Protein AF-A0A936B2B9-F1 (afdb_monomer_lite)

Radius of gyration: 26.61 Å; chains: 1; bounding box: 70×58×91 Å

Foldseek 3Di:
DDDPPPPPPDPDDPDPDDDFAQDPCLDLVNLLVCQQLVQQDQPFLNSVSSVVVLVVDDPVSVVVSVVSNVDRNVVVLVVVPQQQSVLQSLQVLCLDLNCQHDLVVVLVVQLVVVLVCLVVVVQDDGRPQGDHNVVSSSVVVSVSSNVSSCSSDPADSDDWQFWFWAAKDWPDDDPAKTKIKTKTFCPSNNDDDAQQWKKWFQFWFDLVLLVLQCVLLVHPQQQKFFADPLVQSCLSLPPPRHPDRIDRNSVCNRFWCQAQQDLQLLVLVCVVQVDPLSVVCSVVVNSRLDGNSVVSNVSVVVVDNSNVQRVDHNVDSSHVCSNTPGTDIDIFRFQAGCDPSNMTIGIAIWDWDWRDDDPSDHTDIDTDRVSVRSVCVNVDDGGRTITMDMDDDPPGADDPPLQDAAADEDEDSSCRSVNSRVVVSVVVVVPDPDPDDPPVSPPHDYDYPPD

Sequence (451 aa):
MGENGRALRLPFQPATESIPGPSGTAIPSFTSLDIFFGRQSYATTVGHETQRTRDWFPVHWRDWLTALEQISITDYVAHKGDKTLKGVYDEAREAYAGETGLLQRHRLKAYGFLDLSFKAGRAKTLGGIAGSYSERVWDKLATELDESRMERYGRTPSTPHMVPLKRVESIRDHELDFVRKVVFDIAGTGIRYVAGDRCAILPENSPELVQKTLRALGATGAERVQLNRPWRDHLHLRHGYDGQTELPLATLLQFGRLRPVERTAALALHKLTNNERLLAILDGWAEDQWEMWDLLGMLATAGYNPKRLWQATPGDYEHICRIIPPERWRLYSISSIQDEAQELHLTVGHFHYETAASELSPPAQRRGTGSSFLARLADGAPGKLVSVKVVHPPRFGLPADGKRPLVMFAGGTGIAPMRGLIAERVRAGGRGRCGSCSARASRPIFITKRS

Structure (mmCIF, N/CA/C/O backbone):
data_AF-A0A936B2B9-F1
#
_entry.id   AF-A0A936B2B9-F1
#
loop_
_atom_site.group_PDB
_atom_site.id
_atom_site.type_symbol
_atom_site.label_atom_id
_atom_site.label_alt_id
_atom_site.label_comp_id
_atom_site.label_asym_id
_atom_site.label_entity_id
_atom_site.label_seq_id
_atom_site.pdbx_PDB_ins_code
_atom_site.Cartn_x
_atom_site.Cartn_y
_atom_site.Cartn_z
_atom_site.occupancy
_atom_site.B_iso_or_equiv
_atom_site.auth_seq_id
_atom_site.auth_comp_id
_atom_site.auth_asym_id
_atom_site.auth_atom_id
_atom_site.pdbx_PDB_model_num
ATOM 1 N N . MET A 1 1 ? -14.206 12.248 -60.967 1.00 32.22 1 MET A N 1
ATOM 2 C CA . MET A 1 1 ? -12.738 12.422 -61.046 1.00 32.22 1 MET A CA 1
ATOM 3 C C . MET A 1 1 ? -12.468 13.829 -60.552 1.00 32.22 1 MET A C 1
ATOM 5 O O . MET A 1 1 ? -13.031 14.729 -61.141 1.00 32.22 1 MET A O 1
ATOM 9 N N . GLY A 1 2 ? -11.784 14.142 -59.465 1.00 39.91 2 GLY A N 1
ATOM 10 C CA . GLY A 1 2 ? -10.902 13.469 -58.516 1.00 39.91 2 GLY A CA 1
ATOM 11 C C . GLY A 1 2 ? -10.275 14.606 -57.682 1.00 39.91 2 GLY A C 1
ATOM 12 O O . GLY A 1 2 ? -10.400 15.761 -58.070 1.00 39.91 2 GLY A O 1
ATOM 13 N N . GLU A 1 3 ? -9.630 14.279 -56.564 1.00 35.69 3 GLU A N 1
ATOM 14 C CA . GLU A 1 3 ? -8.956 15.209 -55.630 1.00 35.69 3 GLU A CA 1
ATOM 15 C C . GLU A 1 3 ? -9.831 15.883 -54.555 1.00 35.69 3 GLU A C 1
ATOM 17 O O . GLU A 1 3 ? -9.993 17.098 -54.482 1.00 35.69 3 GLU A O 1
ATOM 22 N N . ASN A 1 4 ? -10.281 15.070 -53.590 1.00 36.06 4 ASN A N 1
ATOM 23 C CA . ASN A 1 4 ? -10.481 15.539 -52.215 1.00 36.06 4 ASN A CA 1
ATOM 24 C C . ASN A 1 4 ? -9.106 15.827 -51.583 1.00 36.06 4 ASN A C 1
ATOM 26 O O . ASN A 1 4 ? -8.548 14.997 -50.862 1.00 36.06 4 ASN A O 1
ATOM 30 N N . GLY A 1 5 ? -8.544 17.000 -51.876 1.00 33.84 5 GLY A N 1
ATOM 31 C CA . GLY A 1 5 ? -7.361 17.525 -51.203 1.00 33.84 5 GLY A CA 1
ATOM 32 C C . GLY A 1 5 ? -7.663 17.766 -49.725 1.00 33.84 5 GLY A C 1
ATOM 33 O O . GLY A 1 5 ? -8.251 18.778 -49.348 1.00 33.84 5 GLY A O 1
ATOM 34 N N . ARG A 1 6 ? -7.280 16.821 -48.861 1.00 39.28 6 ARG A N 1
ATOM 35 C CA . ARG A 1 6 ? -7.328 16.996 -47.407 1.00 39.28 6 ARG A CA 1
ATOM 36 C C . ARG A 1 6 ? -6.329 18.102 -47.066 1.00 39.28 6 ARG A C 1
ATOM 38 O O . ARG A 1 6 ? -5.126 17.873 -47.156 1.00 39.28 6 ARG A O 1
ATOM 45 N N . ALA A 1 7 ? -6.827 19.297 -46.743 1.00 37.88 7 ALA A N 1
ATOM 46 C CA . ALA A 1 7 ? -5.996 20.447 -46.403 1.00 37.88 7 ALA A CA 1
ATOM 47 C C . ALA A 1 7 ? -4.907 20.030 -45.403 1.00 37.88 7 ALA A C 1
ATOM 49 O O . ALA A 1 7 ? -5.214 19.558 -44.303 1.00 37.88 7 ALA A O 1
ATOM 50 N N . LEU A 1 8 ? -3.641 20.175 -45.806 1.00 36.09 8 LEU A N 1
ATOM 51 C CA . LEU A 1 8 ? -2.494 20.091 -44.911 1.00 36.09 8 LEU A CA 1
ATOM 52 C C . LEU A 1 8 ? -2.696 21.174 -43.861 1.00 36.09 8 LEU A C 1
ATOM 54 O O . LEU A 1 8 ? -2.480 22.358 -44.118 1.00 36.09 8 LEU A O 1
ATOM 58 N N . ARG A 1 9 ? -3.187 20.780 -42.687 1.00 41.47 9 ARG A N 1
ATOM 59 C CA . ARG A 1 9 ? -3.269 21.703 -41.573 1.00 41.47 9 ARG A CA 1
ATOM 60 C C . ARG A 1 9 ? -1.822 22.098 -41.240 1.00 41.47 9 ARG A C 1
ATOM 62 O O . ARG A 1 9 ? -0.986 21.241 -40.957 1.00 41.47 9 ARG A O 1
ATOM 69 N N . LEU A 1 10 ? -1.505 23.381 -41.373 1.00 41.56 10 LEU A N 1
ATOM 70 C CA . LEU A 1 10 ? -0.184 23.931 -41.073 1.00 41.56 10 LEU A CA 1
ATOM 71 C C . LEU A 1 10 ? 0.022 24.005 -39.546 1.00 41.56 10 LEU A C 1
ATOM 73 O O . LEU A 1 10 ? -0.950 24.225 -38.822 1.00 41.56 10 LEU A O 1
ATOM 77 N N . PRO A 1 11 ? 1.267 23.880 -39.044 1.00 44.12 11 PRO A N 1
ATOM 78 C CA . PRO A 1 11 ? 1.586 23.899 -37.609 1.00 44.12 11 PRO A CA 1
ATOM 79 C C . PRO A 1 11 ? 1.331 25.245 -36.904 1.00 44.12 11 PRO A C 1
ATOM 81 O O . PRO A 1 11 ? 1.494 25.337 -35.691 1.00 44.12 11 PRO A O 1
ATOM 84 N N . PHE A 1 12 ? 0.918 26.283 -37.635 1.00 44.44 12 PHE A N 1
ATOM 85 C CA . PHE A 1 12 ? 0.567 27.593 -37.096 1.00 44.44 12 PHE A CA 1
ATOM 86 C C . PHE A 1 12 ? -0.802 28.015 -37.637 1.00 44.44 12 PHE A C 1
ATOM 88 O O . PHE A 1 12 ? -0.919 28.493 -38.765 1.00 44.44 12 PHE A O 1
ATOM 95 N N . GLN A 1 13 ? -1.850 27.822 -36.834 1.00 45.56 13 GLN A N 1
ATOM 96 C CA . GLN A 1 13 ? -3.114 28.536 -37.023 1.00 45.56 13 GLN A CA 1
ATOM 97 C C . GLN A 1 13 ? -2.934 30.024 -36.662 1.00 45.56 13 GLN A C 1
ATOM 99 O O . GLN A 1 13 ? -2.068 30.352 -35.845 1.00 45.56 13 GLN A O 1
ATOM 104 N N . PRO A 1 14 ? -3.732 30.938 -37.249 1.00 36.12 14 PRO A N 1
ATOM 105 C CA . PRO A 1 14 ? -3.659 32.356 -36.926 1.00 36.12 14 PRO A CA 1
ATOM 106 C C . PRO A 1 14 ? -3.977 32.598 -35.444 1.00 36.12 14 PRO A C 1
ATOM 108 O O . PRO A 1 14 ? -4.837 31.938 -34.865 1.00 36.12 14 PRO A O 1
ATOM 111 N N . ALA A 1 15 ? -3.253 33.555 -34.860 1.00 43.38 15 ALA A N 1
ATOM 112 C CA . ALA A 1 15 ? -3.058 33.848 -33.436 1.00 43.38 15 ALA A CA 1
ATOM 113 C C . ALA A 1 15 ? -4.309 34.255 -32.619 1.00 43.38 15 ALA A C 1
ATOM 115 O O . ALA A 1 15 ? -4.270 35.239 -31.885 1.00 43.38 15 ALA A O 1
ATOM 116 N N . THR A 1 16 ? -5.417 33.524 -32.729 1.00 45.22 16 THR A N 1
ATOM 117 C CA . THR A 1 16 ? -6.674 33.836 -32.022 1.00 45.22 16 THR A CA 1
ATOM 118 C C . THR A 1 16 ? -6.980 32.878 -30.870 1.00 45.22 16 THR A C 1
ATOM 120 O O . THR A 1 16 ? -7.544 33.315 -29.875 1.00 45.22 16 THR A O 1
ATOM 123 N N . GLU A 1 17 ? -6.478 31.639 -30.901 1.00 47.97 17 GLU A N 1
ATOM 124 C CA . GLU A 1 17 ? -6.466 30.734 -29.743 1.00 47.97 17 GLU A CA 1
ATOM 125 C C . GLU A 1 17 ? -5.087 30.073 -29.632 1.00 47.97 17 GLU A C 1
ATOM 127 O O . GLU A 1 17 ? -4.630 29.387 -30.546 1.00 47.97 17 GLU A O 1
ATOM 132 N N . SER A 1 18 ? -4.369 30.308 -28.531 1.00 48.62 18 SER A N 1
ATOM 133 C CA . SER A 1 18 ? -3.049 29.708 -28.327 1.00 48.62 18 SER A CA 1
ATOM 134 C C . SER A 1 18 ? -3.194 28.202 -28.120 1.00 48.62 18 SER A C 1
ATOM 136 O O . SER A 1 18 ? -3.486 27.763 -27.007 1.00 48.62 18 SER A O 1
ATOM 138 N N . ILE A 1 19 ? -2.979 27.405 -29.171 1.00 51.25 19 ILE A N 1
ATOM 139 C CA . ILE A 1 19 ? -2.849 25.955 -29.023 1.00 51.25 19 ILE A CA 1
ATOM 140 C C . ILE A 1 19 ? -1.599 25.704 -28.174 1.00 51.25 19 ILE A C 1
ATOM 142 O O . ILE A 1 19 ? -0.504 26.122 -28.566 1.00 51.25 19 ILE A O 1
ATOM 146 N N . PRO A 1 20 ? -1.732 25.068 -27.003 1.00 54.62 20 PRO A N 1
ATOM 147 C CA . PRO A 1 20 ? -0.573 24.753 -26.194 1.00 54.62 20 PRO A CA 1
ATOM 148 C C . PRO A 1 20 ? 0.388 23.825 -26.932 1.00 54.62 20 PRO A C 1
ATOM 150 O O . PRO A 1 20 ? -0.034 22.908 -27.632 1.00 54.62 20 PRO A O 1
ATOM 153 N N . GLY A 1 21 ? 1.689 24.089 -26.794 1.00 56.38 21 GLY A N 1
ATOM 154 C CA . GLY A 1 21 ? 2.716 23.184 -27.305 1.00 56.38 21 GLY A CA 1
ATOM 155 C C . GLY A 1 21 ? 2.699 21.858 -26.537 1.00 56.38 21 GLY A C 1
ATOM 156 O O . GLY A 1 21 ? 2.419 21.901 -25.335 1.00 56.38 21 GLY A O 1
ATOM 157 N N . PRO A 1 22 ? 3.046 20.736 -27.203 1.00 60.78 22 PRO A N 1
ATOM 158 C CA . PRO A 1 22 ? 2.828 19.386 -26.698 1.00 60.78 22 PRO A CA 1
ATOM 159 C C . PRO A 1 22 ? 3.464 19.192 -25.322 1.00 60.78 22 PRO A C 1
ATOM 161 O O . PRO A 1 22 ? 4.654 19.476 -25.130 1.00 60.78 22 PRO A O 1
ATOM 164 N N . SER A 1 23 ? 2.706 18.648 -24.370 1.00 67.00 23 SER A N 1
ATOM 165 C CA . SER A 1 23 ? 3.277 18.052 -23.166 1.00 67.00 23 SER A CA 1
ATOM 166 C C . SER A 1 23 ? 4.337 17.019 -23.549 1.00 67.00 23 SER A C 1
ATOM 168 O O . SER A 1 23 ? 4.247 16.335 -24.571 1.00 67.00 23 SER A O 1
ATOM 170 N N . GLY A 1 24 ? 5.357 16.857 -22.702 1.00 71.50 24 GLY A N 1
ATOM 171 C CA . GLY A 1 24 ? 6.449 15.909 -22.956 1.00 71.50 24 GLY A CA 1
ATOM 172 C C . GLY A 1 24 ? 6.000 14.448 -23.113 1.00 71.50 24 GLY A C 1
ATOM 173 O O . GLY A 1 24 ? 6.783 13.616 -23.565 1.00 71.50 24 GLY A O 1
ATOM 174 N N . THR A 1 25 ? 4.750 14.135 -22.764 1.00 80.19 25 THR A N 1
ATOM 175 C CA . THR A 1 25 ? 4.124 12.821 -22.939 1.00 80.19 25 THR A CA 1
ATOM 176 C C . THR A 1 25 ? 3.333 12.673 -24.247 1.00 80.19 25 THR A C 1
ATOM 178 O O . THR A 1 25 ? 2.990 11.551 -24.604 1.00 80.19 25 THR A O 1
ATOM 181 N N . ALA A 1 26 ? 3.072 13.750 -24.996 1.00 83.94 26 ALA A N 1
ATOM 182 C CA . ALA A 1 26 ? 2.319 13.749 -26.257 1.00 83.94 26 ALA A CA 1
ATOM 183 C C . ALA A 1 26 ? 3.214 13.481 -27.490 1.00 83.94 26 ALA A C 1
ATOM 185 O O . ALA A 1 26 ? 3.143 14.177 -28.501 1.00 83.94 26 ALA A O 1
ATOM 186 N N . ILE A 1 27 ? 4.088 12.472 -27.406 1.00 88.50 27 ILE A N 1
ATOM 187 C CA . ILE A 1 27 ? 5.005 12.065 -28.490 1.00 88.50 27 ILE A CA 1
ATOM 188 C C . ILE A 1 27 ? 4.749 10.610 -28.927 1.00 88.50 27 ILE A C 1
ATOM 190 O O . ILE A 1 27 ? 4.157 9.834 -28.164 1.00 88.50 27 ILE A O 1
ATOM 194 N N . PRO A 1 28 ? 5.200 10.193 -30.130 1.00 90.69 28 PRO A N 1
ATOM 195 C CA . PRO A 1 28 ? 4.840 8.884 -30.683 1.00 90.69 28 PRO A CA 1
ATOM 196 C C . PRO A 1 28 ? 5.261 7.683 -29.826 1.00 90.69 28 PRO A C 1
ATOM 198 O O . PRO A 1 28 ? 4.542 6.687 -29.770 1.00 90.69 28 PRO A O 1
ATOM 201 N N . SER A 1 29 ? 6.386 7.771 -29.110 1.00 91.81 29 SER A N 1
ATOM 202 C CA . SER A 1 29 ? 6.862 6.693 -28.232 1.00 91.81 29 SER A CA 1
ATOM 203 C C . SER A 1 29 ? 5.941 6.465 -27.030 1.00 91.81 29 SER A C 1
ATOM 205 O O . SER A 1 29 ? 5.574 5.327 -26.750 1.00 91.81 29 SER A O 1
ATOM 207 N N . PHE A 1 30 ? 5.505 7.531 -26.353 1.00 92.56 30 PHE A N 1
ATOM 208 C CA . PHE A 1 30 ? 4.519 7.427 -25.274 1.00 92.56 30 PHE A CA 1
ATOM 209 C C . PHE A 1 30 ? 3.150 6.993 -25.796 1.00 92.56 30 PHE A C 1
ATOM 211 O O . PHE A 1 30 ? 2.496 6.192 -25.143 1.00 92.56 30 PHE A O 1
ATOM 218 N N . THR A 1 31 ? 2.755 7.436 -26.992 1.00 92.31 31 THR A N 1
ATOM 219 C CA . THR A 1 31 ? 1.501 6.985 -27.620 1.00 92.31 31 THR A CA 1
ATOM 220 C C . THR A 1 31 ? 1.548 5.489 -27.953 1.00 92.31 31 THR A C 1
ATOM 222 O O . THR A 1 31 ? 0.573 4.780 -27.741 1.00 92.31 31 THR A O 1
ATOM 225 N N . SER A 1 32 ? 2.701 4.980 -28.400 1.00 94.31 32 SER A N 1
ATOM 226 C CA . SER A 1 32 ? 2.902 3.542 -28.634 1.00 94.31 32 SER A CA 1
ATOM 227 C C . SER A 1 32 ? 2.757 2.737 -27.337 1.00 94.31 32 SER A C 1
ATOM 229 O O . SER A 1 32 ? 2.127 1.684 -27.335 1.00 94.31 32 SER A O 1
ATOM 231 N N . LEU A 1 33 ? 3.303 3.243 -26.224 1.00 94.31 33 LEU A N 1
ATOM 232 C CA . LEU A 1 33 ? 3.147 2.624 -24.902 1.00 94.31 33 LEU A CA 1
ATOM 233 C C . LEU A 1 33 ? 1.706 2.715 -24.386 1.00 94.31 33 LEU A C 1
ATOM 235 O O . LEU A 1 33 ? 1.221 1.756 -23.795 1.00 94.31 33 LEU A O 1
ATOM 239 N N . ASP A 1 34 ? 1.012 3.828 -24.631 1.00 92.88 34 ASP A N 1
ATOM 240 C CA . ASP A 1 34 ? -0.406 3.983 -24.298 1.00 92.88 34 ASP A CA 1
ATOM 241 C C . ASP A 1 34 ? -1.269 2.947 -25.031 1.00 92.88 34 ASP A C 1
ATOM 243 O O . ASP A 1 34 ? -2.141 2.351 -24.407 1.00 92.88 34 ASP A O 1
ATOM 247 N N . ILE A 1 35 ? -1.005 2.691 -26.318 1.00 93.12 35 ILE A N 1
ATOM 248 C CA . ILE A 1 35 ? -1.695 1.642 -27.087 1.00 93.12 35 ILE A CA 1
ATOM 249 C C . ILE A 1 35 ? -1.342 0.259 -26.528 1.00 93.12 35 ILE A C 1
ATOM 251 O O . ILE A 1 35 ? -2.234 -0.533 -26.239 1.00 93.12 35 ILE A O 1
ATOM 255 N N . PHE A 1 36 ? -0.052 -0.017 -26.307 1.00 93.56 36 PHE A N 1
ATOM 256 C CA . PHE A 1 36 ? 0.414 -1.310 -25.795 1.00 93.56 36 PHE A CA 1
ATOM 257 C C . PHE A 1 36 ? -0.198 -1.667 -24.432 1.00 93.56 36 PHE A C 1
ATOM 259 O O . PHE A 1 36 ? -0.607 -2.806 -24.217 1.00 93.56 36 PHE A O 1
ATOM 266 N N . PHE A 1 37 ? -0.262 -0.702 -23.509 1.00 91.44 37 PHE A N 1
ATOM 267 C CA . PHE A 1 37 ? -0.822 -0.906 -22.171 1.00 91.44 37 PHE A CA 1
ATOM 268 C C . PHE A 1 37 ? -2.336 -0.668 -22.083 1.00 91.44 37 PHE A C 1
ATOM 270 O O . PHE A 1 37 ? -2.908 -0.845 -21.003 1.00 91.44 37 PHE A O 1
ATOM 277 N N . GLY A 1 38 ? -2.969 -0.269 -23.189 1.00 88.75 38 GLY A N 1
ATOM 278 C CA . GLY A 1 38 ? -4.401 -0.012 -23.274 1.00 88.75 38 GLY A CA 1
ATOM 279 C C . GLY A 1 38 ? -4.844 1.158 -22.396 1.00 88.75 38 GLY A C 1
ATOM 280 O O . GLY A 1 38 ? -5.596 0.962 -21.439 1.00 88.75 38 GLY A O 1
ATOM 281 N N . ARG A 1 39 ? -4.381 2.382 -22.685 1.00 90.31 39 ARG A N 1
ATOM 282 C CA . ARG A 1 39 ? -4.860 3.598 -22.005 1.00 90.31 39 ARG A CA 1
ATOM 283 C C . ARG A 1 39 ? -6.382 3.706 -22.141 1.00 90.31 39 ARG A C 1
ATOM 285 O O . ARG A 1 39 ? -6.915 3.673 -23.243 1.00 90.31 39 ARG A O 1
ATOM 292 N N . GLN A 1 40 ? -7.070 3.831 -21.007 1.00 83.94 40 GLN A N 1
ATOM 293 C CA . GLN A 1 40 ? -8.526 3.666 -20.913 1.00 83.94 40 GLN A CA 1
ATOM 294 C C . GLN A 1 40 ? -9.291 4.971 -21.151 1.00 83.94 40 GLN A C 1
ATOM 296 O O . GLN A 1 40 ? -10.460 4.952 -21.523 1.00 83.94 40 GLN A O 1
ATOM 301 N N . SER A 1 41 ? -8.648 6.113 -20.902 1.00 88.50 41 SER A N 1
ATOM 302 C CA . SER A 1 41 ? -9.257 7.437 -21.019 1.00 88.50 41 SER A CA 1
ATOM 303 C C . SER A 1 41 ? -8.238 8.485 -21.478 1.00 88.50 4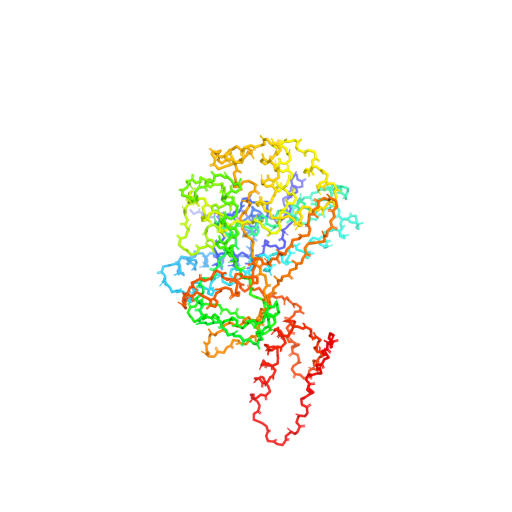1 SER A C 1
ATOM 305 O O . SER A 1 41 ? -7.026 8.310 -21.341 1.00 88.50 41 SER A O 1
ATOM 307 N N . TYR A 1 42 ? -8.749 9.580 -22.030 1.00 89.88 42 TYR A N 1
ATOM 308 C CA . TYR A 1 42 ? -7.993 10.765 -22.441 1.00 89.88 42 TYR A CA 1
ATOM 309 C C . TYR A 1 42 ? -8.699 12.056 -21.978 1.00 89.88 42 TYR A C 1
ATOM 311 O O . TYR A 1 42 ? -8.583 13.085 -22.633 1.00 89.88 42 TYR A O 1
ATOM 319 N N . ALA A 1 43 ? -9.463 11.993 -20.883 1.00 89.06 43 ALA A N 1
ATOM 320 C CA . ALA A 1 43 ? -10.332 13.070 -20.398 1.00 89.06 43 ALA A CA 1
ATOM 321 C C . ALA A 1 43 ? -9.591 14.291 -19.811 1.00 89.06 43 ALA A C 1
ATOM 323 O O . ALA A 1 43 ? -10.152 15.384 -19.744 1.00 89.06 43 ALA A O 1
ATOM 324 N N . THR A 1 44 ? -8.352 14.114 -19.363 1.00 87.12 44 THR A N 1
ATOM 325 C CA . THR A 1 44 ? -7.481 15.172 -18.833 1.00 87.12 44 THR A CA 1
ATOM 326 C C . THR A 1 44 ? -7.012 16.115 -19.933 1.00 87.12 44 THR A C 1
ATOM 328 O O . THR A 1 44 ? -7.040 15.789 -21.124 1.00 87.12 44 THR A O 1
ATOM 331 N N . THR A 1 45 ? -6.491 17.280 -19.545 1.00 83.38 45 THR A N 1
ATOM 332 C CA . THR A 1 45 ? -5.944 18.252 -20.505 1.00 83.38 45 THR A CA 1
ATOM 333 C C . THR A 1 45 ? -4.812 17.631 -21.331 1.00 83.38 45 THR A C 1
ATOM 335 O O . THR A 1 45 ? -4.795 17.717 -22.560 1.00 83.38 45 THR A O 1
ATOM 338 N N . VAL A 1 46 ? -3.907 16.916 -20.654 1.00 83.44 46 VAL A N 1
ATOM 339 C CA . VAL A 1 46 ? -2.797 16.172 -21.274 1.00 83.44 46 VAL A CA 1
ATOM 340 C C . VAL A 1 46 ? -3.312 15.025 -22.156 1.00 83.44 46 VAL A C 1
ATOM 342 O O . VAL A 1 46 ? -2.704 14.698 -23.180 1.00 83.44 46 VAL A O 1
ATOM 345 N N . GLY A 1 47 ? -4.429 14.393 -21.787 1.00 87.50 47 GLY A N 1
ATOM 346 C CA . GLY A 1 47 ? -5.096 13.374 -22.595 1.00 87.50 47 GLY A CA 1
ATOM 347 C C . GLY A 1 47 ? -5.607 13.907 -23.926 1.00 87.50 47 GLY A C 1
ATOM 348 O O . GLY A 1 47 ? -5.179 13.418 -24.976 1.00 87.50 47 GLY A O 1
ATOM 349 N N . HIS A 1 48 ? -6.426 14.954 -23.899 1.00 86.31 48 HIS A N 1
ATOM 350 C CA . HIS A 1 48 ? -6.931 15.594 -25.114 1.00 86.31 48 HIS A CA 1
ATOM 351 C C . HIS A 1 48 ? -5.800 16.107 -26.013 1.00 86.31 48 HIS A C 1
ATOM 353 O O . HIS A 1 48 ? -5.852 15.968 -27.236 1.00 86.31 48 HIS A O 1
ATOM 359 N N . GLU A 1 49 ? -4.745 16.663 -25.420 1.00 82.38 49 GLU A N 1
ATOM 360 C CA . GLU A 1 49 ? -3.558 17.103 -26.150 1.00 82.38 49 GLU A CA 1
ATOM 361 C C . GLU A 1 49 ? -2.828 15.940 -26.836 1.00 82.38 49 GLU A C 1
ATOM 363 O O . GLU A 1 49 ? -2.415 16.072 -27.990 1.00 82.38 49 GLU A O 1
ATOM 368 N N . THR A 1 50 ? -2.704 14.788 -26.168 1.00 86.25 50 THR A N 1
ATOM 369 C CA . THR A 1 50 ? -2.099 13.580 -26.753 1.00 86.25 50 THR A CA 1
ATOM 370 C C . THR A 1 50 ? -2.861 13.154 -28.010 1.00 86.25 50 THR A C 1
ATOM 372 O O . THR A 1 50 ? -2.249 12.921 -29.053 1.00 86.25 50 THR A O 1
ATOM 375 N N . GLN A 1 51 ? -4.197 13.108 -27.940 1.00 86.19 51 GLN A N 1
ATOM 376 C CA . GLN A 1 51 ? -5.043 12.760 -29.086 1.00 86.19 51 GLN A CA 1
ATOM 377 C C . GLN A 1 51 ? -4.919 13.786 -30.208 1.00 86.19 51 GLN A C 1
ATOM 379 O O . GLN A 1 51 ? -4.686 13.420 -31.356 1.00 86.19 51 GLN A O 1
ATOM 384 N N . ARG A 1 52 ? -5.000 15.077 -29.867 1.00 84.19 52 ARG A N 1
ATOM 385 C CA . ARG A 1 52 ? -4.878 16.155 -30.846 1.00 84.19 52 ARG A CA 1
ATOM 386 C C . ARG A 1 52 ? -3.540 16.091 -31.562 1.00 84.19 52 ARG A C 1
ATOM 388 O O . ARG A 1 52 ? -3.536 16.174 -32.777 1.00 84.19 52 ARG A O 1
ATOM 395 N N . THR A 1 53 ? -2.428 15.941 -30.839 1.00 84.12 53 THR A N 1
ATOM 396 C CA . THR A 1 53 ? -1.065 15.948 -31.405 1.00 84.12 53 THR A CA 1
ATOM 397 C C . THR A 1 53 ? -0.835 14.761 -32.340 1.00 84.12 53 THR A C 1
ATOM 399 O O . THR A 1 53 ? -0.159 14.900 -33.360 1.00 84.12 53 THR A O 1
ATOM 402 N N . ARG A 1 54 ? -1.453 13.612 -32.045 1.00 87.00 54 ARG A N 1
ATOM 403 C CA . ARG A 1 54 ? -1.350 12.398 -32.859 1.00 87.00 54 ARG A CA 1
ATOM 404 C C . ARG A 1 54 ? -1.801 12.598 -34.307 1.00 87.00 54 ARG A C 1
ATOM 406 O O . ARG A 1 54 ? -1.165 12.052 -35.210 1.00 87.00 54 ARG A O 1
ATOM 413 N N . ASP A 1 55 ? -2.829 13.413 -34.543 1.00 85.44 55 ASP A N 1
ATOM 414 C CA . ASP A 1 55 ? -3.323 13.726 -35.894 1.00 85.44 55 ASP A CA 1
ATOM 415 C C . ASP A 1 55 ? -2.266 14.409 -36.776 1.00 85.44 55 ASP A C 1
ATOM 417 O O . ASP A 1 55 ? -2.343 14.356 -38.006 1.00 85.44 55 ASP A O 1
ATOM 421 N N . TRP A 1 56 ? -1.259 15.018 -36.148 1.00 84.38 56 TRP A N 1
ATOM 422 C CA . TRP A 1 56 ? -0.204 15.794 -36.798 1.00 84.38 56 TRP A CA 1
ATOM 423 C C . TRP A 1 56 ? 1.124 15.058 -36.876 1.00 84.38 56 TRP A C 1
ATOM 425 O O . TRP A 1 56 ? 2.089 15.600 -37.416 1.00 84.38 56 TRP A O 1
ATOM 435 N N . PHE A 1 57 ? 1.211 13.836 -36.347 1.00 89.25 57 PHE A N 1
ATOM 436 C CA . PHE A 1 57 ? 2.429 13.059 -36.498 1.00 89.25 57 PHE A CA 1
ATOM 437 C C . PHE A 1 57 ? 2.730 12.801 -37.987 1.00 89.25 57 PHE A C 1
ATOM 439 O O . PHE A 1 57 ? 1.807 12.670 -38.806 1.00 89.25 57 PHE A O 1
ATOM 446 N N . PRO A 1 58 ? 4.020 12.694 -38.365 1.00 93.12 58 PRO A N 1
ATOM 447 C CA . PRO A 1 58 ? 4.410 12.251 -39.699 1.00 93.12 58 PRO A CA 1
ATOM 448 C C . PRO A 1 58 ? 3.672 10.971 -40.101 1.00 93.12 58 PRO A C 1
ATOM 450 O O . PRO A 1 58 ? 3.363 10.141 -39.245 1.00 93.12 58 PRO A O 1
ATOM 453 N N . VAL A 1 59 ? 3.398 10.801 -41.398 1.00 93.56 59 VAL A N 1
ATOM 454 C CA . VAL A 1 59 ? 2.566 9.691 -41.903 1.00 93.56 59 VAL A CA 1
ATOM 455 C C . VAL A 1 59 ? 3.035 8.326 -41.391 1.00 93.56 59 VAL A C 1
ATOM 457 O O . VAL A 1 59 ? 2.231 7.594 -40.836 1.00 93.56 59 VAL A O 1
ATOM 460 N N . HIS A 1 60 ? 4.344 8.061 -41.389 1.00 95.56 60 HIS A N 1
ATOM 461 C CA . HIS A 1 60 ? 4.905 6.801 -40.890 1.00 95.56 60 HIS A CA 1
ATOM 462 C C . HIS A 1 60 ? 4.630 6.542 -39.404 1.00 95.56 60 HIS A C 1
ATOM 464 O O . HIS A 1 60 ? 4.430 5.401 -39.003 1.00 95.56 60 HIS A O 1
ATOM 470 N N . TRP A 1 61 ? 4.597 7.592 -38.576 1.00 95.00 61 TRP A N 1
ATOM 471 C CA . TRP A 1 61 ? 4.225 7.452 -37.169 1.00 95.00 61 TRP A CA 1
ATOM 472 C C . TRP A 1 61 ? 2.735 7.171 -37.011 1.00 95.00 61 TRP A C 1
ATOM 474 O O . TRP A 1 61 ? 2.361 6.378 -36.156 1.00 95.00 61 TRP A O 1
ATOM 484 N N . ARG A 1 62 ? 1.881 7.791 -37.830 1.00 94.44 62 ARG A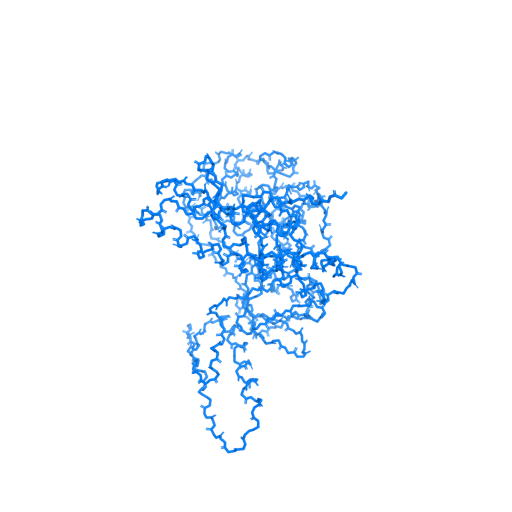 N 1
ATOM 485 C CA . ARG A 1 62 ? 0.443 7.501 -37.816 1.00 94.44 62 ARG A CA 1
ATOM 486 C C . ARG A 1 62 ? 0.170 6.070 -38.273 1.00 94.44 62 ARG A C 1
ATOM 488 O O . ARG A 1 62 ? -0.521 5.359 -37.554 1.00 94.44 62 ARG A O 1
ATOM 495 N N . ASP A 1 63 ? 0.791 5.635 -39.368 1.00 95.88 63 ASP A N 1
ATOM 496 C CA . ASP A 1 63 ? 0.683 4.267 -39.885 1.00 95.88 63 ASP A CA 1
ATOM 497 C C . ASP A 1 63 ? 1.161 3.239 -38.848 1.00 95.88 63 ASP A C 1
ATOM 499 O O . ASP A 1 63 ? 0.480 2.247 -38.598 1.00 95.88 63 ASP A O 1
ATOM 503 N N . TRP A 1 64 ? 2.288 3.510 -38.176 1.00 95.62 64 TRP A N 1
ATOM 504 C CA . TRP A 1 64 ? 2.798 2.687 -37.075 1.00 95.62 64 TRP A CA 1
ATOM 505 C C . TRP A 1 64 ? 1.798 2.562 -35.919 1.00 95.62 64 TRP A C 1
ATOM 507 O O . TRP A 1 64 ? 1.515 1.457 -35.462 1.00 95.62 64 TRP A O 1
ATOM 517 N N . LEU A 1 65 ? 1.244 3.682 -35.444 1.00 94.44 65 LEU A N 1
ATOM 518 C CA . LEU A 1 65 ? 0.284 3.669 -34.338 1.00 94.44 65 LEU A CA 1
ATOM 519 C C . LEU A 1 65 ? -1.014 2.956 -34.735 1.00 94.44 65 LEU A C 1
ATOM 521 O O . LEU A 1 65 ? -1.535 2.175 -33.947 1.00 94.44 65 LEU A O 1
ATOM 525 N N . THR A 1 66 ? -1.504 3.168 -35.960 1.00 94.88 66 THR A N 1
ATOM 526 C CA . THR A 1 66 ? -2.664 2.441 -36.492 1.00 94.88 66 THR A CA 1
ATOM 527 C C . THR A 1 66 ? -2.396 0.942 -36.577 1.00 94.88 66 THR A C 1
ATOM 529 O O . THR A 1 66 ? -3.280 0.162 -36.246 1.00 94.88 66 THR A O 1
ATOM 532 N N . ALA A 1 67 ? -1.188 0.518 -36.962 1.00 95.38 67 ALA A N 1
ATOM 533 C CA . ALA A 1 67 ? -0.814 -0.894 -36.954 1.00 95.38 67 ALA A CA 1
ATOM 534 C C . ALA A 1 67 ? -0.789 -1.479 -35.529 1.00 95.38 67 ALA A C 1
ATOM 536 O O . ALA A 1 67 ? -1.291 -2.581 -35.321 1.00 95.38 67 ALA A O 1
ATOM 537 N N . LEU A 1 68 ? -0.271 -0.741 -34.538 1.00 94.62 68 LEU A N 1
ATOM 538 C CA . LEU A 1 68 ? -0.294 -1.175 -33.134 1.00 94.62 68 LEU A CA 1
ATOM 539 C C . LEU A 1 68 ? -1.720 -1.341 -32.585 1.00 94.62 68 LEU A C 1
ATOM 541 O O . LEU A 1 68 ? -1.958 -2.234 -31.781 1.00 94.62 68 LEU A O 1
ATOM 545 N N . GLU A 1 69 ? -2.670 -0.512 -33.019 1.00 93.62 69 GLU A N 1
ATOM 546 C CA . GLU A 1 69 ? -4.071 -0.583 -32.575 1.00 93.62 69 GLU A CA 1
ATOM 547 C C . GLU A 1 69 ? -4.851 -1.768 -33.140 1.00 93.62 69 GLU A C 1
ATOM 549 O O . GLU A 1 69 ? -5.902 -2.111 -32.603 1.00 93.62 69 GLU A O 1
ATOM 554 N N . GLN A 1 70 ? -4.354 -2.416 -34.197 1.00 95.00 70 GLN A N 1
ATOM 555 C CA . GLN A 1 70 ? -5.025 -3.581 -34.778 1.00 95.00 70 GLN A CA 1
ATOM 556 C C . GLN A 1 70 ? -5.080 -4.766 -33.806 1.00 95.00 70 GLN A C 1
ATOM 558 O O . GLN A 1 70 ? -5.934 -5.638 -33.961 1.00 95.00 70 GLN A O 1
ATOM 563 N N . ILE A 1 71 ? -4.175 -4.816 -32.821 1.00 92.12 71 ILE A N 1
ATOM 564 C CA . ILE A 1 71 ? -4.084 -5.907 -31.850 1.00 92.12 71 ILE A CA 1
ATOM 565 C C . ILE A 1 71 ? -3.990 -5.330 -30.438 1.00 92.12 71 ILE A C 1
ATOM 567 O O . ILE A 1 71 ? -2.974 -4.767 -30.035 1.00 92.12 71 ILE A O 1
ATOM 571 N N . SER A 1 72 ? -5.034 -5.555 -29.644 1.00 92.81 72 SER A N 1
ATOM 572 C CA . SER A 1 72 ? -5.025 -5.230 -28.219 1.00 92.81 72 SER A CA 1
ATOM 573 C C . SER A 1 72 ? -4.186 -6.250 -27.446 1.00 92.81 72 SER A C 1
ATOM 575 O O . SER A 1 72 ? -4.597 -7.393 -27.228 1.00 92.81 72 SER A O 1
ATOM 577 N N . ILE A 1 73 ? -2.994 -5.836 -27.007 1.00 93.19 73 ILE A N 1
ATOM 578 C CA . ILE A 1 73 ? -2.134 -6.663 -26.146 1.00 93.19 73 ILE A CA 1
ATOM 579 C C . ILE A 1 73 ? -2.806 -6.908 -24.794 1.00 93.19 73 ILE A C 1
ATOM 581 O O . ILE A 1 73 ? -2.712 -8.011 -24.258 1.00 93.19 73 ILE A O 1
ATOM 585 N N . THR A 1 74 ? -3.524 -5.917 -24.261 1.00 89.94 74 THR A N 1
ATOM 586 C CA . THR A 1 74 ? -4.292 -6.061 -23.020 1.00 89.94 74 THR A CA 1
ATOM 587 C C . THR A 1 74 ? -5.310 -7.193 -23.130 1.00 89.94 74 THR A C 1
ATOM 589 O O . THR A 1 74 ? -5.345 -8.071 -22.264 1.00 89.94 74 THR A O 1
ATOM 592 N N . ASP A 1 75 ? -6.083 -7.220 -24.219 1.00 91.25 75 ASP A N 1
ATOM 593 C CA . ASP A 1 75 ? -7.066 -8.276 -24.446 1.00 91.25 75 ASP A CA 1
ATOM 594 C C . ASP A 1 75 ? -6.371 -9.607 -24.697 1.00 91.25 75 ASP A C 1
ATOM 596 O O . ASP A 1 75 ? -6.765 -10.608 -24.107 1.00 91.25 75 ASP A O 1
ATOM 600 N N . TYR A 1 76 ? -5.301 -9.645 -25.492 1.00 93.69 76 TYR A N 1
ATOM 601 C CA . TYR A 1 76 ? -4.534 -10.871 -25.712 1.00 93.69 76 TYR A CA 1
ATOM 602 C C . TYR A 1 76 ? -4.055 -11.499 -24.391 1.00 93.69 76 TYR A C 1
ATOM 604 O O . TYR A 1 76 ? -4.248 -12.694 -24.162 1.00 93.69 76 TYR A O 1
ATOM 612 N N . VAL A 1 77 ? -3.481 -10.695 -23.490 1.00 92.25 77 VAL A N 1
ATOM 613 C CA . VAL A 1 77 ? -3.024 -11.149 -22.167 1.00 92.25 77 VAL A CA 1
ATOM 614 C C . VAL A 1 77 ? -4.193 -11.674 -21.329 1.00 92.25 77 VAL A C 1
ATOM 616 O O . VAL A 1 77 ? -4.062 -12.728 -20.702 1.00 92.25 77 VAL A O 1
ATOM 619 N N . ALA A 1 78 ? -5.336 -10.980 -21.340 1.00 88.25 78 ALA A N 1
ATOM 620 C CA . ALA A 1 78 ? -6.536 -11.406 -20.624 1.00 88.25 78 ALA A CA 1
ATOM 621 C C . ALA A 1 78 ? -7.100 -12.734 -21.166 1.00 88.25 78 ALA A C 1
ATOM 623 O O . ALA A 1 78 ? -7.373 -13.644 -20.383 1.00 88.25 78 ALA A O 1
ATOM 624 N N . HIS A 1 79 ? -7.208 -12.880 -22.491 1.00 93.69 79 HIS A N 1
ATOM 625 C CA . HIS A 1 79 ? -7.751 -14.072 -23.153 1.00 93.69 79 HIS A CA 1
ATOM 626 C C . HIS A 1 79 ? -6.844 -15.297 -23.011 1.00 93.69 79 HIS A C 1
ATOM 628 O O . HIS A 1 79 ? -7.340 -16.415 -22.889 1.00 93.69 79 HIS A O 1
ATOM 634 N N . LYS A 1 80 ? -5.515 -15.116 -23.002 1.00 94.44 80 LYS A N 1
ATOM 635 C CA . LYS A 1 80 ? -4.571 -16.239 -22.887 1.00 94.44 80 LYS A CA 1
ATOM 636 C C . LYS A 1 80 ? -4.681 -16.943 -21.526 1.00 94.44 80 LYS A C 1
ATOM 638 O O . LYS A 1 80 ? -4.377 -18.130 -21.432 1.00 94.44 80 LYS A O 1
ATOM 643 N N . GLY A 1 81 ? -5.096 -16.233 -20.471 1.00 87.12 81 GLY A N 1
ATOM 644 C CA . GLY A 1 81 ? -5.305 -16.808 -19.133 1.00 87.12 81 GLY A CA 1
ATOM 645 C C . GLY A 1 81 ? -4.024 -17.285 -18.431 1.00 87.12 81 GLY A C 1
ATOM 646 O O . GLY A 1 81 ? -4.084 -18.028 -17.452 1.00 87.12 81 GLY A O 1
ATOM 647 N N . ASP A 1 82 ? -2.848 -16.878 -18.914 1.00 91.88 82 ASP A N 1
ATOM 648 C CA . ASP A 1 82 ? -1.556 -17.256 -18.338 1.00 91.88 82 ASP A CA 1
ATOM 649 C C . ASP A 1 82 ? -1.147 -16.293 -17.231 1.00 91.88 82 ASP A C 1
ATOM 651 O O . ASP A 1 82 ? -0.927 -15.103 -17.460 1.00 91.88 82 ASP A O 1
ATOM 655 N N . LYS A 1 83 ? -1.020 -16.840 -16.021 1.00 86.12 83 LYS A N 1
ATOM 656 C CA . LYS A 1 83 ? -0.672 -16.083 -14.816 1.00 86.12 83 LYS A CA 1
ATOM 657 C C . LYS A 1 83 ? 0.697 -15.414 -14.915 1.00 86.12 83 LYS A C 1
ATOM 659 O O . LYS A 1 83 ? 0.846 -14.289 -14.447 1.00 86.12 83 LYS A O 1
ATOM 664 N N . THR A 1 84 ? 1.666 -16.067 -15.554 1.00 89.94 84 THR A N 1
ATOM 665 C CA . THR A 1 84 ? 3.016 -15.522 -15.725 1.00 89.94 84 THR A CA 1
ATOM 666 C C . THR A 1 84 ? 2.982 -14.356 -16.696 1.00 89.94 84 THR A C 1
ATOM 668 O O . THR A 1 84 ? 3.505 -13.288 -16.387 1.00 89.94 84 THR A O 1
ATOM 671 N N . LEU A 1 85 ? 2.330 -14.539 -17.849 1.00 91.94 85 LEU A N 1
ATOM 672 C CA . LEU A 1 85 ? 2.194 -13.488 -18.858 1.00 91.94 85 LEU A CA 1
ATOM 673 C C . LEU A 1 85 ? 1.454 -12.273 -18.291 1.00 91.94 85 LEU A C 1
ATOM 675 O O . LEU A 1 85 ? 1.921 -11.146 -18.445 1.00 91.94 85 LEU A O 1
ATOM 679 N N . LYS A 1 86 ? 0.340 -12.507 -17.588 1.00 89.50 86 LYS A N 1
ATOM 680 C CA . LYS A 1 86 ? -0.414 -11.453 -16.907 1.00 89.50 86 LYS A CA 1
ATOM 681 C C . LYS A 1 86 ? 0.449 -10.722 -15.882 1.00 89.50 86 LYS A C 1
ATOM 683 O O . LYS A 1 86 ? 0.460 -9.497 -15.870 1.00 89.50 86 LYS A O 1
ATOM 688 N N . GLY A 1 87 ? 1.195 -11.458 -15.059 1.00 87.81 87 GLY A N 1
ATOM 689 C CA . GLY A 1 87 ? 2.078 -10.873 -14.056 1.00 87.81 87 GLY A CA 1
ATOM 690 C C . GLY A 1 87 ? 3.165 -9.984 -14.658 1.00 87.81 87 GLY A C 1
ATOM 691 O O . GLY A 1 87 ? 3.348 -8.862 -14.202 1.00 87.81 87 GLY A O 1
ATOM 692 N N . VAL A 1 88 ? 3.834 -10.443 -15.721 1.00 90.19 88 VAL A N 1
ATOM 693 C CA . VAL A 1 88 ? 4.859 -9.650 -16.425 1.00 90.19 88 VAL A CA 1
ATOM 694 C C . VAL A 1 88 ? 4.249 -8.409 -17.079 1.00 90.19 88 VAL A C 1
ATOM 696 O O . VAL A 1 88 ? 4.837 -7.331 -17.027 1.00 90.19 88 VAL A O 1
ATOM 699 N N . TYR A 1 89 ? 3.068 -8.543 -17.687 1.00 90.94 89 TYR A N 1
ATOM 700 C CA . TYR A 1 89 ? 2.347 -7.417 -18.278 1.00 90.94 89 TYR A CA 1
ATOM 701 C C . TYR A 1 89 ? 1.974 -6.363 -17.224 1.00 90.94 89 TYR A C 1
ATOM 703 O O . TYR A 1 89 ? 2.215 -5.171 -17.429 1.00 90.94 89 TYR A O 1
ATOM 711 N N . ASP A 1 90 ? 1.441 -6.800 -16.080 1.00 86.69 90 ASP A N 1
ATOM 712 C CA . ASP A 1 90 ? 1.093 -5.921 -14.965 1.00 86.69 90 ASP A CA 1
ATOM 713 C C . ASP A 1 90 ? 2.340 -5.218 -14.406 1.00 86.69 90 ASP A C 1
ATOM 715 O O . ASP A 1 90 ? 2.318 -4.003 -14.212 1.00 86.69 90 ASP A O 1
ATOM 719 N N . GLU A 1 91 ? 3.453 -5.934 -14.228 1.00 86.44 91 GLU A N 1
ATOM 720 C CA . GLU A 1 91 ? 4.719 -5.358 -13.761 1.00 86.44 91 GLU A CA 1
ATOM 721 C C . GLU A 1 91 ? 5.284 -4.322 -14.748 1.00 86.44 91 GLU A C 1
ATOM 723 O O . GLU A 1 91 ? 5.713 -3.237 -14.347 1.00 86.44 91 GLU A O 1
ATOM 728 N N . ALA A 1 92 ? 5.223 -4.599 -16.053 1.00 89.94 92 ALA A N 1
ATOM 729 C CA . ALA A 1 92 ? 5.633 -3.652 -17.086 1.00 89.94 92 ALA A CA 1
ATOM 730 C C . ALA A 1 92 ? 4.754 -2.387 -17.082 1.00 89.94 92 ALA A C 1
ATOM 732 O O . ALA A 1 92 ? 5.268 -1.269 -17.201 1.00 89.94 92 ALA A O 1
ATOM 733 N N . ARG A 1 93 ? 3.440 -2.541 -16.874 1.00 89.19 93 ARG A N 1
ATOM 734 C CA . ARG A 1 93 ? 2.512 -1.412 -16.738 1.00 89.19 93 ARG A CA 1
ATOM 735 C C . ARG A 1 93 ? 2.807 -0.592 -15.482 1.00 89.19 93 ARG A C 1
ATOM 737 O O . ARG A 1 93 ? 2.815 0.635 -15.552 1.00 89.19 93 ARG A O 1
ATOM 744 N N . GLU A 1 94 ? 3.113 -1.235 -14.357 1.00 86.12 94 GLU A N 1
ATOM 745 C CA . GLU A 1 94 ? 3.530 -0.563 -13.117 1.00 86.12 94 GLU A CA 1
ATOM 746 C C . GLU A 1 94 ? 4.861 0.187 -13.289 1.00 86.12 94 GLU A C 1
ATOM 748 O O . GLU A 1 94 ? 5.015 1.316 -12.814 1.00 86.12 94 GLU A O 1
ATOM 753 N N . ALA A 1 95 ? 5.820 -0.383 -14.022 1.00 87.56 95 ALA A N 1
ATOM 754 C CA . ALA A 1 95 ? 7.067 0.295 -14.363 1.00 87.56 95 ALA A CA 1
ATOM 755 C C . ALA A 1 95 ? 6.835 1.523 -15.261 1.00 87.56 95 ALA A C 1
ATOM 757 O O . ALA A 1 95 ? 7.573 2.508 -15.168 1.00 87.56 95 ALA A O 1
ATOM 758 N N . TYR A 1 96 ? 5.797 1.502 -16.098 1.00 91.12 96 TYR A N 1
ATOM 759 C CA . TYR A 1 96 ? 5.418 2.620 -16.955 1.00 91.12 96 TYR A CA 1
ATOM 760 C C . TYR A 1 96 ? 4.626 3.706 -16.204 1.00 91.12 96 TYR A C 1
ATOM 762 O O . TYR A 1 96 ? 5.076 4.851 -16.107 1.00 91.12 96 TYR A O 1
ATOM 770 N N . ALA A 1 97 ? 3.472 3.352 -15.639 1.00 89.44 97 ALA A N 1
ATOM 771 C CA . ALA A 1 97 ? 2.481 4.283 -15.104 1.00 89.44 97 ALA A CA 1
ATOM 772 C C . ALA A 1 97 ? 2.296 4.192 -13.580 1.00 89.44 97 ALA A C 1
ATOM 774 O O . ALA A 1 97 ? 1.467 4.911 -13.029 1.00 89.44 97 ALA A O 1
ATOM 775 N N . GLY A 1 98 ? 2.993 3.305 -12.869 1.00 85.25 98 GLY A N 1
ATOM 776 C CA . GLY A 1 98 ? 2.843 3.136 -11.418 1.00 85.25 98 GLY A CA 1
ATOM 777 C C . GLY A 1 98 ? 3.409 4.306 -10.606 1.00 85.25 98 GLY A C 1
ATOM 778 O O . GLY A 1 98 ? 4.107 5.179 -11.126 1.00 85.25 98 GLY A O 1
ATOM 779 N N . GLU A 1 99 ? 3.163 4.299 -9.294 1.00 81.19 99 GLU A N 1
ATOM 780 C CA . GLU A 1 99 ? 3.623 5.334 -8.339 1.00 81.19 99 GLU A CA 1
ATOM 781 C C . GLU A 1 99 ? 5.151 5.494 -8.249 1.00 81.19 99 GLU A C 1
ATOM 783 O O . GLU A 1 99 ? 5.664 6.470 -7.706 1.00 81.19 99 GLU A O 1
ATOM 788 N N . THR A 1 100 ? 5.914 4.535 -8.764 1.00 79.81 100 THR A N 1
ATOM 789 C CA . THR A 1 100 ? 7.378 4.633 -8.875 1.00 79.81 100 THR A CA 1
ATOM 790 C C . THR A 1 100 ? 7.866 4.507 -10.315 1.00 79.81 100 THR A C 1
ATOM 792 O O . THR A 1 100 ? 9.081 4.440 -10.544 1.00 79.81 100 THR A O 1
ATOM 795 N N . GLY A 1 101 ? 6.929 4.467 -11.265 1.00 86.12 101 GLY A N 1
ATOM 796 C CA . GLY A 1 101 ? 7.155 4.229 -12.682 1.00 86.12 101 GLY A CA 1
ATOM 797 C C . GLY A 1 101 ? 7.633 5.459 -13.452 1.00 86.12 101 GLY A C 1
ATOM 798 O O . GLY A 1 101 ? 7.863 6.539 -12.896 1.00 86.12 101 GLY A O 1
ATOM 799 N N . LEU A 1 102 ? 7.803 5.283 -14.759 1.00 90.38 102 LEU A N 1
ATOM 800 C CA . LEU A 1 102 ? 8.338 6.279 -15.682 1.00 90.38 102 LEU A CA 1
ATOM 801 C C . LEU A 1 102 ? 7.541 7.590 -15.660 1.00 90.38 102 LEU A C 1
ATOM 803 O O . LEU A 1 102 ? 8.144 8.650 -15.494 1.00 90.38 102 LEU A O 1
ATOM 807 N N . LEU A 1 103 ? 6.213 7.528 -15.786 1.00 90.62 103 LEU A N 1
ATOM 808 C CA . LEU A 1 103 ? 5.356 8.720 -15.841 1.00 90.62 103 LEU A CA 1
ATOM 809 C C . LEU A 1 103 ? 5.383 9.514 -14.531 1.00 90.62 103 LEU A C 1
ATOM 811 O O . LEU A 1 103 ? 5.449 10.741 -14.546 1.00 90.62 103 LEU A O 1
ATOM 815 N N . GLN A 1 104 ? 5.438 8.830 -13.389 1.00 88.94 104 GLN A N 1
ATOM 816 C CA . GLN A 1 104 ? 5.544 9.494 -12.093 1.00 88.94 104 GLN A CA 1
ATOM 817 C C . GLN A 1 104 ? 6.918 10.151 -11.890 1.00 88.94 104 GLN A C 1
ATOM 819 O O . GLN A 1 104 ? 7.023 11.266 -11.377 1.00 88.94 104 GLN A O 1
ATOM 824 N N . ARG A 1 105 ? 7.999 9.506 -12.342 1.00 88.31 105 ARG A N 1
ATOM 825 C CA . ARG A 1 105 ? 9.338 10.123 -12.352 1.00 88.31 105 ARG A CA 1
ATOM 826 C C . ARG A 1 105 ? 9.397 11.315 -13.304 1.00 88.31 105 ARG A C 1
ATOM 828 O O . ARG A 1 105 ? 10.051 12.307 -12.984 1.00 88.31 105 ARG A O 1
ATOM 835 N N . HIS A 1 106 ? 8.726 11.223 -14.450 1.00 88.75 106 HIS A N 1
ATOM 836 C CA . HIS A 1 106 ? 8.578 12.333 -15.384 1.00 88.75 106 HIS A CA 1
ATOM 837 C C . HIS A 1 106 ? 7.864 13.510 -14.712 1.00 88.75 106 HIS A C 1
ATOM 839 O O . HIS A 1 106 ? 8.424 14.601 -14.707 1.00 88.75 106 HIS A O 1
ATOM 845 N N . ARG A 1 107 ? 6.730 13.276 -14.035 1.00 89.38 107 ARG A N 1
ATOM 846 C CA . ARG A 1 107 ? 6.007 14.284 -13.240 1.00 89.38 107 ARG A CA 1
ATOM 847 C C . ARG A 1 107 ? 6.909 14.986 -12.225 1.00 89.38 107 ARG A C 1
ATOM 849 O O . ARG A 1 107 ? 6.936 16.210 -12.181 1.00 89.38 107 ARG A O 1
ATOM 856 N N . LEU A 1 108 ? 7.682 14.232 -11.437 1.00 88.00 108 LEU A N 1
ATOM 857 C CA . LEU A 1 108 ? 8.591 14.801 -10.429 1.00 88.00 108 LEU A CA 1
ATOM 858 C C . LEU A 1 108 ? 9.710 15.652 -11.049 1.00 88.00 108 LEU A C 1
ATOM 860 O O . LEU A 1 108 ? 10.047 16.710 -10.521 1.00 88.00 108 LEU A O 1
ATOM 864 N N . LYS A 1 109 ? 10.284 15.210 -12.175 1.00 87.06 109 LYS A N 1
ATOM 865 C CA . LYS A 1 109 ? 11.294 15.991 -12.906 1.00 87.06 109 LYS A CA 1
ATOM 866 C C . LYS A 1 109 ? 10.694 17.248 -13.531 1.00 87.06 109 LYS A C 1
ATOM 868 O O . LYS A 1 109 ? 11.290 18.316 -13.422 1.00 87.06 109 LYS A O 1
ATOM 873 N N . ALA A 1 110 ? 9.526 17.115 -14.158 1.00 84.25 110 ALA A N 1
ATOM 874 C CA . ALA A 1 110 ? 8.792 18.222 -14.750 1.00 84.25 110 ALA A CA 1
ATOM 875 C C . ALA A 1 110 ? 8.460 19.270 -13.684 1.00 84.25 110 ALA A C 1
ATOM 877 O O . ALA A 1 110 ? 8.757 20.437 -13.893 1.00 84.25 110 ALA A O 1
ATOM 878 N N . TYR A 1 111 ? 7.965 18.856 -12.514 1.00 86.06 111 TYR A N 1
ATOM 879 C CA . TYR A 1 111 ? 7.673 19.750 -11.391 1.00 86.06 111 TYR A CA 1
ATOM 880 C C . TYR A 1 111 ? 8.869 20.642 -11.026 1.00 86.06 111 TYR A C 1
ATOM 882 O O . TYR A 1 111 ? 8.742 21.863 -11.001 1.00 86.06 111 TYR A O 1
ATOM 890 N N . GLY A 1 112 ? 10.050 20.050 -10.798 1.00 84.31 112 GLY A N 1
ATOM 891 C CA . GLY A 1 112 ? 11.248 20.818 -10.438 1.00 84.31 112 GLY A CA 1
ATOM 892 C C . GLY A 1 112 ? 11.718 21.762 -11.551 1.00 84.31 112 GLY A C 1
ATOM 893 O O . GLY A 1 112 ? 12.143 22.882 -11.280 1.00 84.31 112 GLY A O 1
ATOM 894 N N . PHE A 1 113 ? 11.607 21.333 -12.810 1.00 83.38 113 PHE A N 1
ATOM 895 C CA . PHE A 1 113 ? 11.926 22.173 -13.965 1.00 83.38 113 PHE A CA 1
ATOM 896 C C . PHE A 1 113 ? 10.946 23.347 -14.130 1.00 83.38 113 PHE A C 1
ATOM 898 O O . PHE A 1 113 ? 11.361 24.460 -14.458 1.00 83.38 113 PHE A O 1
ATOM 905 N N . LEU A 1 114 ? 9.653 23.107 -13.905 1.00 78.81 114 LEU A N 1
ATOM 906 C CA . LEU A 1 114 ? 8.600 24.111 -14.022 1.00 78.81 114 LEU A CA 1
ATOM 907 C C . LEU A 1 114 ? 8.743 25.178 -12.939 1.00 78.81 114 LEU A C 1
ATOM 909 O O . LEU A 1 114 ? 8.767 26.355 -13.279 1.00 78.81 114 LEU A O 1
ATOM 913 N N . ASP A 1 115 ? 8.936 24.788 -11.676 1.00 81.62 115 ASP A N 1
ATOM 914 C CA . ASP A 1 115 ? 9.187 25.732 -10.575 1.00 81.62 115 ASP A CA 1
ATOM 915 C C . ASP A 1 115 ? 10.350 26.690 -10.908 1.00 81.62 115 ASP A C 1
ATOM 917 O O . ASP A 1 115 ? 10.209 27.912 -10.832 1.00 81.62 115 ASP A O 1
ATOM 921 N N . LEU A 1 116 ? 11.476 26.153 -11.393 1.00 82.44 116 LEU A N 1
ATOM 922 C CA . LEU A 1 116 ? 12.617 26.962 -11.838 1.00 82.44 116 LEU A CA 1
ATOM 923 C C . LEU A 1 116 ? 12.286 27.859 -13.040 1.00 82.44 116 LEU A C 1
ATOM 925 O O . LEU A 1 116 ? 12.702 29.016 -13.073 1.00 82.44 116 LEU A O 1
ATOM 929 N N . SER A 1 117 ? 11.536 27.352 -14.019 1.00 77.31 117 SER A N 1
ATOM 930 C CA . SER A 1 117 ? 11.151 28.118 -15.212 1.00 77.31 117 SER A CA 1
ATOM 931 C C . SER A 1 117 ? 10.264 29.316 -14.859 1.00 77.31 117 SER A C 1
ATOM 933 O O . SER A 1 117 ? 10.509 30.420 -15.349 1.00 77.31 117 SER A O 1
ATOM 935 N N . PHE A 1 118 ? 9.286 29.130 -13.966 1.00 74.31 118 PHE A N 1
ATOM 936 C CA . PHE A 1 118 ? 8.423 30.209 -13.482 1.00 74.31 118 PHE A CA 1
ATOM 937 C C . PHE A 1 118 ? 9.207 31.238 -12.655 1.00 74.31 118 PHE A C 1
ATOM 939 O O . PHE A 1 118 ? 9.028 32.437 -12.864 1.00 74.31 118 PHE A O 1
ATOM 946 N N . LYS A 1 119 ? 10.136 30.798 -11.791 1.00 77.25 119 LYS A N 1
ATOM 947 C CA . LYS A 1 119 ? 11.054 31.698 -11.058 1.00 77.25 119 LYS A CA 1
ATOM 948 C C . LYS A 1 119 ? 11.941 32.525 -11.989 1.00 77.25 119 LYS A C 1
ATOM 950 O O . LYS A 1 119 ? 12.226 33.679 -11.694 1.00 77.25 119 LYS A O 1
ATOM 955 N N . ALA A 1 120 ? 12.341 31.961 -13.126 1.00 80.50 120 ALA A N 1
ATOM 956 C CA . ALA A 1 120 ? 13.123 32.644 -14.155 1.00 80.50 120 ALA A CA 1
ATOM 957 C C . ALA A 1 120 ? 12.276 33.523 -15.104 1.00 80.50 120 ALA A C 1
ATOM 959 O O . ALA A 1 120 ? 12.767 33.943 -16.151 1.00 80.50 120 ALA A O 1
ATOM 960 N N . GLY A 1 121 ? 11.001 33.779 -14.786 1.00 67.75 121 GLY A N 1
ATOM 961 C CA . GLY A 1 121 ? 10.123 34.653 -15.571 1.00 67.75 121 GLY A CA 1
ATOM 962 C C . GLY A 1 121 ? 9.514 34.007 -16.820 1.00 67.75 121 GLY A C 1
ATOM 963 O O . GLY A 1 121 ? 8.847 34.686 -17.600 1.00 67.75 121 GLY A O 1
ATOM 964 N N . ARG A 1 122 ? 9.679 32.693 -17.025 1.00 68.19 122 ARG A N 1
ATOM 965 C CA . ARG A 1 122 ? 9.007 31.954 -18.108 1.00 68.19 122 ARG A CA 1
ATOM 966 C C . ARG A 1 122 ? 7.631 31.475 -17.645 1.00 68.19 122 ARG A C 1
ATOM 968 O O . ARG A 1 122 ? 7.420 30.290 -17.414 1.00 68.19 122 ARG A O 1
ATOM 975 N N . ALA A 1 123 ? 6.695 32.416 -17.518 1.00 58.41 123 ALA A N 1
ATOM 976 C CA . ALA A 1 123 ? 5.332 32.159 -17.032 1.00 58.41 123 ALA A CA 1
ATOM 977 C C . ALA A 1 123 ? 4.414 31.429 -18.038 1.00 58.41 123 ALA A C 1
ATOM 979 O O . ALA A 1 123 ? 3.330 30.974 -17.678 1.00 58.41 123 ALA A O 1
ATOM 980 N N . LYS A 1 124 ? 4.839 31.307 -19.304 1.00 57.94 124 LYS A N 1
ATOM 981 C CA . LYS A 1 124 ? 4.214 30.436 -20.307 1.00 57.94 124 LYS A CA 1
ATOM 982 C C . LYS A 1 124 ? 5.111 29.224 -20.524 1.00 57.94 124 LYS A C 1
ATOM 984 O O . LYS A 1 124 ? 6.221 29.354 -21.037 1.00 57.94 124 LYS A O 1
ATOM 989 N N . THR A 1 125 ? 4.622 28.056 -20.132 1.00 55.72 125 THR A N 1
ATOM 990 C CA . THR A 1 125 ? 5.274 26.767 -20.381 1.00 55.72 125 THR A CA 1
ATOM 991 C C . THR A 1 125 ? 4.345 25.855 -21.190 1.00 55.72 125 THR A C 1
ATOM 993 O O . THR A 1 125 ? 3.173 26.172 -21.403 1.00 55.72 125 THR A O 1
ATOM 996 N N . LEU A 1 126 ? 4.907 24.773 -21.733 1.00 53.81 126 LEU A N 1
ATOM 997 C CA . LEU A 1 126 ? 4.207 23.771 -22.549 1.00 53.81 126 LEU A CA 1
ATOM 998 C C . LEU A 1 126 ? 2.945 23.256 -21.822 1.00 53.81 126 LEU A C 1
ATOM 1000 O O . LEU A 1 126 ? 2.978 23.084 -20.605 1.00 53.81 126 LEU A O 1
ATOM 1004 N N . GLY A 1 127 ? 1.848 23.024 -22.552 1.00 55.34 127 GLY A N 1
ATOM 1005 C CA . GLY A 1 127 ? 0.570 22.556 -21.989 1.00 55.34 127 GLY A CA 1
ATOM 1006 C C . GLY A 1 127 ? -0.494 23.626 -21.683 1.00 55.34 127 GLY A C 1
ATOM 1007 O O . GLY A 1 127 ? -1.575 23.283 -21.221 1.00 55.34 127 GLY A O 1
ATOM 1008 N N . GLY A 1 128 ? -0.246 24.917 -21.950 1.00 57.09 128 GLY A N 1
ATOM 1009 C CA . GLY A 1 128 ? -1.319 25.937 -22.008 1.00 57.09 128 GLY A CA 1
ATOM 1010 C C . GLY A 1 128 ? -1.793 26.494 -20.678 1.00 57.09 128 GLY A C 1
ATOM 1011 O O . GLY A 1 128 ? -2.710 27.310 -20.645 1.00 57.09 128 GLY A O 1
ATOM 1012 N N . ILE A 1 129 ? -1.147 26.093 -19.588 1.00 58.22 129 ILE A N 1
ATOM 1013 C CA . ILE A 1 129 ? -1.446 26.596 -18.256 1.00 58.22 129 ILE A CA 1
ATOM 1014 C C . ILE A 1 129 ? -0.590 27.846 -18.016 1.00 58.22 129 ILE A C 1
ATOM 1016 O O . ILE A 1 129 ? 0.633 27.766 -17.886 1.00 58.22 129 ILE A O 1
ATOM 1020 N N . ALA A 1 130 ? -1.235 29.013 -18.002 1.00 59.62 130 ALA A N 1
ATOM 1021 C CA . ALA A 1 130 ? -0.611 30.305 -17.732 1.00 59.62 130 ALA A CA 1
ATOM 1022 C C . ALA A 1 130 ? -1.020 30.820 -16.346 1.00 59.62 130 ALA A C 1
ATOM 1024 O O . ALA A 1 130 ? -2.165 30.652 -15.930 1.00 59.62 130 ALA A O 1
ATOM 1025 N N . GLY A 1 131 ? -0.095 31.475 -15.649 1.00 62.56 131 GLY A N 1
ATOM 1026 C CA . GLY A 1 131 ? -0.393 32.213 -14.424 1.00 62.56 131 GLY A CA 1
ATOM 1027 C C . GLY A 1 131 ? 0.868 32.670 -13.699 1.00 62.56 131 GLY A C 1
ATOM 1028 O O . GLY A 1 131 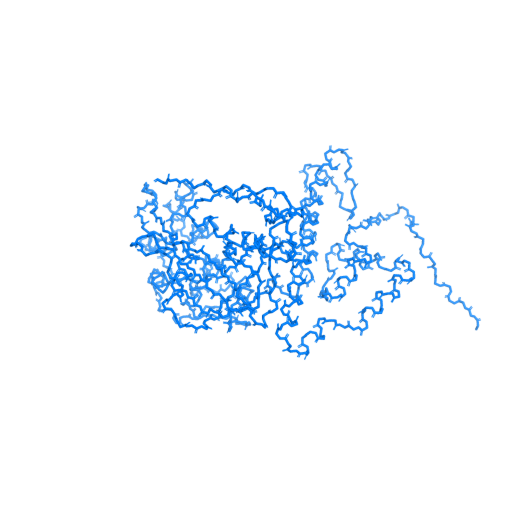? 1.984 32.549 -14.208 1.00 62.56 131 GLY A O 1
ATOM 1029 N N . SER A 1 132 ? 0.675 33.252 -12.525 1.00 63.53 132 SER A N 1
ATOM 1030 C CA . SER A 1 132 ? 1.729 33.864 -11.720 1.00 63.53 132 SER A CA 1
ATOM 1031 C C . SER A 1 132 ? 2.454 32.853 -10.829 1.00 63.53 132 SER A C 1
ATOM 1033 O O . SER A 1 132 ? 1.941 31.783 -10.495 1.00 63.53 132 SER A O 1
ATOM 1035 N N . TYR A 1 133 ? 3.655 33.221 -10.377 1.00 63.94 133 TYR A N 1
ATOM 1036 C CA . TYR A 1 133 ? 4.407 32.426 -9.404 1.00 63.94 133 TYR A CA 1
ATOM 1037 C C . TYR A 1 133 ? 3.636 32.227 -8.085 1.00 63.94 133 TYR A C 1
ATOM 1039 O O . TYR A 1 133 ? 3.629 31.133 -7.525 1.00 63.94 133 TYR A O 1
ATOM 1047 N N . SER A 1 134 ? 2.927 33.259 -7.616 1.00 66.75 134 SER A N 1
ATOM 1048 C CA . SER A 1 134 ? 2.117 33.221 -6.389 1.00 66.75 134 SER A CA 1
ATOM 1049 C C . SER A 1 134 ? 0.969 32.213 -6.437 1.00 66.75 134 SER A C 1
ATOM 1051 O O . SER A 1 134 ? 0.577 31.687 -5.401 1.00 66.75 134 SER A O 1
ATOM 1053 N N . GLU A 1 135 ? 0.453 31.905 -7.627 1.00 73.81 135 GLU A N 1
ATOM 1054 C CA . GLU A 1 135 ? -0.641 30.945 -7.818 1.00 73.81 135 GLU A CA 1
ATOM 1055 C C . GLU A 1 135 ? -0.158 29.493 -7.890 1.00 73.81 135 GLU A C 1
ATOM 1057 O O . GLU A 1 135 ? -0.980 28.584 -8.015 1.00 73.81 135 GLU A O 1
ATOM 1062 N N . ARG A 1 136 ? 1.165 29.272 -7.835 1.00 76.62 136 ARG A N 1
ATOM 1063 C CA . ARG A 1 136 ? 1.805 27.950 -7.881 1.00 76.62 136 ARG A CA 1
ATOM 1064 C C . ARG A 1 136 ? 1.253 27.061 -8.996 1.00 76.62 136 ARG A C 1
ATOM 1066 O O . ARG A 1 136 ? 0.938 25.890 -8.804 1.00 76.62 136 ARG A O 1
ATOM 1073 N N . VAL A 1 137 ? 1.139 27.627 -10.193 1.00 74.62 137 VAL A N 1
ATOM 1074 C CA . VAL A 1 137 ? 0.503 27.000 -11.365 1.00 74.62 137 VAL A CA 1
ATOM 1075 C C . VAL A 1 137 ? 1.098 25.627 -11.716 1.00 74.62 137 VAL A C 1
ATOM 1077 O O . VAL A 1 137 ? 0.393 24.744 -12.206 1.00 74.62 137 VAL A O 1
ATOM 1080 N N . TRP A 1 138 ? 2.375 25.402 -11.407 1.00 77.25 138 TRP A N 1
ATOM 1081 C CA . TRP A 1 138 ? 3.038 24.109 -11.588 1.00 77.25 138 TRP A CA 1
ATOM 1082 C C . TRP A 1 138 ? 2.470 22.985 -10.696 1.00 77.25 138 TRP A C 1
ATOM 1084 O O . TRP A 1 138 ? 2.578 21.822 -11.079 1.00 77.25 138 TRP A O 1
ATOM 1094 N N . ASP A 1 139 ? 1.829 23.289 -9.559 1.00 83.25 139 ASP A N 1
ATOM 1095 C CA . ASP A 1 139 ? 1.131 22.290 -8.733 1.00 83.25 139 ASP A CA 1
ATOM 1096 C C . ASP A 1 139 ? -0.086 21.722 -9.482 1.00 83.25 139 ASP A C 1
ATOM 1098 O O . ASP A 1 139 ? -0.333 20.513 -9.461 1.00 83.25 139 ASP A O 1
ATOM 1102 N N . LYS A 1 140 ? -0.817 22.584 -10.205 1.00 80.62 140 LYS A N 1
ATOM 1103 C CA . LYS A 1 140 ? -1.948 22.176 -11.054 1.00 80.62 140 LYS A CA 1
ATOM 1104 C C . LYS A 1 140 ? -1.467 21.293 -12.201 1.00 80.62 140 LYS A C 1
ATOM 1106 O O . LYS A 1 140 ? -2.013 20.218 -12.406 1.00 80.62 140 LYS A O 1
ATOM 1111 N N . LEU A 1 141 ? -0.388 21.686 -12.883 1.00 79.38 141 LEU A N 1
ATOM 1112 C CA . LEU A 1 141 ? 0.199 20.879 -13.958 1.00 79.38 141 LEU A CA 1
ATOM 1113 C C . LEU A 1 141 ? 0.709 19.521 -13.454 1.00 79.38 141 LEU A C 1
ATOM 1115 O O . LEU A 1 141 ? 0.538 18.501 -14.115 1.00 79.38 141 LEU A O 1
ATOM 1119 N N . ALA A 1 142 ? 1.326 19.476 -12.274 1.00 84.69 142 ALA A N 1
ATOM 1120 C CA . ALA A 1 142 ? 1.736 18.209 -11.684 1.00 84.69 142 ALA A CA 1
ATOM 1121 C C . ALA A 1 142 ? 0.540 17.324 -11.319 1.00 84.69 142 ALA A C 1
ATOM 1123 O O . ALA A 1 142 ? 0.632 16.111 -11.486 1.00 84.69 142 ALA A O 1
ATOM 1124 N N . THR A 1 143 ? -0.569 17.915 -10.875 1.00 87.19 143 THR A N 1
ATOM 1125 C CA . THR A 1 143 ? -1.829 17.195 -10.642 1.00 87.19 143 THR A CA 1
ATOM 1126 C C . THR A 1 143 ? -2.376 16.627 -11.952 1.00 87.19 143 THR A C 1
ATOM 1128 O O . THR A 1 143 ? -2.589 15.425 -12.034 1.00 87.19 143 THR A O 1
ATOM 1131 N N . GLU A 1 144 ? -2.459 17.431 -13.014 1.00 85.62 144 GLU A N 1
ATOM 1132 C CA . GLU A 1 144 ? -2.884 16.991 -14.356 1.00 85.62 144 GLU A CA 1
ATOM 1133 C C . GLU A 1 144 ? -2.009 15.860 -14.918 1.00 85.62 144 GLU A C 1
ATOM 1135 O O . GLU A 1 144 ? -2.509 14.894 -15.492 1.00 85.62 144 GLU A O 1
ATOM 1140 N N . LEU A 1 145 ? -0.686 15.933 -14.739 1.00 88.69 145 LEU A N 1
ATOM 1141 C CA . LEU A 1 145 ? 0.226 14.858 -15.142 1.00 88.69 145 LEU A CA 1
ATOM 1142 C C . LEU A 1 145 ? -0.018 13.568 -14.346 1.00 88.69 145 LEU A C 1
ATOM 1144 O O . LEU A 1 145 ? 0.162 12.474 -14.886 1.00 88.69 145 LEU A O 1
ATOM 1148 N N . ASP A 1 146 ? -0.410 13.678 -13.075 1.00 89.00 146 ASP A N 1
ATOM 1149 C CA . ASP A 1 146 ? -0.781 12.517 -12.270 1.00 89.00 146 ASP A CA 1
ATOM 1150 C C . ASP A 1 146 ? -2.120 11.927 -12.696 1.00 89.00 146 ASP A C 1
ATOM 1152 O O . ASP A 1 146 ? -2.225 10.721 -12.880 1.00 89.00 146 ASP A O 1
ATOM 1156 N N . GLU A 1 147 ? -3.130 12.765 -12.903 1.00 88.94 147 GLU A N 1
ATOM 1157 C CA . GLU A 1 147 ? -4.444 12.340 -13.378 1.00 88.94 147 GLU A CA 1
ATOM 1158 C C . GLU A 1 147 ? -4.333 11.680 -14.754 1.00 88.94 147 GLU A C 1
ATOM 1160 O O . GLU A 1 147 ? -4.839 10.578 -14.949 1.00 88.94 147 GLU A O 1
ATOM 1165 N N . SER A 1 148 ? -3.556 12.265 -15.670 1.00 89.31 148 SER A N 1
ATOM 1166 C CA . SER A 1 148 ? -3.252 11.672 -16.975 1.00 89.31 148 SER A CA 1
ATOM 1167 C C . SER A 1 148 ? -2.582 10.309 -16.809 1.00 89.31 148 SER A C 1
ATOM 1169 O O . SER A 1 148 ? -2.990 9.326 -17.431 1.00 89.31 148 SER A O 1
ATOM 1171 N N . ARG A 1 149 ? -1.586 10.183 -15.919 1.00 90.31 149 ARG A N 1
ATOM 1172 C CA . ARG A 1 149 ? -0.979 8.882 -15.585 1.00 90.31 149 ARG A CA 1
ATOM 1173 C C . ARG A 1 149 ? -2.037 7.876 -15.113 1.00 90.31 149 ARG A C 1
ATOM 1175 O O . ARG A 1 149 ? -1.966 6.710 -15.500 1.00 90.31 149 ARG A O 1
ATOM 1182 N N . MET A 1 150 ? -3.010 8.313 -14.317 1.00 87.38 150 MET A N 1
ATOM 1183 C CA . MET A 1 150 ? -4.087 7.466 -13.800 1.00 87.38 150 MET A CA 1
ATOM 1184 C C . MET A 1 150 ? -5.060 6.980 -14.877 1.00 87.38 150 MET A C 1
ATOM 1186 O O . MET A 1 150 ? -5.595 5.887 -14.733 1.00 87.38 150 MET A O 1
ATOM 1190 N N . GLU A 1 151 ? -5.218 7.690 -15.994 1.00 88.75 151 GLU A N 1
ATOM 1191 C CA . GLU A 1 151 ? -6.057 7.246 -17.120 1.00 88.75 151 GLU A CA 1
ATOM 1192 C C . GLU A 1 151 ? -5.568 5.959 -17.808 1.00 88.75 151 GLU A C 1
ATOM 1194 O O . GLU A 1 151 ? -6.306 5.343 -18.579 1.00 88.75 151 GLU A O 1
ATOM 1199 N N . ARG A 1 152 ? -4.324 5.527 -17.547 1.00 87.44 152 ARG A N 1
ATOM 1200 C CA . ARG A 1 152 ? -3.821 4.213 -17.992 1.00 87.44 152 ARG A CA 1
ATOM 1201 C C . ARG A 1 152 ? -4.416 3.050 -17.200 1.00 87.44 152 ARG A C 1
ATOM 1203 O O . ARG A 1 152 ? -4.217 1.895 -17.567 1.00 87.44 152 ARG A O 1
ATOM 1210 N N . TYR A 1 153 ? -5.134 3.336 -16.120 1.00 78.38 153 TYR A N 1
ATOM 1211 C CA . TYR A 1 153 ? -5.772 2.331 -15.295 1.00 78.38 153 TYR A CA 1
ATOM 1212 C C . TYR A 1 153 ? -7.294 2.472 -15.357 1.00 78.38 153 TYR A C 1
ATOM 1214 O O . TYR A 1 153 ? -7.836 3.564 -15.231 1.00 78.38 153 TYR A O 1
ATOM 1222 N N . GLY A 1 154 ? -7.999 1.347 -15.506 1.00 65.25 154 GLY A N 1
ATOM 1223 C CA . GLY A 1 154 ? -9.466 1.317 -15.406 1.00 65.25 154 GLY A CA 1
ATOM 1224 C C . GLY A 1 154 ? -9.981 1.378 -13.959 1.00 65.25 154 GLY A C 1
ATOM 1225 O O . GLY A 1 154 ? -11.150 1.671 -13.726 1.00 65.25 154 GLY A O 1
ATOM 1226 N N . ARG A 1 155 ? -9.110 1.091 -12.979 1.00 61.94 155 ARG A N 1
ATOM 1227 C CA . ARG A 1 155 ? -9.343 1.135 -11.522 1.00 61.94 155 ARG A CA 1
ATOM 1228 C C . ARG A 1 155 ? -8.055 1.564 -10.808 1.00 61.94 155 ARG A C 1
ATOM 1230 O O . ARG A 1 155 ? -7.061 1.851 -11.461 1.00 61.94 155 ARG A O 1
ATOM 1237 N N . THR A 1 156 ? -8.056 1.618 -9.479 1.00 57.00 156 THR A N 1
ATOM 1238 C CA . THR A 1 156 ? -6.894 1.971 -8.643 1.00 57.00 156 THR A CA 1
ATOM 1239 C C . THR A 1 156 ? -5.603 1.282 -9.118 1.00 57.00 156 THR A C 1
ATOM 1241 O O . THR A 1 156 ? -5.620 0.085 -9.408 1.00 57.00 156 THR A O 1
ATOM 1244 N N . PRO A 1 157 ? -4.477 2.012 -9.203 1.00 56.56 157 PRO A N 1
ATOM 1245 C CA . PRO A 1 157 ? -3.349 1.713 -10.084 1.00 56.56 157 PRO A CA 1
ATOM 1246 C C . PRO A 1 157 ? -2.382 0.691 -9.484 1.00 56.56 157 PRO A C 1
ATOM 1248 O O . PRO A 1 157 ? -1.179 0.816 -9.652 1.00 56.56 157 PRO A O 1
ATOM 1251 N N . SER A 1 158 ? -2.880 -0.247 -8.682 1.00 62.00 158 SER A N 1
ATOM 1252 C CA . SER A 1 158 ? -2.051 -1.235 -8.007 1.00 62.00 158 SER A CA 1
ATOM 1253 C C . SER A 1 158 ? -2.594 -2.606 -8.340 1.00 62.00 158 SER A C 1
ATOM 1255 O O . SER A 1 158 ? -3.544 -3.063 -7.715 1.00 62.00 158 SER A O 1
ATOM 1257 N N . THR A 1 159 ? -1.980 -3.273 -9.310 1.00 70.38 159 THR A N 1
ATOM 1258 C CA . THR A 1 159 ? -2.209 -4.704 -9.540 1.00 70.38 159 THR A CA 1
ATOM 1259 C C . THR A 1 159 ? -1.309 -5.486 -8.580 1.00 70.38 159 THR A C 1
ATOM 1261 O O . THR A 1 159 ? -0.101 -5.540 -8.807 1.00 70.38 159 THR A O 1
ATOM 1264 N N . PRO A 1 160 ? -1.824 -6.028 -7.457 1.00 84.31 160 PRO A N 1
ATOM 1265 C CA . PRO A 1 160 ? -0.999 -6.834 -6.569 1.00 84.31 160 PRO A CA 1
ATOM 1266 C C . PRO A 1 160 ? -0.696 -8.183 -7.224 1.00 84.31 160 PRO A C 1
ATOM 1268 O O . PRO A 1 160 ? -1.508 -8.724 -7.979 1.00 84.31 160 PRO A O 1
ATOM 1271 N N . HIS A 1 161 ? 0.416 -8.791 -6.837 1.00 89.06 161 HIS A N 1
ATOM 1272 C CA . HIS A 1 161 ? 0.606 -10.219 -7.032 1.00 89.06 161 HIS A CA 1
ATOM 1273 C C . HIS A 1 161 ? 0.130 -10.948 -5.779 1.00 89.06 161 HIS A C 1
ATOM 1275 O O . HIS A 1 161 ? 0.517 -10.602 -4.662 1.00 89.06 161 HIS A O 1
ATOM 1281 N N . MET A 1 162 ? -0.710 -11.963 -5.961 1.00 90.75 162 MET A N 1
ATOM 1282 C CA . MET A 1 162 ? -1.099 -12.866 -4.881 1.00 90.75 162 MET A CA 1
ATOM 1283 C C . MET A 1 162 ? -0.068 -13.980 -4.812 1.00 90.75 162 MET A C 1
ATOM 1285 O O . MET A 1 162 ? 0.007 -14.805 -5.722 1.00 90.75 162 MET A O 1
ATOM 1289 N N . VAL A 1 163 ? 0.744 -13.976 -3.760 1.00 92.88 163 VAL A N 1
ATOM 1290 C CA . VAL A 1 163 ? 1.918 -14.843 -3.674 1.00 92.88 163 VAL A CA 1
ATOM 1291 C C . VAL A 1 163 ? 1.795 -15.771 -2.472 1.00 92.88 163 VAL A C 1
ATOM 1293 O O . VAL A 1 163 ? 1.567 -15.288 -1.358 1.00 92.88 163 VAL A O 1
ATOM 1296 N N . PRO A 1 164 ? 1.913 -17.094 -2.663 1.00 93.75 164 PRO A N 1
ATOM 1297 C CA . PRO A 1 164 ? 1.833 -18.039 -1.564 1.00 93.75 164 PRO A CA 1
ATOM 1298 C C . PRO A 1 164 ? 3.042 -17.911 -0.638 1.00 93.75 164 PRO A C 1
ATOM 1300 O O . PRO A 1 164 ? 4.204 -17.866 -1.057 1.00 93.75 164 PRO A O 1
ATOM 1303 N N . LEU A 1 165 ? 2.756 -17.888 0.661 1.00 94.12 165 LEU A N 1
ATOM 1304 C CA . LEU A 1 165 ? 3.761 -18.074 1.692 1.00 94.12 165 LEU A CA 1
ATOM 1305 C C . LEU A 1 165 ? 4.316 -19.498 1.605 1.00 94.12 165 LEU A C 1
ATOM 1307 O O . LEU A 1 165 ? 3.577 -20.465 1.790 1.00 94.12 165 LEU A O 1
ATOM 1311 N N . LYS A 1 166 ? 5.625 -19.625 1.382 1.00 93.06 166 LYS A N 1
ATOM 1312 C CA . LYS A 1 166 ? 6.299 -20.924 1.328 1.00 93.06 166 LYS A CA 1
ATOM 1313 C C . LYS A 1 166 ? 6.700 -21.403 2.717 1.00 93.06 166 LYS A C 1
ATOM 1315 O O . LYS A 1 166 ? 6.423 -22.542 3.071 1.00 93.06 166 LYS A O 1
ATOM 1320 N N . ARG A 1 167 ? 7.368 -20.544 3.495 1.00 92.56 167 ARG A N 1
ATOM 1321 C CA . ARG A 1 167 ? 7.793 -20.834 4.876 1.00 92.56 167 ARG A CA 1
ATOM 1322 C C . ARG A 1 167 ? 8.214 -19.573 5.624 1.00 92.56 167 ARG A C 1
ATOM 1324 O O . ARG A 1 167 ? 8.591 -18.573 5.009 1.00 92.56 167 ARG A O 1
ATOM 1331 N N . VAL A 1 168 ? 8.211 -19.657 6.952 1.00 91.38 168 VAL A N 1
ATOM 1332 C CA . VAL A 1 168 ? 8.811 -18.662 7.845 1.00 91.38 168 VAL A CA 1
ATOM 1333 C C . VAL A 1 168 ? 9.814 -19.370 8.747 1.00 91.38 168 VAL A C 1
ATOM 1335 O O . VAL A 1 168 ? 9.469 -20.314 9.446 1.00 91.38 168 VAL A O 1
ATOM 1338 N N . GLU A 1 169 ? 11.063 -18.925 8.710 1.00 90.06 169 GLU A N 1
ATOM 1339 C CA . GLU A 1 169 ? 12.161 -19.474 9.506 1.00 90.06 169 GLU A CA 1
ATOM 1340 C C . GLU A 1 169 ? 12.541 -18.482 10.609 1.00 90.06 169 GLU A C 1
ATOM 1342 O O . GLU A 1 169 ? 12.549 -17.263 10.396 1.00 90.06 169 GLU A O 1
ATOM 1347 N N . SER A 1 170 ? 12.907 -18.992 11.781 1.00 87.25 170 SER A N 1
ATOM 1348 C CA . SER A 1 170 ? 13.517 -18.169 12.819 1.00 87.25 170 SER A CA 1
ATOM 1349 C C . SER A 1 170 ? 15.006 -17.963 12.566 1.00 87.25 170 SER A C 1
ATOM 1351 O O . SER A 1 170 ? 15.729 -18.926 12.328 1.00 87.25 170 SER A O 1
ATOM 1353 N N . ILE A 1 171 ? 15.476 -16.715 12.628 1.00 83.56 171 ILE A N 1
ATOM 1354 C CA . ILE A 1 171 ? 16.912 -16.388 12.628 1.00 83.56 171 ILE A CA 1
ATOM 1355 C C . ILE A 1 171 ? 17.400 -16.134 14.060 1.00 83.56 171 ILE A C 1
ATOM 1357 O O . ILE A 1 171 ? 18.521 -16.495 14.410 1.00 83.56 171 ILE A O 1
ATOM 1361 N N . ARG A 1 172 ? 16.571 -15.479 14.875 1.00 76.44 172 ARG A N 1
ATOM 1362 C CA . ARG A 1 172 ? 16.827 -15.189 16.286 1.00 76.44 172 ARG A CA 1
ATOM 1363 C C . ARG A 1 172 ? 15.503 -15.306 17.021 1.00 76.44 172 ARG A C 1
ATOM 1365 O O . ARG A 1 172 ? 14.561 -14.631 16.618 1.00 76.44 172 ARG A O 1
ATOM 1372 N N . ASP A 1 173 ? 15.475 -16.091 18.090 1.00 66.25 173 ASP A N 1
ATOM 1373 C CA . ASP A 1 173 ? 14.361 -16.163 19.034 1.00 66.25 173 ASP A CA 1
ATOM 1374 C C . ASP A 1 173 ? 14.825 -15.602 20.379 1.00 66.25 173 ASP A C 1
ATOM 1376 O O . ASP A 1 173 ? 15.520 -16.267 21.140 1.00 66.25 173 ASP A O 1
ATOM 1380 N N . HIS A 1 174 ? 14.478 -14.346 20.644 1.00 63.53 174 HIS A N 1
ATOM 1381 C CA . HIS A 1 174 ? 14.559 -13.731 21.967 1.00 63.53 174 HIS A CA 1
ATOM 1382 C C . HIS A 1 174 ? 13.175 -13.158 22.283 1.00 63.53 174 HIS A C 1
ATOM 1384 O O . HIS A 1 174 ? 12.515 -12.671 21.365 1.00 63.53 174 HIS A O 1
ATOM 1390 N N . GLU A 1 175 ? 12.739 -13.198 23.548 1.00 57.47 175 GLU A N 1
ATOM 1391 C CA . GLU A 1 175 ? 11.339 -12.952 23.962 1.00 57.47 175 GLU A CA 1
ATOM 1392 C C . GLU A 1 175 ? 10.689 -11.700 23.346 1.00 57.47 175 GLU A C 1
ATOM 1394 O O . GLU A 1 175 ? 9.504 -11.718 23.017 1.00 57.47 175 GLU A O 1
ATOM 1399 N N . LEU A 1 176 ? 11.464 -10.630 23.142 1.00 56.34 176 LEU A N 1
ATOM 1400 C CA . LEU A 1 176 ? 10.995 -9.369 22.561 1.00 56.34 176 LEU A CA 1
ATOM 1401 C C . LEU A 1 176 ? 11.680 -9.004 21.226 1.00 56.34 176 LEU A C 1
ATOM 1403 O O . LEU A 1 176 ? 11.097 -8.278 20.427 1.00 56.34 176 LEU A O 1
ATOM 1407 N N . ASP A 1 177 ? 12.868 -9.540 20.923 1.00 64.31 177 ASP A N 1
ATOM 1408 C CA . ASP A 1 177 ? 13.648 -9.223 19.710 1.00 64.31 177 ASP A CA 1
ATOM 1409 C C . ASP A 1 177 ? 13.885 -10.474 18.856 1.00 64.31 177 ASP A C 1
ATOM 1411 O O . ASP A 1 177 ? 14.990 -11.023 18.791 1.00 64.31 177 ASP A O 1
ATOM 1415 N N . PHE A 1 178 ? 12.824 -10.952 18.205 1.00 78.19 178 PHE A N 1
ATOM 1416 C CA . PHE A 1 178 ? 12.935 -12.054 17.258 1.00 78.19 178 PHE A CA 1
ATOM 1417 C C . PHE A 1 178 ? 12.964 -11.563 15.806 1.00 78.19 178 PHE A C 1
ATOM 1419 O O . PHE A 1 178 ? 12.242 -10.648 15.389 1.00 78.19 178 PHE A O 1
ATOM 1426 N N . VAL A 1 179 ? 13.827 -12.199 15.014 1.00 87.12 179 VAL A N 1
ATOM 1427 C CA . VAL A 1 179 ? 14.022 -11.917 13.589 1.00 87.12 179 VAL A CA 1
ATOM 1428 C C . VAL A 1 179 ? 13.594 -13.142 12.801 1.00 87.12 179 VAL A C 1
ATOM 1430 O O . VAL A 1 179 ? 14.106 -14.241 13.016 1.00 87.12 179 VAL A O 1
ATOM 1433 N N . ARG A 1 180 ? 12.675 -12.947 11.857 1.00 90.31 180 ARG A N 1
ATOM 1434 C CA . ARG A 1 180 ? 12.165 -13.995 10.974 1.00 90.31 180 ARG A CA 1
ATOM 1435 C C . ARG A 1 180 ? 12.696 -13.815 9.558 1.00 90.31 180 ARG A C 1
ATOM 1437 O O . ARG A 1 180 ? 12.817 -12.695 9.054 1.00 90.31 180 ARG A O 1
ATOM 1444 N N . LYS A 1 181 ? 12.962 -14.931 8.890 1.00 92.94 181 LYS A N 1
ATOM 1445 C CA . LYS A 1 181 ? 13.108 -14.996 7.439 1.00 92.94 181 LYS A CA 1
ATOM 1446 C C . LYS A 1 181 ? 11.792 -15.479 6.850 1.00 92.94 181 LYS A C 1
ATOM 1448 O O . LYS A 1 181 ? 11.389 -16.611 7.086 1.00 92.94 181 LYS A O 1
ATOM 1453 N N . VAL A 1 182 ? 11.134 -14.618 6.088 1.00 94.19 182 VAL A N 1
ATOM 1454 C CA . VAL A 1 182 ? 9.877 -14.937 5.402 1.00 94.19 182 VAL A CA 1
ATOM 1455 C C . VAL A 1 182 ? 10.200 -15.263 3.955 1.00 94.19 182 VAL A C 1
ATOM 1457 O O . VAL A 1 182 ? 10.884 -14.483 3.294 1.00 94.19 182 VAL A O 1
ATOM 1460 N N . VAL A 1 183 ? 9.731 -16.410 3.473 1.00 95.00 183 VAL A N 1
ATOM 1461 C CA . VAL A 1 183 ? 9.980 -16.880 2.110 1.00 95.00 183 VAL A CA 1
ATOM 1462 C C . VAL A 1 183 ? 8.661 -17.018 1.369 1.00 95.00 183 VAL A C 1
ATOM 1464 O O . VAL A 1 183 ? 7.776 -17.769 1.784 1.00 95.00 183 VAL A O 1
ATOM 1467 N N . PHE A 1 184 ? 8.561 -16.314 0.251 1.00 95.44 184 PHE A N 1
ATOM 1468 C CA . PHE A 1 184 ? 7.454 -16.397 -0.688 1.00 95.44 184 PHE A CA 1
ATOM 1469 C C . PHE A 1 184 ? 7.861 -17.189 -1.929 1.00 95.44 184 PHE A C 1
ATOM 1471 O O . PHE A 1 184 ? 9.001 -17.074 -2.383 1.00 95.44 184 PHE A O 1
ATOM 1478 N N . ASP A 1 185 ? 6.930 -17.969 -2.472 1.00 94.50 185 ASP A N 1
ATOM 1479 C CA . ASP A 1 185 ? 7.100 -18.653 -3.755 1.00 94.50 185 ASP A CA 1
ATOM 1480 C C . ASP A 1 185 ? 6.522 -17.791 -4.879 1.00 94.50 185 ASP A C 1
ATOM 1482 O O . ASP A 1 185 ? 5.313 -17.582 -4.945 1.00 94.50 185 ASP A O 1
ATOM 1486 N N . ILE A 1 186 ? 7.394 -17.267 -5.741 1.00 93.94 186 ILE A N 1
ATOM 1487 C CA . ILE A 1 186 ? 7.017 -16.389 -6.852 1.00 93.94 186 ILE A CA 1
ATOM 1488 C C . ILE A 1 186 ? 6.939 -17.136 -8.193 1.00 93.94 186 ILE A C 1
ATOM 1490 O O . ILE A 1 186 ? 6.747 -16.499 -9.234 1.00 93.94 186 ILE A O 1
ATOM 1494 N N . ALA A 1 187 ? 7.050 -18.467 -8.207 1.00 91.88 187 ALA A N 1
ATOM 1495 C CA . ALA A 1 187 ? 6.948 -19.253 -9.431 1.00 91.88 187 ALA A CA 1
ATOM 1496 C C . ALA A 1 187 ? 5.595 -19.031 -10.131 1.00 91.88 187 ALA A C 1
ATOM 1498 O O . ALA A 1 187 ? 4.529 -19.055 -9.518 1.00 91.88 187 ALA A O 1
ATOM 1499 N N . GLY A 1 188 ? 5.632 -18.772 -11.442 1.00 88.00 188 GLY A N 1
ATOM 1500 C CA . GLY A 1 188 ? 4.429 -18.549 -12.252 1.00 88.00 188 GLY A CA 1
ATOM 1501 C C . GLY A 1 188 ? 3.665 -17.246 -11.962 1.00 88.00 188 GLY A C 1
ATOM 1502 O O . GLY A 1 188 ? 2.599 -17.026 -12.534 1.00 88.00 188 GLY A O 1
ATOM 1503 N N . THR A 1 189 ? 4.185 -16.372 -11.091 1.00 88.75 189 THR A N 1
ATOM 1504 C CA . THR A 1 189 ? 3.540 -15.089 -10.739 1.00 88.75 189 THR A CA 1
ATOM 1505 C C . THR A 1 189 ? 3.909 -13.941 -11.677 1.00 88.75 189 THR A C 1
ATOM 1507 O O . THR A 1 189 ? 3.286 -12.883 -11.614 1.00 88.75 189 THR A O 1
ATOM 1510 N N . GLY A 1 190 ? 4.938 -14.131 -12.509 1.00 88.00 190 GLY A N 1
ATOM 1511 C CA . GLY A 1 190 ? 5.495 -13.110 -13.399 1.00 88.00 190 GLY A CA 1
ATOM 1512 C C . GLY A 1 190 ? 6.435 -12.102 -12.730 1.00 88.00 190 GLY A C 1
ATOM 1513 O O . GLY A 1 190 ? 7.095 -11.370 -13.454 1.00 88.00 190 GLY A O 1
ATOM 1514 N N . ILE A 1 191 ? 6.552 -12.112 -11.395 1.00 90.50 191 ILE A N 1
ATOM 1515 C CA . ILE A 1 191 ? 7.363 -11.150 -10.635 1.00 90.50 191 ILE A CA 1
ATOM 1516 C C . ILE A 1 191 ? 8.842 -11.208 -11.039 1.00 90.50 191 ILE A C 1
ATOM 1518 O O . ILE A 1 191 ? 9.489 -12.265 -10.984 1.00 90.50 191 ILE A O 1
ATOM 1522 N N . ARG A 1 192 ? 9.413 -10.042 -11.338 1.00 89.38 192 ARG A N 1
ATOM 1523 C CA . ARG A 1 192 ? 10.852 -9.822 -11.457 1.00 89.38 192 ARG A CA 1
ATOM 1524 C C . ARG A 1 192 ? 11.363 -8.907 -10.349 1.00 89.38 192 ARG A C 1
ATOM 1526 O O . ARG A 1 192 ? 10.697 -7.989 -9.887 1.00 89.38 192 ARG A O 1
ATOM 1533 N N . TYR A 1 193 ? 12.572 -9.190 -9.877 1.00 92.25 193 TYR A N 1
ATOM 1534 C CA . TYR A 1 193 ? 13.275 -8.305 -8.957 1.00 92.25 193 TYR A CA 1
ATOM 1535 C C . TYR A 1 193 ? 14.788 -8.479 -9.071 1.00 92.25 193 TYR A C 1
ATOM 1537 O O . TYR A 1 193 ? 15.302 -9.523 -9.481 1.00 92.25 193 TYR A O 1
ATOM 1545 N N . VAL A 1 194 ? 15.515 -7.447 -8.663 1.00 91.62 194 VAL A N 1
ATOM 1546 C CA . VAL A 1 194 ? 16.970 -7.439 -8.544 1.00 91.62 194 VAL A CA 1
ATOM 1547 C C . VAL A 1 194 ? 17.395 -7.171 -7.103 1.00 91.62 194 VAL A C 1
ATOM 1549 O O . VAL A 1 194 ? 16.637 -6.661 -6.276 1.00 91.62 194 VAL A O 1
ATOM 1552 N N . ALA A 1 195 ? 18.639 -7.520 -6.779 1.00 91.56 195 ALA A N 1
ATOM 1553 C CA . ALA A 1 195 ? 19.206 -7.221 -5.471 1.00 91.56 195 ALA A CA 1
ATOM 1554 C C . ALA A 1 195 ? 19.169 -5.709 -5.184 1.00 91.56 195 ALA A C 1
ATOM 1556 O O . ALA A 1 195 ? 19.715 -4.909 -5.944 1.00 91.56 195 ALA A O 1
ATOM 1557 N N . GLY A 1 196 ? 18.563 -5.336 -4.054 1.00 91.00 196 GLY A N 1
ATOM 1558 C CA . GLY A 1 196 ? 18.330 -3.942 -3.663 1.00 91.00 196 GLY A CA 1
ATOM 1559 C C . GLY A 1 196 ? 16.870 -3.496 -3.778 1.00 91.00 196 GLY A C 1
ATOM 1560 O O . GLY A 1 196 ? 16.483 -2.499 -3.161 1.00 91.00 196 GLY A O 1
ATOM 1561 N N . ASP A 1 197 ? 16.040 -4.269 -4.477 1.00 93.88 197 ASP A N 1
ATOM 1562 C CA . ASP A 1 197 ? 14.608 -4.010 -4.552 1.00 93.88 197 ASP A CA 1
ATOM 1563 C C . ASP A 1 197 ? 13.897 -4.202 -3.208 1.00 93.88 197 ASP A C 1
ATOM 1565 O O . ASP A 1 197 ? 14.404 -4.795 -2.245 1.00 93.88 197 ASP A O 1
ATOM 1569 N N . ARG A 1 198 ? 12.681 -3.661 -3.138 1.00 94.25 198 ARG A N 1
ATOM 1570 C CA . ARG A 1 198 ? 11.798 -3.758 -1.977 1.00 94.25 198 ARG A CA 1
ATOM 1571 C C . ARG A 1 198 ? 10.532 -4.512 -2.354 1.00 94.25 198 ARG A C 1
ATOM 1573 O O . ARG A 1 198 ? 10.027 -4.381 -3.459 1.00 94.25 198 ARG A O 1
ATOM 1580 N N . CYS A 1 199 ? 9.989 -5.247 -1.400 1.00 94.81 199 CYS A N 1
ATOM 1581 C CA . CYS A 1 199 ? 8.687 -5.878 -1.473 1.00 94.81 199 CYS A CA 1
ATOM 1582 C C . CYS A 1 199 ? 7.711 -5.098 -0.587 1.00 94.81 199 CYS A C 1
ATOM 158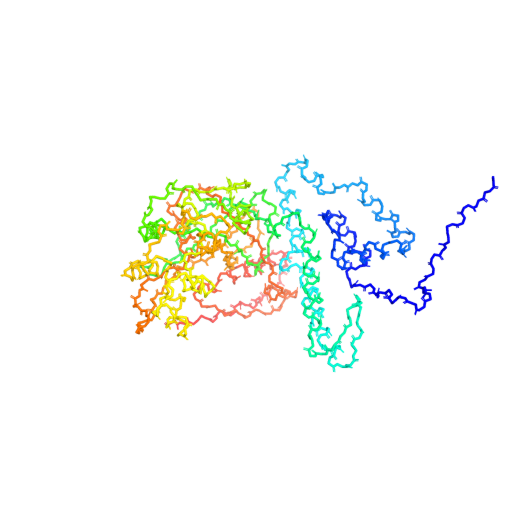4 O O . CYS A 1 199 ? 7.898 -4.981 0.626 1.00 94.81 199 CYS A O 1
ATOM 1586 N N . ALA A 1 200 ? 6.687 -4.528 -1.204 1.00 94.38 200 ALA A N 1
ATOM 1587 C CA . ALA A 1 200 ? 5.527 -3.979 -0.534 1.00 94.38 200 ALA A CA 1
ATOM 1588 C C . ALA A 1 200 ? 4.584 -5.127 -0.159 1.00 94.38 200 ALA A C 1
ATOM 1590 O O . ALA A 1 200 ? 4.126 -5.855 -1.032 1.00 94.38 200 ALA A O 1
ATOM 1591 N N . ILE A 1 201 ? 4.273 -5.266 1.126 1.00 95.00 201 ILE A N 1
ATOM 1592 C CA . ILE A 1 201 ? 3.311 -6.233 1.659 1.00 95.00 201 ILE A CA 1
ATOM 1593 C C . ILE A 1 201 ? 2.085 -5.480 2.146 1.00 95.00 201 ILE A C 1
ATOM 1595 O O . ILE A 1 201 ? 2.221 -4.456 2.822 1.00 95.00 201 ILE A O 1
ATOM 1599 N N . LEU A 1 202 ? 0.895 -5.994 1.851 1.00 94.69 202 LEU A N 1
ATOM 1600 C CA . LEU A 1 202 ? -0.337 -5.459 2.409 1.00 94.69 202 LEU A CA 1
ATOM 1601 C C . LEU A 1 202 ? -0.742 -6.248 3.670 1.00 94.69 202 LEU A C 1
ATOM 1603 O O . LEU A 1 202 ? -1.174 -7.395 3.553 1.00 94.69 202 LEU A O 1
ATOM 1607 N N . PRO A 1 203 ? -0.579 -5.688 4.885 1.00 95.44 203 PRO A N 1
ATOM 1608 C CA . PRO A 1 203 ? -0.718 -6.465 6.110 1.00 95.44 203 PRO A CA 1
ATOM 1609 C C . PRO A 1 203 ? -2.172 -6.597 6.575 1.00 95.44 203 PRO A C 1
ATOM 1611 O O . PRO A 1 203 ? -3.077 -5.925 6.073 1.00 95.44 203 PRO A O 1
ATOM 1614 N N . GLU A 1 204 ? -2.378 -7.463 7.563 1.00 95.38 204 GLU A N 1
ATOM 1615 C CA . GLU A 1 204 ? -3.649 -7.665 8.264 1.00 95.38 204 GLU A CA 1
ATOM 1616 C C . GLU A 1 204 ? -3.451 -7.467 9.773 1.00 95.38 204 GLU A C 1
ATOM 1618 O O . GLU A 1 204 ? -2.433 -7.885 10.347 1.00 95.38 204 GLU A O 1
ATOM 1623 N N . ASN A 1 205 ? -4.434 -6.852 10.432 1.00 96.12 205 ASN A N 1
ATOM 1624 C CA . ASN A 1 205 ? -4.421 -6.707 11.884 1.00 96.12 205 ASN A CA 1
ATOM 1625 C C . ASN A 1 205 ? -4.504 -8.062 12.587 1.00 96.12 205 ASN A C 1
ATOM 1627 O O . ASN A 1 205 ? -4.918 -9.073 12.020 1.00 96.12 205 ASN A O 1
ATOM 1631 N N . SER A 1 206 ? -4.049 -8.086 13.837 1.00 94.06 206 SER A N 1
ATOM 1632 C CA . SER A 1 206 ? -4.110 -9.294 14.652 1.00 94.06 206 SER A CA 1
ATOM 1633 C C . SER A 1 206 ? -5.544 -9.574 15.103 1.00 94.06 206 SER A C 1
ATOM 1635 O O . SER A 1 206 ? -6.288 -8.612 15.329 1.00 94.06 206 SER A O 1
ATOM 1637 N N . PRO A 1 207 ? -5.934 -10.850 15.278 1.00 94.62 207 PRO A N 1
ATOM 1638 C CA . PRO A 1 207 ? -7.234 -11.188 15.852 1.00 94.62 207 PRO A CA 1
ATOM 1639 C C . PRO A 1 207 ? -7.479 -10.484 17.193 1.00 94.62 207 PRO A C 1
ATOM 1641 O O . PRO A 1 207 ? -8.579 -10.009 17.450 1.00 94.62 207 PRO A O 1
ATOM 1644 N N . GLU A 1 208 ? -6.439 -10.321 18.016 1.00 94.75 208 GLU A N 1
ATOM 1645 C CA . GLU A 1 208 ? -6.534 -9.644 19.312 1.00 94.75 208 GLU A CA 1
ATOM 1646 C C . GLU A 1 208 ? -6.844 -8.148 19.162 1.00 94.75 208 GLU A C 1
ATOM 1648 O O . GLU A 1 208 ? -7.700 -7.625 19.875 1.00 94.75 208 GLU A O 1
ATOM 1653 N N . LEU A 1 209 ? -6.181 -7.449 18.232 1.00 95.38 209 LEU A N 1
ATOM 1654 C CA . LEU A 1 209 ? -6.433 -6.028 17.975 1.00 95.38 209 LEU A CA 1
ATOM 1655 C C . LEU A 1 209 ? -7.827 -5.809 17.372 1.00 95.38 209 LEU A C 1
ATOM 1657 O O . LEU A 1 209 ? -8.532 -4.873 17.761 1.00 95.38 209 LEU A O 1
ATOM 1661 N N . VAL A 1 210 ? -8.248 -6.694 16.462 1.00 97.75 210 VAL A N 1
ATOM 1662 C CA . VAL A 1 210 ? -9.609 -6.693 15.908 1.00 97.75 210 VAL A CA 1
ATOM 1663 C C . VAL A 1 210 ? -10.626 -6.884 17.030 1.00 97.75 210 VAL A C 1
ATOM 1665 O O . VAL A 1 210 ? -11.546 -6.080 17.154 1.00 97.75 210 VAL A O 1
ATOM 1668 N N . GLN A 1 211 ? -10.422 -7.864 17.912 1.00 97.94 211 GLN A N 1
ATOM 1669 C CA . GLN A 1 211 ? -11.335 -8.142 19.017 1.00 97.94 211 GLN A CA 1
ATOM 1670 C C . GLN A 1 211 ? -11.425 -6.986 20.021 1.00 97.94 211 GLN A C 1
ATOM 1672 O O . GLN A 1 211 ? -12.524 -6.653 20.468 1.00 97.94 211 GLN A O 1
ATOM 1677 N N . LYS A 1 212 ? -10.298 -6.352 20.374 1.00 97.19 212 LYS A N 1
ATOM 1678 C CA . LYS A 1 212 ? -10.294 -5.145 21.220 1.00 97.19 212 LYS A CA 1
ATOM 1679 C C . LYS A 1 212 ? -11.118 -4.024 20.590 1.00 97.19 212 LYS A C 1
ATOM 1681 O O . LYS A 1 212 ? -11.930 -3.401 21.268 1.00 97.19 212 LYS A O 1
ATOM 1686 N N . THR A 1 213 ? -10.958 -3.819 19.285 1.00 98.00 213 THR A N 1
ATOM 1687 C CA . THR A 1 213 ? -11.687 -2.781 18.545 1.00 98.00 213 THR A CA 1
ATOM 1688 C C . THR A 1 213 ? -13.177 -3.097 18.424 1.00 98.00 213 THR A C 1
ATOM 1690 O O . THR A 1 213 ? -13.995 -2.209 18.637 1.00 98.00 213 THR A O 1
ATOM 1693 N N . LEU A 1 214 ? -13.555 -4.358 18.184 1.00 98.44 214 LEU A N 1
ATOM 1694 C CA . LEU A 1 214 ? -14.957 -4.798 18.198 1.00 98.44 214 LEU A CA 1
ATOM 1695 C C . LEU A 1 214 ? -15.626 -4.542 19.551 1.00 98.44 214 LEU A C 1
ATOM 1697 O O . LEU A 1 214 ? -16.738 -4.018 19.598 1.00 98.44 214 LEU A O 1
ATOM 1701 N N . ARG A 1 215 ? -14.927 -4.839 20.656 1.00 97.94 215 ARG A N 1
ATOM 1702 C CA . ARG A 1 215 ? -15.420 -4.546 22.010 1.00 97.94 215 ARG A CA 1
ATOM 1703 C C . ARG A 1 215 ? -15.628 -3.047 22.221 1.00 97.94 215 ARG A C 1
ATOM 1705 O O . ARG A 1 215 ? -16.685 -2.663 22.709 1.00 97.94 215 ARG A O 1
ATOM 1712 N N . ALA A 1 216 ? -14.674 -2.212 21.805 1.00 97.44 216 ALA A N 1
ATOM 1713 C CA . ALA A 1 216 ? -14.807 -0.755 21.887 1.00 97.44 216 ALA A CA 1
ATOM 1714 C C . ALA A 1 216 ? -15.963 -0.213 21.021 1.00 97.44 216 ALA A C 1
ATOM 1716 O O . ALA A 1 216 ? -16.613 0.757 21.396 1.00 97.44 216 ALA A O 1
ATOM 1717 N N . LEU A 1 217 ? -16.264 -0.866 19.894 1.00 97.62 217 LEU A N 1
ATOM 1718 C CA . LEU A 1 217 ? -17.407 -0.550 19.028 1.00 97.62 217 LEU A CA 1
ATOM 1719 C C . LEU A 1 217 ? -18.748 -1.105 19.538 1.00 97.62 217 LEU A C 1
ATOM 1721 O O . LEU A 1 217 ? -19.791 -0.812 18.950 1.00 97.62 217 LEU A O 1
ATOM 1725 N N . GLY A 1 218 ? -18.737 -1.925 20.594 1.00 97.06 218 GLY A N 1
ATOM 1726 C CA . GLY A 1 218 ? -19.917 -2.634 21.085 1.00 97.06 218 GLY A CA 1
ATOM 1727 C C . GLY A 1 218 ? -20.518 -3.600 20.057 1.00 97.06 218 GLY A C 1
ATOM 1728 O O . GLY A 1 218 ? -21.741 -3.731 20.008 1.00 97.06 218 GLY A O 1
ATOM 1729 N N . ALA A 1 219 ? -19.679 -4.222 19.223 1.00 97.25 219 ALA A N 1
ATOM 1730 C CA . ALA A 1 219 ? -20.081 -5.052 18.090 1.00 97.25 219 ALA A CA 1
ATOM 1731 C C . ALA A 1 219 ? -19.612 -6.510 18.226 1.00 97.25 219 ALA A C 1
ATOM 1733 O O . ALA A 1 219 ? -18.640 -6.812 18.923 1.00 97.25 219 ALA A O 1
ATOM 1734 N N . THR A 1 220 ? -20.296 -7.414 17.527 1.00 96.81 220 THR A N 1
ATOM 1735 C CA . THR A 1 220 ? -19.984 -8.851 17.468 1.00 96.81 220 THR A CA 1
ATOM 1736 C C . THR A 1 220 ? -18.955 -9.184 16.387 1.00 96.81 220 THR A C 1
ATOM 1738 O O . THR A 1 220 ? -18.207 -10.148 16.524 1.00 96.81 220 THR A O 1
ATOM 1741 N N . GLY A 1 221 ? -18.892 -8.377 15.325 1.00 96.56 221 GLY A N 1
ATOM 1742 C CA . GLY A 1 221 ? -18.058 -8.576 14.143 1.00 96.56 221 GLY A CA 1
ATOM 1743 C C . GLY A 1 221 ? -18.806 -9.146 12.935 1.00 96.56 221 GLY A C 1
ATOM 1744 O O . GLY A 1 221 ? -18.271 -9.086 11.826 1.00 96.56 221 GLY A O 1
ATOM 1745 N N . ALA A 1 222 ? -20.023 -9.666 13.127 1.00 97.50 222 ALA A N 1
ATOM 1746 C CA . ALA A 1 222 ? -20.867 -10.215 12.063 1.00 97.50 222 ALA A CA 1
ATOM 1747 C C . ALA A 1 222 ? -21.702 -9.147 11.333 1.00 97.50 222 ALA A C 1
ATOM 1749 O O . ALA A 1 222 ? -22.298 -9.434 10.293 1.00 97.50 222 ALA A O 1
ATOM 1750 N N . GLU A 1 223 ? -21.749 -7.924 11.866 1.00 97.69 223 GLU A N 1
ATOM 1751 C CA . GLU A 1 223 ? -22.503 -6.809 11.302 1.00 97.69 223 GLU A CA 1
ATOM 1752 C C . GLU A 1 223 ? -22.005 -6.487 9.890 1.00 97.69 223 GLU A C 1
ATOM 1754 O O . GLU A 1 223 ? -20.799 -6.416 9.643 1.00 97.69 223 GLU A O 1
ATOM 1759 N N . ARG A 1 224 ? -22.938 -6.294 8.954 1.00 97.25 224 ARG A N 1
ATOM 1760 C CA . ARG A 1 224 ? -22.624 -5.981 7.559 1.00 97.25 224 ARG A CA 1
ATOM 1761 C C . ARG A 1 224 ? -22.463 -4.480 7.390 1.00 97.25 224 ARG A C 1
ATOM 1763 O O . ARG A 1 224 ? -23.396 -3.723 7.635 1.00 97.25 224 ARG A O 1
ATOM 1770 N N . VAL A 1 225 ? -21.278 -4.066 6.955 1.00 97.38 225 VAL A N 1
ATOM 1771 C CA . VAL A 1 225 ? -20.942 -2.668 6.685 1.00 97.38 225 VAL A CA 1
ATOM 1772 C C . VAL A 1 225 ? -20.879 -2.457 5.180 1.00 97.38 225 VAL A C 1
ATOM 1774 O O . VAL A 1 225 ? -20.078 -3.098 4.495 1.00 97.38 225 VAL A O 1
ATOM 1777 N N . GLN A 1 226 ? -21.693 -1.535 4.666 1.00 97.19 226 GLN A N 1
ATOM 1778 C CA . GLN A 1 226 ? -21.609 -1.105 3.272 1.00 97.19 226 GLN A CA 1
ATOM 1779 C C . GLN A 1 226 ? -20.348 -0.270 3.047 1.00 97.19 226 GLN A C 1
ATOM 1781 O O . GLN A 1 226 ? -20.006 0.606 3.835 1.00 97.19 226 GLN A O 1
ATOM 1786 N N . LEU A 1 227 ? -19.639 -0.513 1.952 1.00 96.06 227 LEU A N 1
ATOM 1787 C CA . LEU A 1 227 ? -18.334 0.096 1.722 1.00 96.06 227 LEU A CA 1
ATOM 1788 C C . LEU A 1 227 ? -18.443 1.405 0.944 1.00 96.06 227 LEU A C 1
ATOM 1790 O O . LEU A 1 227 ? -19.173 1.509 -0.044 1.00 96.06 227 LEU A O 1
ATOM 1794 N N . ASN A 1 228 ? -17.627 2.390 1.325 1.00 93.94 228 ASN A N 1
ATOM 1795 C CA . ASN A 1 228 ? -17.394 3.571 0.495 1.00 93.94 228 ASN A CA 1
ATOM 1796 C C . ASN A 1 228 ? -16.437 3.251 -0.674 1.00 93.94 228 ASN A C 1
ATOM 1798 O O . ASN A 1 228 ? -15.856 2.168 -0.753 1.00 93.94 228 ASN A O 1
ATOM 1802 N N . ARG A 1 229 ? -16.267 4.200 -1.602 1.00 90.50 229 ARG A N 1
ATOM 1803 C CA . ARG A 1 229 ? -15.409 4.015 -2.786 1.00 90.50 229 ARG A CA 1
ATOM 1804 C C . ARG A 1 229 ? -13.956 3.626 -2.435 1.00 90.50 229 ARG A C 1
ATOM 1806 O O . ARG A 1 229 ? -13.528 2.599 -2.950 1.00 90.50 229 ARG A O 1
ATOM 1813 N N . PRO A 1 230 ? -13.238 4.332 -1.531 1.00 90.94 230 PRO A N 1
ATOM 1814 C CA . PRO A 1 230 ? -11.881 3.939 -1.132 1.00 90.94 230 PRO A CA 1
ATOM 1815 C C . PRO A 1 230 ? -11.759 2.495 -0.635 1.00 90.94 230 PRO A C 1
ATOM 1817 O O . PRO A 1 230 ? -10.771 1.824 -0.923 1.00 90.94 230 PRO A O 1
ATOM 1820 N N . TRP A 1 231 ? -12.758 2.006 0.101 1.00 94.25 231 TRP A N 1
ATOM 1821 C CA . TRP A 1 231 ? -12.777 0.625 0.569 1.00 94.25 231 TRP A CA 1
ATOM 1822 C C . TRP A 1 231 ? -13.001 -0.377 -0.560 1.00 94.25 231 TRP A C 1
ATOM 1824 O O . TRP A 1 231 ? -12.251 -1.345 -0.644 1.00 94.25 231 TRP A O 1
ATOM 1834 N N . ARG A 1 232 ? -13.962 -0.138 -1.460 1.00 92.25 232 ARG A N 1
ATOM 1835 C CA . ARG A 1 232 ? -14.185 -1.018 -2.624 1.00 92.25 232 ARG A CA 1
ATOM 1836 C C . ARG A 1 232 ? -12.934 -1.124 -3.495 1.00 92.25 232 ARG A C 1
ATOM 1838 O O . ARG A 1 232 ? -12.511 -2.223 -3.838 1.00 92.25 232 ARG A O 1
ATOM 1845 N N . ASP A 1 233 ? -12.297 0.015 -3.745 1.00 87.75 233 ASP A N 1
ATOM 1846 C CA . ASP A 1 233 ? -11.039 0.106 -4.481 1.00 87.75 233 ASP A CA 1
ATOM 1847 C C . ASP A 1 233 ? -9.914 -0.696 -3.801 1.00 87.75 233 ASP A C 1
ATOM 1849 O O . ASP A 1 233 ? -9.100 -1.334 -4.470 1.00 87.75 233 ASP A O 1
ATOM 1853 N N . HIS A 1 234 ? -9.878 -0.697 -2.465 1.00 90.94 234 HIS A N 1
ATOM 1854 C CA . HIS A 1 234 ? -8.905 -1.452 -1.682 1.00 90.94 234 HIS A CA 1
ATOM 1855 C C . HIS A 1 234 ? -9.128 -2.968 -1.727 1.00 90.94 234 HIS A C 1
ATOM 1857 O O . HIS A 1 234 ? -8.159 -3.724 -1.668 1.00 90.94 234 HIS A O 1
ATOM 1863 N N . LEU A 1 235 ? -10.372 -3.444 -1.829 1.00 91.81 235 LEU A N 1
ATOM 1864 C CA . LEU A 1 235 ? -10.650 -4.883 -1.806 1.00 91.81 235 LEU A CA 1
ATOM 1865 C C . LEU A 1 235 ? -10.147 -5.620 -3.045 1.00 91.81 235 LEU A C 1
ATOM 1867 O O . LEU A 1 235 ? -9.781 -6.788 -2.937 1.00 91.81 235 LEU A O 1
ATOM 1871 N N . HIS A 1 236 ? -9.988 -4.925 -4.173 1.00 86.69 236 HIS A N 1
ATOM 1872 C CA . HIS A 1 236 ? -9.270 -5.446 -5.342 1.00 86.69 236 HIS A CA 1
ATOM 1873 C C . HIS A 1 236 ? -7.823 -5.850 -5.021 1.00 86.69 236 HIS A C 1
ATOM 1875 O O . HIS A 1 236 ? -7.226 -6.668 -5.720 1.00 86.69 236 HIS A O 1
ATOM 1881 N N . LEU A 1 237 ? -7.251 -5.297 -3.945 1.00 90.00 237 LEU A N 1
ATOM 1882 C CA . LEU A 1 237 ? -5.904 -5.618 -3.490 1.00 90.00 237 LEU A CA 1
ATOM 1883 C C . LEU A 1 237 ? -5.843 -6.868 -2.611 1.00 90.00 237 LEU A C 1
ATOM 1885 O O . LEU A 1 237 ? -4.750 -7.268 -2.216 1.00 90.00 237 LEU A O 1
ATOM 1889 N N . ARG A 1 238 ? -6.982 -7.473 -2.260 1.00 91.62 238 ARG A N 1
ATOM 1890 C CA . ARG A 1 238 ? -7.087 -8.592 -1.318 1.00 91.62 238 ARG A CA 1
ATOM 1891 C C . ARG A 1 238 ? -7.626 -9.837 -2.023 1.00 91.62 238 ARG A C 1
ATOM 1893 O O . ARG A 1 238 ? -8.639 -9.791 -2.717 1.00 91.62 238 ARG A O 1
ATOM 1900 N N . HIS A 1 239 ? -6.967 -10.976 -1.820 1.00 89.94 239 HIS A N 1
ATOM 1901 C CA . HIS A 1 239 ? -7.390 -12.240 -2.424 1.00 89.94 239 HIS A CA 1
ATOM 1902 C C . HIS A 1 239 ? -8.809 -12.638 -1.979 1.00 89.94 239 HIS A C 1
ATOM 1904 O O . HIS A 1 239 ? -9.057 -12.782 -0.785 1.00 89.94 239 HIS A O 1
ATOM 1910 N N . GLY A 1 240 ? -9.716 -12.852 -2.938 1.00 90.69 240 GLY A N 1
ATOM 1911 C CA . GLY A 1 240 ? -11.089 -13.311 -2.686 1.00 90.69 240 GLY A CA 1
ATOM 1912 C C . GLY A 1 240 ? -12.104 -12.221 -2.321 1.00 90.69 240 GLY A C 1
ATOM 1913 O O . GLY A 1 240 ? -13.255 -12.552 -2.057 1.00 90.69 240 GLY A O 1
ATOM 1914 N N . TYR A 1 241 ? -11.712 -10.941 -2.325 1.00 92.62 241 TYR A N 1
ATOM 1915 C CA . TYR A 1 241 ? -12.596 -9.822 -1.957 1.00 92.62 241 TYR A CA 1
ATOM 1916 C C . TYR A 1 241 ? -12.891 -8.852 -3.113 1.00 92.62 241 TYR A C 1
ATOM 1918 O O . TYR A 1 241 ? -13.575 -7.848 -2.919 1.00 92.62 241 TYR A O 1
ATOM 1926 N N . ASP A 1 242 ? -12.403 -9.147 -4.320 1.00 88.88 242 ASP A N 1
ATOM 1927 C CA . ASP A 1 242 ? -12.665 -8.344 -5.515 1.00 88.88 242 ASP A CA 1
ATOM 1928 C C . ASP A 1 242 ? -14.181 -8.201 -5.766 1.00 88.88 242 ASP A C 1
ATOM 1930 O O . ASP A 1 242 ? -14.925 -9.179 -5.738 1.00 88.88 242 ASP A O 1
ATOM 1934 N N . GLY A 1 243 ? -14.637 -6.964 -5.979 1.00 88.31 243 GLY A N 1
ATOM 1935 C CA . GLY A 1 243 ? -16.021 -6.648 -6.337 1.00 88.31 243 GLY A CA 1
ATOM 1936 C C . GLY A 1 243 ? -17.009 -6.602 -5.170 1.00 88.31 243 GLY A C 1
ATOM 1937 O O . GLY A 1 243 ? -18.170 -6.260 -5.385 1.00 88.31 243 GLY A O 1
ATOM 1938 N N . GLN A 1 244 ? -16.574 -6.890 -3.942 1.00 93.50 244 GLN A N 1
ATOM 1939 C CA . GLN A 1 244 ? -17.442 -6.831 -2.766 1.00 93.50 244 GLN A CA 1
ATOM 1940 C C . GLN A 1 244 ? -17.879 -5.388 -2.466 1.00 93.50 244 GLN A C 1
ATOM 1942 O O . GLN A 1 244 ? -17.074 -4.453 -2.465 1.00 93.50 244 GLN A O 1
ATOM 1947 N N . THR A 1 245 ? -19.169 -5.207 -2.182 1.00 94.75 245 THR A N 1
ATOM 1948 C CA . THR A 1 245 ? -19.768 -3.907 -1.825 1.00 94.75 245 THR A CA 1
ATOM 1949 C C . THR A 1 245 ? -20.034 -3.760 -0.331 1.00 94.75 245 THR A C 1
ATOM 1951 O O . THR A 1 245 ? -20.292 -2.651 0.136 1.00 94.75 245 THR A O 1
ATOM 1954 N N . GLU A 1 246 ? -19.944 -4.856 0.417 1.00 96.56 246 GLU A N 1
ATOM 1955 C CA . GLU A 1 246 ? -20.121 -4.921 1.864 1.00 96.56 246 GLU A CA 1
ATOM 1956 C C . GLU A 1 246 ? -19.140 -5.920 2.485 1.00 96.56 246 GLU A C 1
ATOM 1958 O O . GLU A 1 246 ? -18.677 -6.847 1.821 1.00 96.56 246 GLU A O 1
ATOM 1963 N N . LEU A 1 247 ? -18.826 -5.742 3.768 1.00 97.44 247 LEU A N 1
ATOM 1964 C CA . LEU A 1 247 ? -18.022 -6.688 4.541 1.00 97.44 247 LEU A CA 1
ATOM 1965 C C . LEU A 1 247 ? -18.602 -6.903 5.939 1.00 97.44 247 LEU A C 1
ATOM 1967 O O . LEU A 1 247 ? -19.183 -5.973 6.502 1.00 97.44 247 LEU A O 1
ATOM 1971 N N . PRO A 1 248 ? -18.384 -8.084 6.546 1.00 98.06 248 PRO A N 1
ATOM 1972 C CA . PRO A 1 248 ? -18.472 -8.220 7.992 1.00 98.06 248 PRO A CA 1
ATOM 1973 C C . PRO A 1 248 ? -17.522 -7.229 8.672 1.00 98.06 248 PRO A C 1
ATOM 1975 O O . PRO A 1 248 ? -16.373 -7.059 8.243 1.00 98.06 248 PRO A O 1
ATOM 1978 N N . LEU A 1 249 ? -17.970 -6.607 9.759 1.00 98.19 249 LEU A N 1
ATOM 1979 C CA . LEU A 1 249 ? -17.186 -5.626 10.502 1.00 98.19 249 LEU A CA 1
ATOM 1980 C C . LEU A 1 249 ? -15.833 -6.191 10.962 1.00 98.19 249 LEU A C 1
ATOM 1982 O O . LEU A 1 249 ? -14.823 -5.494 10.885 1.00 98.19 249 LEU A O 1
ATOM 1986 N N . ALA A 1 250 ? -15.768 -7.462 11.367 1.00 98.31 250 ALA A N 1
ATOM 1987 C CA . ALA A 1 250 ? -14.503 -8.107 11.729 1.00 98.31 250 ALA A CA 1
ATOM 1988 C C . ALA A 1 250 ? -13.481 -8.090 10.574 1.00 98.31 250 ALA A C 1
ATOM 1990 O O . ALA A 1 250 ? -12.310 -7.775 10.787 1.00 98.31 250 ALA A O 1
ATOM 1991 N N . THR A 1 251 ? -13.927 -8.364 9.345 1.00 97.94 251 THR A N 1
ATOM 1992 C CA . THR A 1 251 ? -13.083 -8.346 8.142 1.00 97.94 251 THR A CA 1
ATOM 1993 C C . THR A 1 251 ? -12.661 -6.925 7.772 1.00 97.94 251 THR A C 1
ATOM 1995 O O . THR A 1 251 ? -11.502 -6.692 7.427 1.00 97.94 251 THR A O 1
ATOM 1998 N N . LEU A 1 252 ? -13.565 -5.948 7.906 1.00 98.12 252 LEU A N 1
ATOM 1999 C CA . LEU A 1 252 ? -13.227 -4.535 7.728 1.00 98.12 252 LEU A CA 1
ATOM 2000 C C . LEU A 1 252 ? -12.127 -4.117 8.710 1.00 98.12 252 LEU A C 1
ATOM 2002 O O . LEU A 1 252 ? -11.125 -3.536 8.308 1.00 98.12 252 LEU A O 1
ATOM 2006 N N . LEU A 1 253 ? -12.248 -4.469 9.990 1.00 98.19 253 LEU A N 1
ATOM 2007 C CA . LEU A 1 253 ? -11.230 -4.158 10.996 1.00 98.19 253 LEU A CA 1
ATOM 2008 C C . LEU A 1 253 ? -9.918 -4.920 10.759 1.00 98.19 253 LEU A C 1
ATOM 2010 O O . LEU A 1 253 ? -8.844 -4.372 11.003 1.00 98.19 253 LEU A O 1
ATOM 2014 N N . GLN A 1 254 ? -9.968 -6.146 10.236 1.00 97.44 254 GLN A N 1
ATOM 2015 C CA . GLN A 1 254 ? -8.774 -6.903 9.846 1.00 97.44 254 GLN A CA 1
ATOM 2016 C C . GLN A 1 254 ? -7.968 -6.180 8.755 1.00 97.44 254 GLN A C 1
ATOM 2018 O O . GLN A 1 254 ? -6.736 -6.175 8.809 1.00 97.44 254 GLN A O 1
ATOM 2023 N N . PHE A 1 255 ? -8.645 -5.554 7.790 1.00 97.38 255 PHE A N 1
ATOM 2024 C CA . PHE A 1 255 ? -8.017 -4.848 6.666 1.00 97.38 255 PHE A CA 1
ATOM 2025 C C . PHE A 1 255 ? -7.881 -3.339 6.874 1.00 97.38 255 PHE A C 1
ATOM 2027 O O . PHE A 1 255 ? -7.300 -2.667 6.023 1.00 97.38 255 PHE A O 1
ATOM 2034 N N . GLY A 1 256 ? -8.431 -2.801 7.960 1.00 97.06 256 GLY A N 1
ATOM 2035 C CA . GLY A 1 256 ? -8.480 -1.373 8.244 1.00 97.06 256 GLY A CA 1
ATOM 2036 C C . GLY A 1 256 ? -7.228 -0.877 8.947 1.00 97.06 256 GLY A C 1
ATOM 2037 O O . GLY A 1 256 ? -6.486 -1.631 9.572 1.00 97.06 256 GLY A O 1
ATOM 2038 N N . ARG A 1 257 ? -6.981 0.424 8.892 1.00 96.12 257 ARG A N 1
ATOM 2039 C CA . ARG A 1 257 ? -5.890 1.033 9.641 1.00 96.12 257 ARG A CA 1
ATOM 2040 C C . ARG A 1 257 ? -6.341 1.349 11.064 1.00 96.12 257 ARG A C 1
ATOM 2042 O O . ARG A 1 257 ? -6.924 2.395 11.327 1.00 96.12 257 ARG A O 1
ATOM 2049 N N . LEU A 1 258 ? -6.035 0.441 11.987 1.00 96.00 258 LEU A N 1
ATOM 2050 C CA . LEU A 1 258 ? -6.360 0.592 13.413 1.00 96.00 258 LEU A CA 1
ATOM 2051 C C . LEU A 1 258 ? -5.237 1.247 14.223 1.00 96.00 258 LEU A C 1
ATOM 2053 O O . LEU A 1 258 ? -5.460 1.661 15.360 1.00 96.00 258 LEU A O 1
ATOM 2057 N N . ARG A 1 259 ? -4.028 1.302 13.651 1.00 91.19 259 ARG A N 1
ATOM 2058 C CA . ARG A 1 259 ? -2.823 1.820 14.300 1.00 91.19 259 ARG A CA 1
ATOM 2059 C C . ARG A 1 259 ? -1.740 2.234 13.286 1.00 91.19 259 ARG A C 1
ATOM 2061 O O . ARG A 1 259 ? -1.546 1.538 12.284 1.00 91.19 259 ARG A O 1
ATOM 2068 N N . PRO A 1 260 ? -0.975 3.302 13.560 1.00 91.50 260 PRO A N 1
ATOM 2069 C CA . PRO A 1 260 ? -1.354 4.383 14.474 1.00 91.50 260 PRO A CA 1
ATOM 2070 C C . PRO A 1 260 ? -2.627 5.081 13.968 1.00 91.50 260 PRO A C 1
ATOM 2072 O O . PRO A 1 260 ? -2.902 5.038 12.757 1.00 91.50 260 PRO A O 1
ATOM 2075 N N . VAL A 1 261 ? -3.399 5.694 14.870 1.00 93.62 261 VAL A N 1
ATOM 2076 C CA . VAL A 1 261 ? -4.545 6.525 14.470 1.00 93.62 261 VAL A CA 1
ATOM 2077 C C . VAL A 1 261 ? -4.026 7.711 13.653 1.00 93.62 261 VAL A C 1
ATOM 2079 O O . VAL A 1 261 ? -3.076 8.386 14.038 1.00 93.62 261 VAL A O 1
ATOM 2082 N N . GLU A 1 262 ? -4.608 7.940 12.474 1.00 93.31 262 GLU A N 1
ATOM 2083 C CA . GLU A 1 262 ? -4.252 9.108 11.667 1.00 93.31 262 GLU A CA 1
ATOM 2084 C C . GLU A 1 262 ? -4.931 10.364 12.197 1.00 93.31 262 GLU A C 1
ATOM 2086 O O . GLU A 1 262 ? -6.098 10.330 12.590 1.00 93.31 262 GLU A O 1
ATOM 2091 N N . ARG A 1 263 ? -4.247 11.503 12.066 1.00 94.50 263 ARG A N 1
ATOM 2092 C CA . ARG A 1 263 ? -4.808 12.823 12.366 1.00 94.50 263 ARG A CA 1
ATOM 2093 C C . ARG A 1 263 ? -6.167 13.057 11.712 1.00 94.50 263 ARG A C 1
ATOM 2095 O O . ARG A 1 263 ? -7.065 13.606 12.332 1.00 94.50 263 ARG A O 1
ATOM 2102 N N . THR A 1 264 ? -6.345 12.614 10.468 1.00 94.19 264 THR A N 1
ATOM 2103 C CA . THR A 1 264 ? -7.616 12.728 9.734 1.00 94.19 264 THR A CA 1
ATOM 2104 C C . THR A 1 264 ? -8.752 11.953 10.404 1.00 94.19 264 THR A C 1
ATOM 2106 O O . THR A 1 264 ? -9.863 12.471 10.493 1.00 94.19 264 THR A O 1
ATOM 2109 N N . ALA A 1 265 ? -8.475 10.750 10.911 1.00 94.81 265 ALA A N 1
ATOM 2110 C CA . ALA A 1 265 ? -9.435 9.937 11.650 1.00 94.81 265 ALA A CA 1
ATOM 2111 C C . ALA A 1 265 ? -9.753 10.552 13.022 1.00 94.81 265 ALA A C 1
ATOM 2113 O O . ALA A 1 265 ? -10.922 10.681 13.381 1.00 94.81 265 ALA A O 1
ATOM 2114 N N . ALA A 1 266 ? -8.729 11.001 13.752 1.00 95.88 266 ALA A N 1
ATOM 2115 C CA . ALA A 1 266 ? -8.894 11.680 15.036 1.00 95.88 266 ALA A CA 1
ATOM 2116 C C . ALA A 1 266 ? -9.690 12.993 14.896 1.00 95.88 266 ALA A C 1
ATOM 2118 O O . ALA A 1 266 ? -10.618 13.231 15.665 1.00 95.88 266 ALA A O 1
ATOM 2119 N N . LEU A 1 267 ? -9.421 13.801 13.864 1.00 96.00 267 LEU A N 1
ATOM 2120 C CA . LEU A 1 267 ? -10.197 15.006 13.544 1.00 96.00 267 LEU A CA 1
ATOM 2121 C C . LEU A 1 267 ? -11.654 14.683 13.209 1.00 96.00 267 LEU A C 1
ATOM 2123 O O . LEU A 1 267 ? -12.552 15.418 13.617 1.00 96.00 267 LEU A O 1
ATOM 2127 N N . ALA A 1 268 ? -11.906 13.608 12.459 1.00 94.81 268 ALA A N 1
ATOM 2128 C CA . ALA A 1 268 ? -13.267 13.182 12.153 1.00 94.81 268 ALA A CA 1
ATOM 2129 C C . ALA A 1 268 ? -14.021 12.783 13.431 1.00 94.81 268 ALA A C 1
ATOM 2131 O O . ALA A 1 268 ? -15.144 13.231 13.636 1.00 94.81 268 ALA A O 1
ATOM 2132 N N . LEU A 1 269 ? -13.383 12.029 14.329 1.00 95.94 269 LEU A N 1
ATOM 2133 C CA . LEU A 1 269 ? -13.956 11.669 15.628 1.00 95.94 269 LEU A CA 1
ATOM 2134 C C . LEU A 1 269 ? -14.175 12.887 16.533 1.00 95.94 269 LEU A C 1
ATOM 2136 O O . LEU A 1 269 ? -15.218 12.983 17.176 1.00 95.94 269 LEU A O 1
ATOM 2140 N N . HIS A 1 270 ? -13.252 13.849 16.549 1.00 96.44 270 HIS A N 1
ATOM 2141 C CA . HIS A 1 270 ? -13.430 15.090 17.301 1.00 96.44 270 HIS A CA 1
ATOM 2142 C C . HIS A 1 270 ? -14.634 15.882 16.783 1.00 96.44 270 HIS A C 1
ATOM 2144 O O . HIS A 1 270 ? -15.482 16.269 17.575 1.00 96.44 270 HIS A O 1
ATOM 2150 N N . LYS A 1 271 ? -14.790 16.028 15.462 1.00 95.38 271 LYS A N 1
ATOM 2151 C CA . LYS A 1 271 ? -15.960 16.706 14.872 1.00 95.38 271 LYS A CA 1
ATOM 2152 C C . LYS A 1 271 ? -17.291 16.045 15.233 1.00 95.38 271 LYS A C 1
ATOM 2154 O O . LYS A 1 271 ? -18.297 16.736 15.326 1.00 95.38 271 LYS A O 1
ATOM 2159 N N . LEU A 1 272 ? -17.304 14.726 15.415 1.00 94.25 272 LEU A N 1
ATOM 2160 C CA . LEU A 1 272 ? -18.509 13.977 15.782 1.00 94.25 272 LEU A CA 1
ATOM 2161 C C . LEU A 1 272 ? -18.838 14.054 17.273 1.00 94.25 272 LEU A C 1
ATOM 2163 O O . LEU A 1 272 ? -20.003 13.963 17.646 1.00 94.25 272 LEU A O 1
ATOM 2167 N N . THR A 1 273 ? -17.819 14.167 18.123 1.00 95.06 273 THR A N 1
ATOM 2168 C CA . THR A 1 273 ? -17.966 14.029 19.581 1.00 95.06 273 THR A CA 1
ATOM 2169 C C . THR A 1 273 ? -17.801 15.333 20.346 1.00 95.06 273 THR A C 1
ATOM 2171 O O . THR A 1 273 ? -18.198 15.399 21.504 1.00 95.06 273 THR A O 1
ATOM 2174 N N . ASN A 1 274 ? -17.192 16.346 19.726 1.00 94.31 274 ASN A N 1
ATOM 2175 C CA . ASN A 1 274 ? -16.738 17.585 20.353 1.00 94.31 274 ASN A CA 1
ATOM 2176 C C . ASN A 1 274 ? -15.956 17.349 21.662 1.00 94.31 274 ASN A C 1
ATOM 2178 O O . ASN A 1 274 ? -16.063 18.109 22.619 1.00 94.31 274 ASN A O 1
ATOM 2182 N N . ASN A 1 275 ? -15.203 16.246 21.734 1.00 96.12 275 ASN A N 1
ATOM 2183 C CA . ASN A 1 275 ? -14.518 15.844 22.955 1.00 96.12 275 ASN A CA 1
ATOM 2184 C C . ASN A 1 275 ? -13.248 16.685 23.181 1.00 96.12 275 ASN A C 1
ATOM 2186 O O . ASN A 1 275 ? -12.346 16.677 22.338 1.00 96.12 275 ASN A O 1
ATOM 2190 N N . GLU A 1 276 ? -13.168 17.362 24.330 1.00 94.75 276 GLU A N 1
ATOM 2191 C CA . GLU A 1 276 ? -12.052 18.250 24.699 1.00 94.75 276 GLU A CA 1
ATOM 2192 C C . GLU A 1 276 ? -10.725 17.503 24.863 1.00 94.75 276 GLU A C 1
ATOM 2194 O O . GLU A 1 276 ? -9.677 17.979 24.432 1.00 94.75 276 GLU A O 1
ATOM 2199 N N . ARG A 1 277 ? -10.750 16.288 25.423 1.00 94.06 277 ARG A N 1
ATOM 2200 C CA . ARG A 1 277 ? -9.534 15.480 25.582 1.00 94.06 277 ARG A CA 1
ATOM 2201 C C . ARG A 1 277 ? -8.962 15.053 24.232 1.00 94.06 277 ARG A C 1
ATOM 2203 O O . ARG A 1 277 ? -7.749 15.074 24.045 1.00 94.06 277 ARG A O 1
ATOM 2210 N N . LEU A 1 278 ? -9.821 14.690 23.281 1.00 95.50 278 LEU A N 1
ATOM 2211 C CA . LEU A 1 278 ? -9.398 14.383 21.916 1.00 95.50 278 LEU A CA 1
ATOM 2212 C C . LEU A 1 278 ? -8.842 15.621 21.197 1.00 95.50 278 LEU A C 1
ATOM 2214 O O . LEU A 1 278 ? -7.890 15.490 20.431 1.00 95.50 278 LEU A O 1
ATOM 2218 N N . LEU A 1 279 ? -9.391 16.810 21.466 1.00 96.25 279 LEU A N 1
ATOM 2219 C CA . LEU A 1 279 ? -8.825 18.065 20.972 1.00 96.25 279 LEU A CA 1
ATOM 2220 C C . LEU A 1 279 ? -7.415 18.296 21.534 1.00 96.25 279 LEU A C 1
ATOM 2222 O O . LEU A 1 279 ? -6.492 18.528 20.762 1.00 96.25 279 LEU A O 1
ATOM 2226 N N . ALA A 1 280 ? -7.214 18.103 22.840 1.00 95.44 280 ALA A N 1
ATOM 2227 C CA . ALA A 1 280 ? -5.893 18.215 23.459 1.00 95.44 280 ALA A CA 1
ATOM 2228 C C . ALA A 1 280 ? -4.872 17.217 22.873 1.00 95.44 280 ALA A C 1
ATOM 2230 O O . ALA A 1 280 ? -3.719 17.576 22.639 1.00 95.44 280 ALA A O 1
ATOM 2231 N N . ILE A 1 281 ? -5.290 15.978 22.573 1.00 94.56 281 ILE A N 1
ATOM 2232 C CA . ILE A 1 281 ? -4.450 14.983 21.876 1.00 94.56 281 ILE A CA 1
ATOM 2233 C C . ILE A 1 281 ? -4.039 15.486 20.485 1.00 94.56 281 ILE A C 1
ATOM 2235 O O . ILE A 1 281 ? -2.872 15.364 20.112 1.00 94.56 281 ILE A O 1
ATOM 2239 N N . LEU A 1 282 ? -4.983 16.055 19.728 1.00 95.31 282 LEU A N 1
ATOM 2240 C CA . LEU A 1 282 ? -4.735 16.607 18.394 1.00 95.31 282 LEU A CA 1
ATOM 2241 C C . LEU A 1 282 ? -3.800 17.823 18.429 1.00 95.31 282 LEU A C 1
ATOM 2243 O O . LEU A 1 282 ? -2.944 17.953 17.549 1.00 95.31 282 LEU A O 1
ATOM 2247 N N . ASP A 1 283 ? -3.945 18.702 19.416 1.00 95.75 283 ASP A N 1
ATOM 2248 C CA . ASP A 1 283 ? -3.090 19.882 19.588 1.00 95.75 283 ASP A CA 1
ATOM 2249 C C . ASP A 1 283 ? -1.673 19.492 20.028 1.00 95.75 283 ASP A C 1
ATOM 2251 O O . ASP A 1 283 ? -0.691 20.079 19.572 1.00 95.75 283 ASP A O 1
ATOM 2255 N N . GLY A 1 284 ? -1.560 18.442 20.846 1.00 93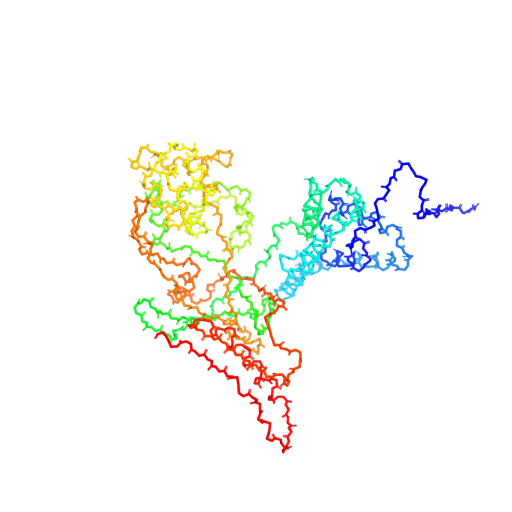.25 284 GLY A N 1
ATOM 2256 C CA . GLY A 1 284 ? -0.294 17.855 21.284 1.00 93.25 284 GLY A CA 1
ATOM 2257 C C . GLY A 1 284 ? 0.375 16.911 20.279 1.00 93.25 284 GLY A C 1
ATOM 2258 O O . GLY A 1 284 ? 1.438 16.380 20.591 1.00 93.25 284 GLY A O 1
ATOM 2259 N N . TRP A 1 285 ? -0.219 16.685 19.099 1.00 92.31 285 TRP A N 1
ATOM 2260 C CA . TRP A 1 285 ? 0.277 15.743 18.078 1.00 92.31 285 TRP A CA 1
ATOM 2261 C C . TRP A 1 285 ? 0.509 14.324 18.621 1.00 92.31 285 TRP A C 1
ATOM 2263 O O . TRP A 1 285 ? 1.456 13.641 18.233 1.00 92.31 285 TRP A O 1
ATOM 2273 N N . ALA A 1 286 ? -0.342 13.895 19.553 1.00 92.50 286 ALA A N 1
ATOM 2274 C CA . ALA A 1 286 ? -0.196 12.633 20.268 1.00 92.50 286 ALA A CA 1
ATOM 2275 C C . ALA A 1 286 ? -1.084 11.512 19.699 1.00 92.50 286 ALA A C 1
ATOM 2277 O O . ALA A 1 286 ? -1.088 10.408 20.241 1.00 92.50 286 ALA A O 1
ATOM 2278 N N . GLU A 1 287 ? -1.846 11.755 18.624 1.00 92.44 287 GLU A N 1
ATOM 2279 C CA . GLU A 1 287 ? -2.793 10.782 18.061 1.00 92.44 287 GLU A CA 1
ATOM 2280 C C . GLU A 1 287 ? -2.136 9.475 17.587 1.00 92.44 287 GLU A C 1
ATOM 2282 O O . GLU A 1 287 ? -2.768 8.418 17.604 1.00 92.44 287 GLU A O 1
ATOM 2287 N N . ASP A 1 288 ? -0.861 9.510 17.202 1.00 90.06 288 ASP A N 1
ATOM 2288 C CA . ASP A 1 288 ? -0.136 8.347 16.694 1.00 90.06 288 ASP A CA 1
ATOM 2289 C C . ASP A 1 288 ? 0.290 7.349 17.789 1.00 90.06 288 ASP A C 1
ATOM 2291 O O . ASP A 1 288 ? 0.633 6.198 17.496 1.00 90.06 288 ASP A O 1
ATOM 2295 N N . GLN A 1 289 ? 0.197 7.763 19.054 1.00 91.00 289 GLN A N 1
ATOM 2296 C CA . GLN A 1 289 ? 0.421 6.928 20.236 1.00 91.00 289 GLN A CA 1
ATOM 2297 C C . GLN A 1 289 ? -0.803 6.058 20.570 1.00 91.00 289 GLN A C 1
ATOM 2299 O O . GLN A 1 289 ? -0.706 5.086 21.327 1.00 91.00 289 GLN A O 1
ATOM 2304 N N . TRP A 1 290 ? -1.956 6.366 19.974 1.00 92.81 290 TRP A N 1
ATOM 2305 C CA . TRP A 1 290 ? -3.214 5.680 20.231 1.00 92.81 290 TRP A CA 1
ATOM 2306 C C . TRP A 1 290 ? -3.484 4.580 19.200 1.00 92.81 290 TRP A C 1
ATOM 2308 O O . TRP A 1 290 ? -3.126 4.671 18.020 1.00 92.81 290 TRP A O 1
ATOM 2318 N N . GLU A 1 291 ? -4.164 3.524 19.645 1.00 94.75 291 GLU A N 1
ATOM 2319 C CA . GLU A 1 291 ? -4.865 2.600 18.756 1.00 94.75 291 GLU A CA 1
ATOM 2320 C C . GLU A 1 291 ? -6.349 2.972 18.714 1.00 94.75 291 GLU A C 1
ATOM 2322 O O . GLU A 1 291 ? -6.894 3.557 19.650 1.00 94.75 291 GLU A O 1
ATOM 2327 N N . MET A 1 292 ? -7.027 2.617 17.623 1.00 96.38 292 MET A N 1
ATOM 2328 C CA . MET A 1 292 ? -8.423 3.003 17.410 1.00 96.38 292 MET A CA 1
ATOM 2329 C C . MET A 1 292 ? -9.341 2.560 18.563 1.00 96.38 292 MET A C 1
ATOM 2331 O O . MET A 1 292 ? -10.219 3.312 18.972 1.00 96.38 292 MET A O 1
ATOM 2335 N N . TRP A 1 293 ? -9.123 1.370 19.131 1.00 96.00 293 TRP A N 1
ATOM 2336 C CA . TRP A 1 293 ? -9.929 0.874 20.251 1.00 96.00 293 TRP A CA 1
ATOM 2337 C C . TRP A 1 293 ? -9.769 1.706 21.531 1.00 96.00 293 TRP A C 1
ATOM 2339 O O . TRP A 1 293 ? -10.754 1.890 22.241 1.00 96.00 293 TRP A O 1
ATOM 2349 N N . ASP A 1 294 ? -8.569 2.228 21.808 1.00 93.94 294 ASP A N 1
ATOM 2350 C CA . ASP A 1 294 ? -8.302 3.065 22.984 1.00 93.94 294 ASP A CA 1
ATOM 2351 C C . ASP A 1 294 ? -9.066 4.384 22.877 1.00 93.94 294 ASP A C 1
ATOM 2353 O O . ASP A 1 294 ? -9.746 4.808 23.810 1.00 93.94 294 ASP A O 1
ATOM 2357 N N . LEU A 1 295 ? -8.985 5.012 21.700 1.00 94.62 295 LEU A N 1
ATOM 2358 C CA . LEU A 1 295 ? -9.625 6.292 21.424 1.00 94.62 295 LEU A CA 1
ATOM 2359 C C . LEU A 1 295 ? -11.153 6.134 21.465 1.00 94.62 295 LEU A C 1
ATOM 2361 O O . LEU A 1 295 ? -11.842 6.920 22.112 1.00 94.62 295 LEU A O 1
ATOM 2365 N N . LEU A 1 296 ? -11.690 5.069 20.861 1.00 96.50 296 LEU A N 1
ATOM 2366 C CA . LEU A 1 296 ? -13.118 4.749 20.938 1.00 96.50 296 LEU A CA 1
ATOM 2367 C C . LEU A 1 296 ? -13.576 4.442 22.370 1.00 96.50 296 LEU A C 1
ATOM 2369 O O . LEU A 1 296 ? -14.649 4.892 22.761 1.00 96.50 296 LEU A O 1
ATOM 2373 N N . GLY A 1 297 ? -12.773 3.729 23.167 1.00 95.44 297 GLY A N 1
ATOM 2374 C CA . GLY A 1 297 ? -13.074 3.459 24.575 1.00 95.44 297 GLY A CA 1
ATOM 2375 C C . GLY A 1 297 ? -13.086 4.730 25.432 1.00 95.44 297 GLY A C 1
ATOM 2376 O O . GLY A 1 297 ? -13.995 4.927 26.241 1.00 95.44 297 GLY A O 1
ATOM 2377 N N . MET A 1 298 ? -12.128 5.634 25.204 1.00 95.06 298 MET A N 1
ATOM 2378 C CA . MET A 1 298 ? -12.080 6.953 25.843 1.00 95.06 298 MET A CA 1
ATOM 2379 C C . MET A 1 298 ? -13.335 7.770 25.515 1.00 95.06 298 MET A C 1
ATOM 2381 O O . MET A 1 298 ? -13.974 8.310 26.417 1.00 95.06 298 MET A O 1
ATOM 2385 N N . LEU A 1 299 ? -13.725 7.821 24.239 1.00 96.00 299 LEU A N 1
ATOM 2386 C CA . LEU A 1 299 ? -14.937 8.520 23.807 1.00 96.00 299 LEU A CA 1
ATOM 2387 C C . LEU A 1 299 ? -16.206 7.875 24.375 1.00 96.00 299 LEU A C 1
ATOM 2389 O O . LEU A 1 299 ? -17.113 8.593 24.791 1.00 96.00 299 LEU A O 1
ATOM 2393 N N . ALA A 1 300 ? -16.259 6.542 24.443 1.00 95.44 300 ALA A N 1
ATOM 2394 C CA . ALA A 1 300 ? -17.376 5.819 25.044 1.00 95.44 300 ALA A CA 1
ATOM 2395 C C . ALA A 1 300 ? -17.558 6.173 26.525 1.00 95.44 300 ALA A C 1
ATOM 2397 O O . ALA A 1 300 ? -18.674 6.403 26.983 1.00 95.44 300 ALA A O 1
ATOM 2398 N N . THR A 1 301 ? -16.448 6.296 27.256 1.00 94.25 301 THR A N 1
ATOM 2399 C CA . THR A 1 301 ? -16.453 6.720 28.665 1.00 94.25 301 THR A CA 1
ATOM 2400 C C . THR A 1 301 ? -16.936 8.164 28.817 1.00 94.25 301 THR A C 1
ATOM 2402 O O . THR A 1 301 ? -17.593 8.498 29.797 1.00 94.25 301 THR A O 1
ATOM 2405 N N . ALA A 1 302 ? -16.670 9.007 27.818 1.00 94.12 302 ALA A N 1
ATOM 2406 C CA . ALA A 1 302 ? -17.158 10.380 27.744 1.00 94.12 302 ALA A CA 1
ATOM 2407 C C . ALA A 1 302 ? -18.613 10.503 27.233 1.00 94.12 302 ALA A C 1
ATOM 2409 O O . ALA A 1 302 ? -19.065 11.609 26.949 1.00 94.12 302 ALA A O 1
ATOM 2410 N N . GLY A 1 303 ? -19.350 9.392 27.098 1.00 93.88 303 GLY A N 1
ATOM 2411 C CA . GLY A 1 303 ? -20.772 9.384 26.734 1.00 93.88 303 GLY A CA 1
ATOM 2412 C C . GLY A 1 303 ? -21.069 9.270 25.236 1.00 93.88 303 GLY A C 1
ATOM 2413 O O . GLY A 1 303 ? -22.238 9.245 24.847 1.00 93.88 303 GLY A O 1
ATOM 2414 N N . TYR A 1 304 ? -20.054 9.164 24.373 1.00 96.06 304 TYR A N 1
ATOM 2415 C CA . TYR A 1 304 ? -20.277 8.846 22.962 1.00 96.06 304 TYR A CA 1
ATOM 2416 C C . TYR A 1 304 ? -20.733 7.387 22.806 1.00 96.06 304 TYR A C 1
ATOM 2418 O O . TYR A 1 304 ? -20.290 6.516 23.543 1.00 96.06 304 TYR A O 1
ATOM 2426 N N . ASN A 1 305 ? -21.588 7.086 21.824 1.00 96.06 305 ASN A N 1
ATOM 2427 C CA . ASN A 1 305 ? -21.970 5.710 21.493 1.00 96.06 305 ASN A CA 1
ATOM 2428 C C . ASN A 1 305 ? -21.265 5.256 20.199 1.00 96.06 305 ASN A C 1
ATOM 2430 O O . ASN A 1 305 ? -21.746 5.587 19.111 1.00 96.06 305 ASN A O 1
ATOM 2434 N N . PRO A 1 306 ? -20.181 4.454 20.279 1.00 95.62 306 PRO A N 1
ATOM 2435 C CA . PRO A 1 306 ? -19.433 4.004 19.105 1.00 95.62 306 PRO A CA 1
ATOM 2436 C C . PRO A 1 306 ? -20.225 3.120 18.137 1.00 95.62 306 PRO A C 1
ATOM 2438 O O . PRO A 1 306 ? -19.814 2.978 16.985 1.00 95.62 306 PRO A O 1
ATOM 2441 N N . LYS A 1 307 ? -21.367 2.550 18.558 1.00 96.31 307 LYS A N 1
ATOM 2442 C CA . LYS A 1 307 ? -22.206 1.717 17.680 1.00 96.31 307 LYS A CA 1
ATOM 2443 C C . LYS A 1 307 ? -22.713 2.474 16.462 1.00 96.31 307 LYS A C 1
ATOM 2445 O O . LYS A 1 307 ? -22.871 1.890 15.393 1.00 96.31 307 LYS A O 1
ATOM 2450 N N . ARG A 1 308 ? -22.901 3.788 16.607 1.00 95.94 308 ARG A N 1
ATOM 2451 C CA . ARG A 1 308 ? -23.365 4.644 15.517 1.00 95.94 308 ARG A CA 1
ATOM 2452 C C . ARG A 1 308 ? -22.444 4.586 14.294 1.00 95.94 308 ARG A C 1
ATOM 2454 O O . ARG A 1 308 ? -22.930 4.661 13.172 1.00 95.94 308 ARG A O 1
ATOM 2461 N N . LEU A 1 309 ? -21.141 4.357 14.497 1.00 96.38 309 LEU A N 1
ATOM 2462 C CA . LEU A 1 309 ? -20.157 4.332 13.413 1.00 96.38 309 LEU A CA 1
ATOM 2463 C C . LEU A 1 309 ? -20.445 3.248 12.367 1.00 96.38 309 LEU A C 1
ATOM 2465 O O . LEU A 1 309 ? -20.337 3.498 11.168 1.00 96.38 309 LEU A O 1
ATOM 2469 N N . TRP A 1 310 ? -20.787 2.035 12.808 1.00 95.94 310 TRP A N 1
ATOM 2470 C CA . TRP A 1 310 ? -21.060 0.906 11.910 1.00 95.94 310 TRP A CA 1
ATOM 2471 C C . TRP A 1 310 ? -22.543 0.767 11.545 1.00 95.94 310 TRP A C 1
ATOM 2473 O O . TRP A 1 310 ? -22.862 0.027 10.621 1.00 95.94 310 TRP A O 1
ATOM 2483 N N . GLN A 1 311 ? -23.438 1.475 12.241 1.00 95.44 311 GLN A N 1
ATOM 2484 C CA . GLN A 1 311 ? -24.862 1.575 11.891 1.00 95.44 311 GLN A CA 1
ATOM 2485 C C . GLN A 1 311 ? -25.135 2.629 10.810 1.00 95.44 311 GLN A C 1
ATOM 2487 O O . GLN A 1 311 ? -26.146 2.550 10.117 1.00 95.44 311 GLN A O 1
ATOM 2492 N N . ALA A 1 312 ? -24.249 3.615 10.679 1.00 94.75 312 ALA A N 1
ATOM 2493 C CA . ALA A 1 312 ? -24.335 4.649 9.662 1.00 94.75 312 ALA A CA 1
ATOM 2494 C C . ALA A 1 312 ? -24.050 4.113 8.249 1.00 94.75 312 ALA A C 1
ATOM 2496 O O . ALA A 1 312 ? -23.424 3.069 8.062 1.00 94.75 312 ALA A O 1
ATOM 2497 N N . THR A 1 313 ? -24.491 4.854 7.238 1.00 93.12 313 THR A N 1
ATOM 2498 C CA . THR A 1 313 ? -24.372 4.496 5.819 1.00 93.12 313 THR A CA 1
ATOM 2499 C C . THR A 1 313 ? -23.203 5.225 5.146 1.00 93.12 313 THR A C 1
ATOM 2501 O O . THR A 1 313 ? -22.754 6.252 5.648 1.00 93.12 313 THR A O 1
ATOM 2504 N N . PRO A 1 314 ? -22.697 4.780 3.976 1.00 88.12 314 PRO A N 1
ATOM 2505 C CA . PRO A 1 314 ? -21.539 5.395 3.314 1.00 88.12 314 PRO A CA 1
ATOM 2506 C C . PRO A 1 314 ? -21.597 6.905 3.044 1.00 88.12 314 PRO A C 1
ATOM 2508 O O . PRO A 1 314 ? -20.535 7.508 2.855 1.00 88.12 314 PRO A O 1
ATOM 2511 N N . GLY A 1 315 ? -22.795 7.497 3.008 1.00 87.44 315 GLY A N 1
ATOM 2512 C CA . GLY A 1 315 ? -23.001 8.938 2.850 1.00 87.44 315 GLY A CA 1
ATOM 2513 C C . GLY A 1 315 ? -22.836 9.743 4.142 1.00 87.44 315 GLY A C 1
ATOM 2514 O O . GLY A 1 315 ? -22.544 10.936 4.077 1.00 87.44 315 GLY A O 1
ATOM 2515 N N . ASP A 1 316 ? -22.957 9.100 5.300 1.00 92.19 316 ASP A N 1
ATOM 2516 C CA . ASP A 1 316 ? -22.956 9.767 6.596 1.00 92.19 316 ASP A CA 1
ATOM 2517 C C . ASP A 1 316 ? -21.538 10.128 7.049 1.00 92.19 316 ASP A C 1
ATOM 2519 O O . ASP A 1 316 ? -20.568 9.390 6.838 1.00 92.19 316 ASP A O 1
ATOM 2523 N N . TYR A 1 317 ? -21.404 11.263 7.738 1.00 88.88 317 TYR A N 1
ATOM 2524 C CA . TYR A 1 317 ? -20.113 11.716 8.266 1.00 88.88 317 TYR A CA 1
ATOM 2525 C C . TYR A 1 317 ? -19.516 10.755 9.294 1.00 88.88 317 TYR A C 1
ATOM 2527 O O . TYR A 1 317 ? -18.292 10.623 9.359 1.00 88.88 317 TYR A O 1
ATOM 2535 N N . GLU A 1 318 ? -20.373 10.083 10.062 1.00 92.88 318 GLU A N 1
ATOM 2536 C CA . GLU A 1 318 ? -19.997 9.144 11.118 1.00 92.88 318 GLU A CA 1
ATOM 2537 C C . GLU A 1 318 ? -19.742 7.719 10.624 1.00 92.88 318 GLU A C 1
ATOM 2539 O O . GLU A 1 318 ? -19.355 6.860 11.405 1.00 92.88 318 GLU A O 1
ATOM 2544 N N . HIS A 1 319 ? -19.883 7.456 9.326 1.00 96.31 319 HIS A N 1
ATOM 2545 C CA . HIS A 1 319 ? -19.674 6.123 8.787 1.00 96.31 319 HIS A CA 1
ATOM 2546 C C . HIS A 1 319 ? -18.263 5.580 9.044 1.00 96.31 319 HIS A C 1
ATOM 2548 O O . HIS A 1 319 ? -17.253 6.217 8.724 1.00 96.31 319 HIS A O 1
ATOM 2554 N N . ILE A 1 320 ? -18.185 4.344 9.541 1.00 97.00 320 ILE A N 1
ATOM 2555 C CA . ILE A 1 320 ? -16.937 3.708 9.968 1.00 97.00 320 ILE A CA 1
ATOM 2556 C C . ILE A 1 320 ? -15.870 3.658 8.872 1.00 97.00 320 ILE A C 1
ATOM 2558 O O . ILE A 1 320 ? -14.697 3.848 9.172 1.00 97.00 320 ILE A O 1
ATOM 2562 N N . CYS A 1 321 ? -16.243 3.506 7.597 1.00 96.12 321 CYS A N 1
ATOM 2563 C CA . CYS A 1 321 ? -15.277 3.504 6.492 1.00 96.12 321 CYS A CA 1
ATOM 2564 C C . CYS A 1 321 ? -14.575 4.863 6.281 1.00 96.12 321 CYS A C 1
ATOM 2566 O O . CYS A 1 321 ? -13.585 4.930 5.550 1.00 96.12 321 CYS A O 1
ATOM 2568 N N . ARG A 1 322 ? -15.106 5.958 6.846 1.00 93.44 322 ARG A N 1
ATOM 2569 C CA . ARG A 1 322 ? -14.465 7.286 6.856 1.00 93.44 322 ARG A CA 1
ATOM 2570 C C . ARG A 1 322 ? -13.520 7.448 8.045 1.00 93.44 322 ARG A C 1
ATOM 2572 O O . ARG A 1 322 ? -12.500 8.116 7.913 1.00 93.44 322 ARG A O 1
ATOM 2579 N N . ILE A 1 323 ? -13.868 6.846 9.181 1.00 95.62 323 ILE A N 1
ATOM 2580 C CA . ILE A 1 323 ? -13.076 6.894 10.416 1.00 95.62 323 ILE A CA 1
ATOM 2581 C C . ILE A 1 323 ? -11.898 5.920 10.353 1.00 95.62 323 ILE A C 1
ATOM 2583 O O . ILE A 1 323 ? -10.784 6.263 10.735 1.00 95.62 323 ILE A O 1
ATOM 2587 N N . ILE A 1 324 ? -12.136 4.713 9.844 1.00 96.69 324 ILE A N 1
ATOM 2588 C CA . ILE A 1 324 ? -11.145 3.653 9.688 1.00 96.69 324 ILE A CA 1
ATOM 2589 C C . ILE A 1 324 ? -10.874 3.491 8.188 1.00 96.69 324 ILE A C 1
ATOM 2591 O O . ILE A 1 324 ? -11.603 2.767 7.498 1.00 96.69 324 ILE A O 1
ATOM 2595 N N . PRO A 1 325 ? -9.855 4.179 7.641 1.00 95.19 325 PRO A N 1
ATOM 2596 C CA . PRO A 1 325 ? -9.469 3.986 6.253 1.00 95.19 325 PRO A CA 1
ATOM 2597 C C . PRO A 1 325 ? -8.854 2.589 6.052 1.00 95.19 325 PRO A C 1
ATOM 2599 O O . PRO A 1 325 ? -8.385 1.976 7.017 1.00 95.19 325 PRO A O 1
ATOM 2602 N N . PRO A 1 326 ? -8.808 2.080 4.810 1.00 95.38 326 PRO A N 1
ATOM 2603 C CA . PRO A 1 326 ? -8.129 0.826 4.515 1.00 95.38 326 PRO A CA 1
ATOM 2604 C C . PRO A 1 326 ? -6.635 0.876 4.848 1.00 95.38 326 PRO A C 1
ATOM 2606 O O . PRO A 1 326 ? -5.994 1.932 4.811 1.00 95.38 326 PRO A O 1
ATOM 2609 N N . GLU A 1 327 ? -6.060 -0.284 5.150 1.00 94.56 327 GLU A N 1
ATOM 2610 C CA . GLU A 1 327 ? -4.649 -0.394 5.485 1.00 94.56 327 GLU A CA 1
ATOM 2611 C C . GLU A 1 327 ? -3.739 -0.150 4.266 1.00 94.56 327 GLU A C 1
ATOM 2613 O O . GLU A 1 327 ? -4.097 -0.412 3.121 1.00 94.56 327 GLU A O 1
ATOM 2618 N N . ARG A 1 328 ? -2.531 0.368 4.500 1.00 92.31 328 ARG A N 1
ATOM 2619 C CA . ARG A 1 328 ? -1.557 0.697 3.439 1.00 92.31 328 ARG A CA 1
ATOM 2620 C C . ARG A 1 328 ? -0.494 -0.384 3.220 1.00 92.31 328 ARG A C 1
ATOM 2622 O O . ARG A 1 328 ? -0.203 -1.201 4.094 1.00 92.31 328 ARG A O 1
ATOM 2629 N N . TRP A 1 329 ? 0.175 -0.327 2.078 1.00 93.06 329 TRP A N 1
ATOM 2630 C CA . TRP A 1 329 ? 1.372 -1.118 1.796 1.00 93.06 329 TRP A CA 1
ATOM 2631 C C . TRP A 1 329 ? 2.513 -0.828 2.788 1.00 93.06 329 TRP A C 1
ATOM 2633 O O . TRP A 1 329 ? 2.770 0.327 3.129 1.00 93.06 329 TRP A O 1
ATOM 2643 N N . ARG A 1 330 ? 3.221 -1.868 3.246 1.00 94.44 330 ARG A N 1
ATOM 2644 C CA . ARG A 1 330 ? 4.448 -1.778 4.061 1.00 94.44 330 ARG A CA 1
ATOM 2645 C C . ARG A 1 330 ? 5.635 -2.284 3.257 1.00 94.44 330 ARG A C 1
ATOM 2647 O O . ARG A 1 330 ? 5.597 -3.396 2.747 1.00 94.44 330 ARG A O 1
ATOM 2654 N N . LEU A 1 331 ? 6.688 -1.480 3.168 1.00 94.12 331 LEU A N 1
ATOM 2655 C CA . LEU A 1 331 ? 7.885 -1.810 2.398 1.00 94.12 331 LEU A CA 1
ATOM 2656 C C . LEU A 1 331 ? 8.894 -2.591 3.241 1.00 94.12 331 LEU A C 1
ATOM 2658 O O . LEU A 1 331 ? 9.267 -2.158 4.329 1.00 94.12 331 LEU A O 1
ATOM 2662 N N . TYR A 1 332 ? 9.396 -3.685 2.679 1.00 95.38 332 TYR A N 1
ATOM 2663 C CA . TYR A 1 332 ? 10.486 -4.492 3.217 1.00 95.38 332 TYR A CA 1
ATOM 2664 C C . TYR A 1 332 ? 11.567 -4.653 2.157 1.00 95.38 332 TYR A C 1
ATOM 2666 O O . TYR A 1 332 ? 11.260 -4.861 0.990 1.00 95.38 332 TYR A O 1
ATOM 2674 N N . SER A 1 333 ? 12.839 -4.570 2.531 1.00 94.94 333 SER A N 1
ATOM 2675 C CA . SER A 1 333 ? 13.928 -4.843 1.589 1.00 94.94 333 SER A CA 1
ATOM 2676 C C . SER A 1 333 ? 14.010 -6.337 1.282 1.00 94.94 333 SER A C 1
ATOM 2678 O O . SER A 1 333 ? 13.994 -7.155 2.206 1.00 94.94 333 SER A O 1
ATOM 2680 N N . ILE A 1 334 ? 14.134 -6.685 0.002 1.00 95.94 334 ILE A N 1
ATOM 2681 C CA . ILE A 1 334 ? 14.317 -8.072 -0.429 1.00 95.94 334 ILE A CA 1
ATOM 2682 C C . ILE A 1 334 ? 15.727 -8.529 -0.036 1.00 95.94 334 ILE A C 1
ATOM 2684 O O . ILE A 1 334 ? 16.702 -7.807 -0.248 1.00 95.94 334 ILE A O 1
ATOM 2688 N N . SER A 1 335 ? 15.833 -9.712 0.574 1.00 93.69 335 SER A N 1
ATOM 2689 C CA . SER A 1 335 ? 17.083 -10.268 1.112 1.00 93.69 335 SER A CA 1
ATOM 2690 C C . SER A 1 335 ? 17.642 -11.466 0.340 1.00 93.69 335 SER A C 1
ATOM 2692 O O . SER A 1 335 ? 18.561 -12.140 0.818 1.00 93.69 335 SER A O 1
ATOM 2694 N N . SER A 1 336 ? 17.122 -11.691 -0.865 1.00 94.19 336 SER A N 1
ATOM 2695 C CA . SER A 1 336 ? 17.518 -12.731 -1.820 1.00 94.19 336 SER A CA 1
ATOM 2696 C C . SER A 1 336 ? 17.900 -12.146 -3.184 1.00 94.19 336 SER A C 1
ATOM 2698 O O . SER A 1 336 ? 17.818 -10.937 -3.409 1.00 94.19 336 SER A O 1
ATOM 2700 N N . ILE A 1 337 ? 18.331 -13.023 -4.089 1.00 93.50 337 ILE A N 1
ATOM 2701 C CA . ILE A 1 337 ? 18.467 -12.764 -5.525 1.00 93.50 337 ILE A CA 1
ATOM 2702 C C . ILE A 1 337 ? 17.467 -13.634 -6.277 1.00 93.50 337 ILE A C 1
ATOM 2704 O O . ILE A 1 337 ? 17.128 -14.717 -5.806 1.00 93.50 337 ILE A O 1
ATOM 2708 N N . GLN A 1 338 ? 17.027 -13.189 -7.452 1.00 90.19 338 GLN A N 1
ATOM 2709 C CA . GLN A 1 338 ? 16.189 -14.025 -8.302 1.00 90.19 338 GLN A CA 1
ATOM 2710 C C . GLN A 1 338 ? 17.047 -15.114 -8.968 1.00 90.19 338 GLN A C 1
ATOM 2712 O O . GLN A 1 338 ? 17.972 -14.823 -9.739 1.00 90.19 338 GLN A O 1
ATOM 2717 N N . ASP A 1 339 ? 16.739 -16.368 -8.644 1.00 86.69 339 ASP A N 1
ATOM 2718 C CA . ASP A 1 339 ? 17.422 -17.580 -9.095 1.00 86.69 339 ASP A CA 1
ATOM 2719 C C . ASP A 1 339 ? 16.420 -18.652 -9.578 1.00 86.69 339 ASP A C 1
ATOM 2721 O O . ASP A 1 339 ? 15.229 -18.383 -9.755 1.00 86.69 339 ASP A O 1
ATOM 2725 N N . GLU A 1 340 ? 16.902 -19.868 -9.841 1.00 81.94 340 GLU A N 1
ATOM 2726 C CA . GLU A 1 340 ? 16.070 -20.988 -10.306 1.00 81.94 340 GLU A CA 1
ATOM 2727 C C . GLU A 1 340 ? 15.015 -21.424 -9.281 1.00 81.94 340 GLU A C 1
ATOM 2729 O O . GLU A 1 340 ? 13.982 -21.961 -9.673 1.00 81.94 340 GLU A O 1
ATOM 2734 N N . ALA A 1 341 ? 15.219 -21.147 -7.988 1.00 84.12 341 ALA A N 1
ATOM 2735 C CA . ALA A 1 341 ? 14.267 -21.515 -6.946 1.00 84.12 341 ALA A CA 1
ATOM 2736 C C . ALA A 1 341 ? 12.994 -20.652 -6.971 1.00 84.12 341 ALA A C 1
ATOM 2738 O O . ALA A 1 341 ? 12.014 -21.022 -6.326 1.00 84.12 341 ALA A O 1
ATOM 2739 N N . GLN A 1 342 ? 13.005 -19.523 -7.701 1.00 91.88 342 GLN A N 1
ATOM 2740 C CA . GLN A 1 342 ? 11.884 -18.577 -7.804 1.00 91.88 342 GLN A CA 1
ATOM 2741 C C . GLN A 1 342 ? 11.322 -18.205 -6.422 1.00 91.88 342 GLN A C 1
ATOM 2743 O O . GLN A 1 342 ? 10.114 -18.176 -6.201 1.00 91.88 342 GLN A O 1
ATOM 2748 N N . GLU A 1 343 ? 12.215 -17.915 -5.473 1.00 95.06 343 GLU A N 1
ATOM 2749 C CA . GLU A 1 343 ? 11.844 -17.481 -4.128 1.00 95.06 343 GLU A CA 1
ATOM 2750 C C . GLU A 1 343 ? 12.109 -15.980 -3.935 1.00 95.06 343 GLU A C 1
ATOM 2752 O O . GLU A 1 343 ? 13.073 -15.416 -4.461 1.00 95.06 343 GLU A O 1
ATOM 2757 N N . LEU A 1 344 ? 11.270 -15.330 -3.128 1.00 95.75 344 LEU A N 1
ATOM 2758 C CA . LEU A 1 344 ? 11.496 -13.974 -2.626 1.00 95.75 344 LEU A CA 1
ATOM 2759 C C . LEU A 1 344 ? 11.627 -14.032 -1.107 1.00 95.75 344 LEU A C 1
ATOM 2761 O O . LEU A 1 344 ? 10.712 -14.475 -0.411 1.00 95.75 344 LEU A O 1
ATOM 2765 N N . HIS A 1 345 ? 12.780 -13.613 -0.585 1.00 95.56 345 HIS A N 1
ATOM 2766 C CA . HIS A 1 345 ? 13.073 -13.661 0.847 1.00 95.56 345 HIS A CA 1
ATOM 2767 C C . HIS A 1 345 ? 12.990 -12.267 1.454 1.00 95.56 345 HIS A C 1
ATOM 2769 O O . HIS A 1 345 ? 13.504 -11.301 0.890 1.00 95.56 345 HIS A O 1
ATOM 2775 N N . LEU A 1 346 ? 12.396 -12.176 2.639 1.00 95.38 346 LEU A N 1
ATOM 2776 C CA . LEU A 1 346 ? 12.434 -10.997 3.496 1.00 95.38 346 LEU A CA 1
ATOM 2777 C C . LEU A 1 346 ? 13.102 -11.351 4.820 1.00 95.38 346 LEU A C 1
ATOM 2779 O O . LEU A 1 346 ? 12.896 -12.435 5.362 1.00 95.38 346 LEU A O 1
ATOM 2783 N N . THR A 1 347 ? 13.864 -10.413 5.376 1.00 92.88 347 THR A N 1
ATOM 2784 C CA . THR A 1 347 ? 14.411 -10.518 6.734 1.00 92.88 347 THR A CA 1
ATOM 2785 C C . THR A 1 347 ? 13.750 -9.458 7.601 1.00 92.88 347 THR A C 1
ATOM 2787 O O . THR A 1 347 ? 14.003 -8.265 7.438 1.00 92.88 347 THR A O 1
ATOM 2790 N N . VAL A 1 348 ? 12.865 -9.896 8.492 1.00 91.56 348 VAL A N 1
ATOM 2791 C CA . VAL A 1 348 ? 11.924 -9.036 9.214 1.00 91.56 348 VAL A CA 1
ATOM 2792 C C . VAL A 1 348 ? 12.172 -9.163 10.707 1.00 91.56 348 VAL A C 1
ATOM 2794 O O . VAL A 1 348 ? 12.066 -10.247 11.270 1.00 91.56 348 VAL A O 1
ATOM 2797 N N . GLY A 1 349 ? 12.490 -8.045 11.350 1.00 88.31 349 GLY A N 1
ATOM 2798 C CA . GLY A 1 349 ? 12.527 -7.949 12.808 1.00 88.31 349 GLY A CA 1
ATOM 2799 C C . GLY A 1 349 ? 11.154 -7.570 13.332 1.00 88.31 349 GLY A C 1
ATOM 2800 O O . GLY A 1 349 ? 10.452 -6.753 12.721 1.00 88.31 349 GLY A O 1
ATOM 2801 N N . HIS A 1 350 ? 10.759 -8.171 14.448 1.00 85.69 350 HIS A N 1
ATOM 2802 C CA . HIS A 1 350 ? 9.502 -7.830 15.087 1.00 85.69 350 HIS A CA 1
ATOM 2803 C C . HIS A 1 350 ? 9.570 -6.429 15.707 1.00 85.69 350 HIS A C 1
ATOM 2805 O O . HIS A 1 350 ? 10.166 -6.220 16.758 1.00 85.69 350 HIS A O 1
ATOM 2811 N N . PHE A 1 351 ? 8.944 -5.452 15.048 1.00 85.31 351 PHE A N 1
ATOM 2812 C CA . PHE A 1 351 ? 8.844 -4.104 15.595 1.00 85.31 351 PHE A CA 1
ATOM 2813 C C . PHE A 1 351 ? 7.813 -4.058 16.725 1.00 85.31 351 PHE A C 1
ATOM 2815 O O . PHE A 1 351 ? 6.609 -4.170 16.474 1.00 85.31 351 PHE A O 1
ATOM 2822 N N . HIS A 1 352 ? 8.293 -3.849 17.942 1.00 85.88 352 HIS A N 1
ATOM 2823 C CA . HIS A 1 352 ? 7.508 -3.496 19.114 1.00 85.88 352 HIS A CA 1
ATOM 2824 C C . HIS A 1 352 ? 8.090 -2.217 19.722 1.00 85.88 352 HIS A C 1
ATOM 2826 O O . HIS A 1 352 ? 9.263 -1.905 19.521 1.00 85.88 352 HIS A O 1
ATOM 2832 N N . TYR A 1 353 ? 7.253 -1.447 20.399 1.00 85.31 353 TYR A N 1
ATOM 2833 C CA . TYR A 1 353 ? 7.655 -0.229 21.086 1.00 85.31 353 TYR A CA 1
ATOM 2834 C C . TYR A 1 353 ? 6.686 0.052 22.223 1.00 85.31 353 TYR A C 1
ATOM 2836 O O . TYR A 1 353 ? 5.522 -0.348 22.174 1.00 85.31 353 TYR A O 1
ATOM 2844 N N . GLU A 1 354 ? 7.161 0.778 23.220 1.00 87.81 354 GLU A N 1
ATOM 2845 C CA . GLU A 1 354 ? 6.318 1.355 24.253 1.00 87.81 354 GLU A CA 1
ATOM 2846 C C . GLU A 1 354 ? 6.006 2.802 23.878 1.00 8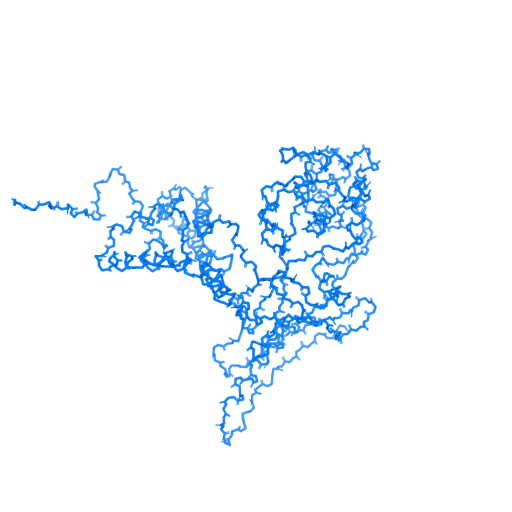7.81 354 GLU A C 1
ATOM 2848 O O . GLU A 1 354 ? 6.897 3.551 23.469 1.00 87.81 354 GLU A O 1
ATOM 2853 N N . THR A 1 355 ? 4.737 3.195 23.946 1.00 85.81 355 THR A N 1
ATOM 2854 C CA . THR A 1 355 ? 4.370 4.606 23.789 1.00 85.81 355 THR A CA 1
ATOM 2855 C C . THR A 1 355 ? 4.880 5.392 24.988 1.00 85.81 355 THR A C 1
ATOM 2857 O O . THR A 1 355 ? 4.788 4.925 26.121 1.00 85.81 355 THR A O 1
ATOM 2860 N N . ALA A 1 356 ? 5.432 6.581 24.746 1.00 81.06 356 ALA A N 1
ATOM 2861 C CA . ALA A 1 356 ? 5.926 7.425 25.825 1.00 81.06 356 ALA A CA 1
ATOM 2862 C C . ALA A 1 356 ? 4.775 7.806 26.769 1.00 81.06 356 ALA A C 1
ATOM 2864 O O . ALA A 1 356 ? 3.691 8.174 26.317 1.00 81.06 356 ALA A O 1
ATOM 2865 N N . ALA A 1 357 ? 5.016 7.731 28.078 1.00 81.12 357 ALA A N 1
ATOM 2866 C CA . ALA A 1 357 ? 4.063 8.234 29.054 1.00 81.12 357 ALA A CA 1
ATOM 2867 C C . ALA A 1 357 ? 3.944 9.758 28.911 1.00 81.12 357 ALA A C 1
ATOM 2869 O O . ALA A 1 357 ? 4.943 10.475 28.962 1.00 81.12 357 ALA A O 1
ATOM 2870 N N . SER A 1 358 ? 2.721 10.248 28.739 1.00 83.19 358 SER A N 1
ATOM 2871 C CA . SER A 1 358 ? 2.403 11.675 28.757 1.00 83.19 358 SER A CA 1
ATOM 2872 C C . SER A 1 358 ? 1.067 11.903 29.458 1.00 83.19 358 SER A C 1
ATOM 2874 O O . SER A 1 358 ? 0.282 10.972 29.640 1.00 83.19 358 SER A O 1
ATOM 2876 N N . GLU A 1 359 ? 0.765 13.151 29.809 1.00 82.69 359 GLU A N 1
ATOM 2877 C CA . GLU A 1 359 ? -0.564 13.521 30.322 1.00 82.69 359 GLU A CA 1
ATOM 2878 C C . GLU A 1 359 ? -1.685 13.168 29.323 1.00 82.69 359 GLU A C 1
ATOM 2880 O O . GLU A 1 359 ? -2.821 12.881 29.707 1.00 82.69 359 GLU A O 1
ATOM 2885 N N . LEU A 1 360 ? -1.347 13.131 28.028 1.00 84.31 360 LEU A N 1
ATOM 2886 C CA . LEU A 1 360 ? -2.270 12.893 26.922 1.00 84.31 360 LEU A CA 1
ATOM 2887 C C . LEU A 1 360 ? -2.359 11.428 26.488 1.00 84.31 360 LEU A C 1
ATOM 2889 O O . LEU A 1 360 ? -3.302 11.092 25.781 1.00 84.31 360 LEU A O 1
ATOM 2893 N N . SER A 1 361 ? -1.427 10.556 26.883 1.00 80.75 361 SER A N 1
ATOM 2894 C CA . SER A 1 361 ? -1.424 9.136 26.511 1.00 80.75 361 SER A CA 1
ATOM 2895 C C . SER A 1 361 ? -0.742 8.281 27.582 1.00 80.75 361 SER A C 1
ATOM 2897 O O . SER A 1 361 ? 0.412 8.552 27.929 1.00 80.75 361 SER A O 1
ATOM 2899 N N . PRO A 1 362 ? -1.389 7.207 28.072 1.00 80.50 362 PRO A N 1
ATOM 2900 C CA . PRO A 1 362 ? -0.723 6.262 28.957 1.00 80.50 362 PRO A CA 1
ATOM 2901 C C . PRO A 1 362 ? 0.380 5.484 28.211 1.00 80.50 362 PRO A C 1
ATOM 2903 O O . PRO A 1 362 ? 0.291 5.292 26.988 1.00 80.50 362 PRO A O 1
ATOM 2906 N N . PRO A 1 363 ? 1.409 4.997 28.928 1.00 84.69 363 PRO A N 1
ATOM 2907 C CA . PRO A 1 363 ? 2.368 4.070 28.352 1.00 84.69 363 PRO A CA 1
ATOM 2908 C C . PRO A 1 363 ? 1.668 2.754 28.008 1.00 84.69 363 PRO A C 1
ATOM 2910 O O . PRO A 1 363 ? 0.898 2.201 28.796 1.00 84.69 363 PRO A O 1
ATOM 2913 N N . ALA A 1 364 ? 1.911 2.261 26.800 1.00 86.94 364 ALA A N 1
ATOM 2914 C CA . ALA A 1 364 ? 1.320 1.034 26.302 1.00 86.94 364 ALA A CA 1
ATOM 2915 C C . ALA A 1 364 ? 2.294 0.316 25.371 1.00 86.94 364 ALA A C 1
ATOM 2917 O O . ALA A 1 364 ? 2.926 0.920 24.504 1.00 86.94 364 ALA A O 1
ATOM 2918 N N . GLN A 1 365 ? 2.362 -1.005 25.512 1.00 89.31 365 GLN A N 1
ATOM 2919 C CA . GLN A 1 365 ? 3.120 -1.861 24.607 1.00 89.31 365 GLN A CA 1
ATOM 2920 C C . GLN A 1 365 ? 2.376 -1.997 23.275 1.00 89.31 365 GLN A C 1
ATOM 2922 O O . GLN A 1 365 ? 1.226 -2.440 23.216 1.00 89.31 365 GLN A O 1
ATOM 2927 N N . ARG A 1 366 ? 3.041 -1.629 22.181 1.00 89.38 366 ARG A N 1
ATOM 2928 C CA . ARG A 1 366 ? 2.495 -1.589 20.821 1.00 89.38 366 ARG A CA 1
ATOM 2929 C C . ARG A 1 366 ? 3.362 -2.438 19.889 1.00 89.38 366 ARG A C 1
ATOM 2931 O O . ARG A 1 366 ? 4.575 -2.503 20.034 1.00 89.38 366 ARG A O 1
ATOM 2938 N N . ARG A 1 367 ? 2.750 -3.060 18.874 1.00 89.88 367 ARG A N 1
ATOM 2939 C CA . ARG A 1 367 ? 3.442 -3.908 17.884 1.00 89.88 367 ARG A CA 1
ATOM 2940 C C . ARG A 1 367 ? 3.124 -3.509 16.449 1.00 89.88 367 ARG A C 1
ATOM 2942 O O . ARG A 1 367 ? 1.966 -3.531 16.051 1.00 89.88 367 ARG A O 1
ATOM 2949 N N . GLY A 1 368 ? 4.124 -3.181 15.635 1.00 89.81 368 GLY A N 1
ATOM 2950 C CA . GLY A 1 368 ? 3.923 -2.721 14.256 1.00 89.81 368 GLY A CA 1
ATOM 2951 C C . GLY A 1 368 ? 3.048 -3.667 13.425 1.00 89.81 368 GLY A C 1
ATOM 2952 O O . GLY A 1 368 ? 3.271 -4.877 13.436 1.00 89.81 368 GLY A O 1
ATOM 2953 N N . THR A 1 369 ? 2.074 -3.135 12.674 1.00 92.19 369 THR A N 1
ATOM 2954 C CA . THR A 1 369 ? 1.086 -3.953 11.940 1.00 92.19 369 THR A CA 1
ATOM 2955 C C . THR A 1 369 ? 1.750 -4.911 10.955 1.00 92.19 369 THR A C 1
ATOM 2957 O O . THR A 1 369 ? 1.463 -6.103 10.961 1.00 92.19 369 THR A O 1
ATOM 2960 N N . GLY A 1 370 ? 2.681 -4.409 10.137 1.00 93.06 370 GLY A N 1
ATOM 2961 C CA . GLY A 1 370 ? 3.329 -5.208 9.098 1.00 93.06 370 GLY A CA 1
ATOM 2962 C C . GLY A 1 370 ? 4.288 -6.264 9.645 1.00 93.06 370 GLY A C 1
ATOM 2963 O O . GLY A 1 370 ? 4.200 -7.428 9.266 1.00 93.06 370 GLY A O 1
ATOM 2964 N N . SER A 1 371 ? 5.183 -5.884 10.564 1.00 91.38 371 SER A N 1
ATOM 2965 C CA . SER A 1 371 ? 6.149 -6.818 11.161 1.00 91.38 371 SER A CA 1
ATOM 2966 C C . SER A 1 371 ? 5.446 -7.897 11.975 1.00 91.38 371 SER A C 1
ATOM 2968 O O . SER A 1 371 ? 5.837 -9.056 11.913 1.00 91.38 371 SER A O 1
ATOM 2970 N N . SER A 1 372 ? 4.385 -7.535 12.701 1.00 91.12 372 SER A N 1
ATOM 2971 C CA . SER A 1 372 ? 3.571 -8.491 13.454 1.00 91.12 372 SER A CA 1
ATOM 2972 C C . SER A 1 372 ? 2.790 -9.416 12.536 1.00 91.12 372 SER A C 1
ATOM 2974 O O . SER A 1 372 ? 2.718 -10.605 12.811 1.00 91.12 372 SER A O 1
ATOM 2976 N N . PHE A 1 373 ? 2.226 -8.892 11.444 1.00 93.56 373 PHE A N 1
ATOM 2977 C CA . PHE A 1 373 ? 1.558 -9.709 10.436 1.00 93.56 373 PHE A CA 1
ATOM 2978 C C . PHE A 1 373 ? 2.511 -10.762 9.865 1.00 93.56 373 PHE A C 1
ATOM 2980 O O . PHE A 1 373 ? 2.219 -11.948 9.957 1.00 93.56 373 PHE A O 1
ATOM 2987 N N . LEU A 1 374 ? 3.676 -10.339 9.362 1.00 92.19 374 LEU A N 1
ATOM 2988 C CA . LEU A 1 374 ? 4.683 -11.234 8.788 1.00 92.19 374 LEU A CA 1
ATOM 2989 C C . LEU A 1 374 ? 5.271 -12.217 9.811 1.00 92.19 374 LEU A C 1
ATOM 2991 O O . LEU A 1 374 ? 5.571 -13.350 9.457 1.00 92.19 374 LEU A O 1
ATOM 2995 N N . ALA A 1 375 ? 5.416 -11.806 11.071 1.00 86.62 375 ALA A N 1
ATOM 2996 C CA . ALA A 1 375 ? 5.837 -12.687 12.156 1.00 86.62 375 ALA A CA 1
ATOM 2997 C C . ALA A 1 375 ? 4.819 -13.804 12.423 1.00 86.62 375 ALA A C 1
ATOM 2999 O O . ALA A 1 375 ? 5.204 -14.968 12.480 1.00 86.62 375 ALA A O 1
ATOM 3000 N N . ARG A 1 376 ? 3.530 -13.452 12.532 1.00 87.69 376 ARG A N 1
ATOM 3001 C CA . ARG A 1 376 ? 2.431 -14.404 12.773 1.00 87.69 376 ARG A CA 1
ATOM 3002 C C . ARG A 1 376 ? 2.156 -15.329 11.594 1.00 87.69 376 ARG A C 1
ATOM 3004 O O . ARG A 1 376 ? 1.476 -16.332 11.756 1.00 87.69 376 ARG A O 1
ATOM 3011 N N . LEU A 1 377 ? 2.665 -15.016 10.400 1.00 86.75 377 LEU A N 1
ATOM 3012 C CA . LEU A 1 377 ? 2.588 -15.949 9.276 1.00 86.75 377 LEU A CA 1
ATOM 3013 C C . LEU A 1 377 ? 3.299 -17.279 9.577 1.00 86.75 377 LEU A C 1
ATOM 3015 O O . LEU A 1 377 ? 2.949 -18.276 8.957 1.00 86.75 377 LEU A O 1
ATOM 3019 N N . ALA A 1 378 ? 4.240 -17.309 10.531 1.00 77.31 378 ALA A N 1
ATOM 3020 C CA . ALA A 1 378 ? 4.839 -18.550 11.024 1.00 77.31 378 ALA A CA 1
ATOM 3021 C C . ALA A 1 378 ? 3.824 -19.477 11.710 1.00 77.31 378 ALA A C 1
ATOM 3023 O O . ALA A 1 378 ? 3.951 -20.692 11.609 1.00 77.31 378 ALA A O 1
ATOM 3024 N N . ASP A 1 379 ? 2.816 -18.899 12.366 1.00 76.19 379 ASP A N 1
ATOM 3025 C CA . ASP A 1 379 ? 1.784 -19.626 13.113 1.00 76.19 379 ASP A CA 1
ATOM 3026 C C . ASP A 1 379 ? 0.632 -20.089 12.198 1.00 76.19 379 ASP A C 1
ATOM 3028 O O . ASP A 1 379 ? -0.288 -20.781 12.631 1.00 76.19 379 ASP A O 1
ATOM 3032 N N . GLY A 1 380 ? 0.643 -19.662 10.929 1.00 69.31 380 GLY A N 1
ATOM 3033 C CA . GLY A 1 380 ? -0.388 -19.958 9.940 1.00 69.31 380 GLY A CA 1
ATOM 3034 C C . GLY A 1 380 ? -0.065 -21.165 9.059 1.00 69.31 380 GLY A C 1
ATOM 3035 O O . GLY A 1 380 ? 1.062 -21.650 8.997 1.00 69.31 380 GLY A O 1
ATOM 3036 N N . ALA A 1 381 ? -1.070 -21.626 8.313 1.00 64.62 381 ALA A N 1
ATOM 3037 C CA . ALA A 1 381 ? -0.878 -22.686 7.331 1.00 64.62 381 ALA A CA 1
ATOM 3038 C C . ALA A 1 381 ? 0.020 -22.214 6.162 1.00 64.62 381 ALA A C 1
ATOM 3040 O O . ALA A 1 381 ? -0.198 -21.115 5.627 1.00 64.62 381 ALA A O 1
ATOM 3041 N N . PRO A 1 382 ? 0.986 -23.040 5.714 1.00 75.19 382 PRO A N 1
ATOM 3042 C CA . PRO A 1 382 ? 1.696 -22.822 4.457 1.00 75.19 382 PRO A CA 1
ATOM 3043 C C . PRO A 1 382 ? 0.716 -22.629 3.292 1.00 75.19 382 PRO A C 1
ATOM 3045 O O . PRO A 1 382 ? -0.368 -23.208 3.274 1.00 75.19 382 PRO A O 1
ATOM 3048 N N . GLY A 1 383 ? 1.090 -21.811 2.308 1.00 83.12 383 GLY A N 1
ATOM 3049 C CA . GLY A 1 383 ? 0.266 -21.551 1.125 1.00 83.12 383 GLY A CA 1
ATOM 3050 C C . GLY A 1 383 ? -0.738 -20.402 1.260 1.00 83.12 383 GLY A C 1
ATOM 3051 O O . GLY A 1 383 ? -1.400 -20.081 0.273 1.00 83.12 383 GLY A O 1
ATOM 3052 N N . LYS A 1 384 ? -0.830 -19.723 2.419 1.00 90.12 384 LYS A N 1
ATOM 3053 C CA . LYS A 1 384 ? -1.609 -18.474 2.529 1.00 90.12 384 LYS A CA 1
ATOM 3054 C C . LYS A 1 384 ? -1.133 -17.478 1.467 1.00 90.12 384 LYS A C 1
ATOM 3056 O O . LYS A 1 384 ? 0.046 -17.128 1.424 1.00 90.12 384 LYS A O 1
ATOM 3061 N N . LEU A 1 385 ? -2.061 -17.013 0.632 1.00 92.25 385 LEU A N 1
ATOM 3062 C CA . LEU A 1 385 ? -1.787 -15.990 -0.371 1.00 92.25 385 LEU A CA 1
ATOM 3063 C C . LEU A 1 385 ? -1.665 -14.625 0.303 1.00 92.25 385 LEU A C 1
ATOM 3065 O O . LEU A 1 385 ? -2.545 -14.208 1.056 1.00 92.25 385 LEU A O 1
ATOM 3069 N N . VAL A 1 386 ? -0.568 -13.934 0.019 1.00 93.50 386 VAL A N 1
ATOM 3070 C CA . VAL A 1 386 ? -0.292 -12.585 0.505 1.00 93.50 386 VAL A CA 1
ATOM 3071 C C . VAL A 1 386 ? -0.198 -11.653 -0.691 1.00 93.50 386 VAL A C 1
ATOM 3073 O O . VAL A 1 386 ? 0.460 -11.968 -1.681 1.00 93.50 386 VAL A O 1
ATOM 3076 N N . SER A 1 387 ? -0.853 -10.499 -0.599 1.00 93.94 387 SER A N 1
ATOM 3077 C CA . SER A 1 387 ? -0.759 -9.461 -1.620 1.00 93.94 387 SER A CA 1
ATOM 3078 C C . SER A 1 387 ? 0.596 -8.772 -1.523 1.00 93.94 387 SER A C 1
ATOM 3080 O O . SER A 1 387 ? 0.916 -8.165 -0.492 1.00 93.94 387 SER A O 1
ATOM 3082 N N . VAL A 1 388 ? 1.380 -8.853 -2.596 1.00 93.12 388 VAL A N 1
ATOM 3083 C CA . VAL A 1 388 ? 2.713 -8.257 -2.684 1.00 93.12 388 VAL A CA 1
ATOM 3084 C C . VAL A 1 388 ? 2.865 -7.393 -3.933 1.00 93.12 388 VAL A C 1
ATOM 3086 O O . VAL A 1 388 ? 2.211 -7.620 -4.951 1.00 93.12 388 VAL A O 1
ATOM 3089 N N . LYS A 1 389 ? 3.768 -6.416 -3.869 1.00 90.38 389 LYS A N 1
ATOM 3090 C CA . LYS A 1 389 ? 4.215 -5.627 -5.020 1.00 90.38 389 LYS A CA 1
ATOM 3091 C C . LYS A 1 389 ? 5.715 -5.383 -4.925 1.00 90.38 389 LYS A C 1
ATOM 3093 O O . LYS A 1 389 ? 6.212 -5.025 -3.860 1.00 90.38 389 LYS A O 1
ATOM 3098 N N . VAL A 1 390 ? 6.441 -5.547 -6.027 1.00 90.62 390 VAL A N 1
ATOM 3099 C CA . VAL A 1 390 ? 7.860 -5.179 -6.074 1.00 90.62 390 VAL A CA 1
ATOM 3100 C C . VAL A 1 390 ? 7.987 -3.683 -6.349 1.00 90.62 390 VAL A C 1
ATOM 3102 O O . VAL A 1 390 ? 7.233 -3.091 -7.119 1.00 90.62 390 VAL A O 1
ATOM 3105 N N . VAL A 1 391 ? 8.925 -3.050 -5.656 1.00 89.56 391 VAL A N 1
ATOM 3106 C CA . VAL A 1 391 ? 9.280 -1.646 -5.821 1.00 89.56 391 VAL A CA 1
ATOM 3107 C C . VAL A 1 391 ? 10.767 -1.584 -6.107 1.00 89.56 391 VAL A C 1
ATOM 3109 O O . VAL A 1 391 ? 11.552 -2.066 -5.294 1.00 89.56 391 VAL A O 1
ATOM 3112 N N . HIS A 1 392 ? 11.133 -0.936 -7.216 1.00 87.50 392 HIS A N 1
ATOM 3113 C CA . HIS A 1 392 ? 12.514 -0.801 -7.684 1.00 87.50 392 HIS A CA 1
ATOM 3114 C C . HIS A 1 392 ? 13.089 0.583 -7.338 1.00 87.50 392 HIS A C 1
ATOM 3116 O O . HIS A 1 392 ? 12.849 1.559 -8.071 1.00 87.50 392 HIS A O 1
ATOM 3122 N N . PRO A 1 393 ? 13.826 0.740 -6.221 1.00 85.50 393 PRO A N 1
ATOM 3123 C CA . PRO A 1 393 ? 14.368 2.026 -5.821 1.00 85.50 393 PRO A CA 1
ATOM 3124 C C . PRO A 1 393 ? 15.540 2.390 -6.749 1.00 85.50 393 PRO A C 1
ATOM 3126 O O . PRO A 1 393 ? 16.538 1.677 -6.794 1.00 85.50 393 PRO A O 1
ATOM 3129 N N . PRO A 1 394 ? 15.508 3.537 -7.449 1.00 77.38 394 PRO A N 1
ATOM 3130 C CA . PRO A 1 394 ? 16.469 3.835 -8.518 1.00 77.38 394 PRO A CA 1
ATOM 3131 C C . PRO A 1 394 ? 17.915 4.047 -8.047 1.00 77.38 394 PRO A C 1
ATOM 3133 O O . PRO A 1 394 ? 18.826 4.074 -8.867 1.00 77.38 394 PRO A O 1
ATOM 3136 N N . ARG A 1 395 ? 18.132 4.272 -6.747 1.00 84.00 395 ARG A N 1
ATOM 3137 C CA . ARG A 1 395 ? 19.443 4.610 -6.165 1.00 84.00 395 ARG A CA 1
ATOM 3138 C C . ARG A 1 395 ? 19.974 3.545 -5.210 1.00 84.00 395 ARG A C 1
ATOM 3140 O O . ARG A 1 395 ? 20.926 3.811 -4.485 1.00 84.00 395 ARG A O 1
ATOM 3147 N N . PHE A 1 396 ? 19.339 2.378 -5.157 1.00 88.81 396 PHE A N 1
ATOM 3148 C CA . PHE A 1 396 ? 19.719 1.327 -4.226 1.00 88.81 396 PHE A CA 1
ATOM 3149 C C . PHE A 1 396 ? 19.876 0.003 -4.976 1.00 88.81 396 PHE A C 1
ATOM 3151 O O . PHE A 1 396 ? 18.919 -0.733 -5.173 1.00 88.81 396 PHE A O 1
ATOM 3158 N N . GLY A 1 397 ? 21.100 -0.262 -5.423 1.00 87.88 397 GLY A N 1
ATOM 3159 C CA . GLY A 1 397 ? 21.468 -1.427 -6.221 1.00 87.88 397 GLY A CA 1
ATOM 3160 C C . GLY A 1 397 ? 22.981 -1.483 -6.417 1.00 87.88 397 GLY A C 1
ATOM 3161 O O . GLY A 1 397 ? 23.715 -0.622 -5.921 1.00 87.88 397 GLY A O 1
ATOM 3162 N N . LEU A 1 398 ? 23.459 -2.498 -7.132 1.00 88.56 398 LEU A N 1
ATOM 3163 C CA . LEU A 1 398 ? 24.881 -2.611 -7.449 1.00 88.56 398 LEU A CA 1
ATOM 3164 C C . LEU A 1 398 ? 25.325 -1.536 -8.461 1.00 88.56 398 LEU A C 1
ATOM 3166 O O . LEU A 1 398 ? 24.564 -1.196 -9.369 1.00 88.56 398 LEU A O 1
ATOM 3170 N N . PRO A 1 399 ? 26.564 -1.019 -8.355 1.00 88.00 399 PRO A N 1
ATOM 3171 C CA . PRO A 1 399 ? 27.170 -0.226 -9.418 1.00 88.00 399 PRO A CA 1
ATOM 3172 C C . PRO A 1 399 ? 27.225 -1.013 -10.731 1.00 88.00 399 PRO A C 1
ATOM 3174 O O . PRO A 1 399 ? 27.474 -2.217 -10.719 1.00 88.00 399 PRO A O 1
ATOM 3177 N N . ALA A 1 400 ? 27.077 -0.315 -11.861 1.00 85.75 400 ALA A N 1
ATOM 3178 C CA . ALA A 1 400 ? 27.212 -0.926 -13.185 1.00 85.75 400 ALA A CA 1
ATOM 3179 C C . ALA A 1 400 ? 28.605 -1.552 -13.399 1.00 85.75 400 ALA A C 1
ATOM 3181 O O . ALA A 1 400 ? 28.726 -2.621 -13.991 1.00 85.75 400 ALA A O 1
ATOM 3182 N N . ASP A 1 401 ? 29.656 -0.908 -12.875 1.00 85.44 401 ASP A N 1
ATOM 3183 C CA . ASP A 1 401 ? 30.999 -1.481 -12.848 1.00 85.44 401 ASP A CA 1
ATOM 3184 C C . ASP A 1 401 ? 31.142 -2.493 -11.703 1.00 85.44 401 ASP A C 1
ATOM 3186 O O . ASP A 1 401 ? 31.333 -2.138 -10.535 1.00 85.44 401 ASP A O 1
ATOM 3190 N N . GLY A 1 402 ? 31.130 -3.771 -12.076 1.00 83.50 402 GLY A N 1
ATOM 3191 C CA . GLY A 1 402 ? 31.383 -4.903 -11.195 1.00 83.50 402 GLY A CA 1
ATOM 3192 C C . GLY A 1 402 ? 32.827 -5.021 -10.697 1.00 83.50 402 GLY A C 1
ATOM 3193 O O . GLY A 1 402 ? 33.194 -6.076 -10.198 1.00 83.50 402 GLY A O 1
ATOM 3194 N N . LYS A 1 403 ? 33.692 -4.016 -10.822 1.00 82.88 403 LYS A N 1
ATOM 3195 C CA . LYS A 1 403 ? 34.985 -3.941 -10.115 1.00 82.88 403 LYS A CA 1
ATOM 3196 C C . LYS A 1 403 ? 34.967 -2.924 -8.980 1.00 82.88 403 LYS A C 1
ATOM 3198 O O . LYS A 1 403 ? 35.819 -2.995 -8.095 1.00 82.88 403 LYS A O 1
ATOM 3203 N N . ARG A 1 404 ? 33.982 -2.022 -8.960 1.00 85.69 404 ARG A N 1
ATOM 3204 C CA . ARG A 1 404 ? 33.875 -0.978 -7.943 1.00 85.69 404 ARG A CA 1
ATOM 3205 C C . ARG A 1 404 ? 33.712 -1.608 -6.547 1.00 85.69 404 ARG A C 1
ATOM 3207 O O . ARG A 1 404 ? 32.846 -2.471 -6.368 1.00 85.69 404 ARG A O 1
ATOM 3214 N N . PRO A 1 405 ? 34.544 -1.223 -5.560 1.00 84.00 405 PRO A N 1
ATOM 3215 C CA . PRO A 1 405 ? 34.422 -1.736 -4.200 1.00 84.00 405 PRO A CA 1
ATOM 3216 C C . PRO A 1 405 ? 33.101 -1.291 -3.566 1.00 84.00 405 PRO A C 1
ATOM 3218 O O . PRO A 1 405 ? 32.601 -0.199 -3.841 1.00 84.00 405 PRO A O 1
ATOM 3221 N N . LEU A 1 406 ? 32.552 -2.143 -2.698 1.00 83.94 406 LEU A N 1
ATOM 3222 C CA . LEU A 1 406 ? 31.330 -1.878 -1.941 1.00 83.94 406 LEU A CA 1
ATOM 3223 C C . LEU A 1 406 ? 31.673 -1.731 -0.460 1.00 83.94 406 LEU A C 1
ATOM 3225 O O . LEU A 1 406 ? 32.328 -2.600 0.117 1.00 83.94 406 LEU A O 1
ATOM 3229 N N . VAL A 1 407 ? 31.180 -0.662 0.158 1.00 86.88 407 VAL A N 1
ATOM 3230 C CA . VAL A 1 407 ? 31.199 -0.478 1.613 1.00 86.88 407 VAL A CA 1
ATOM 3231 C C . VAL A 1 407 ? 29.752 -0.477 2.079 1.00 86.88 407 VAL A C 1
ATOM 3233 O O . VAL A 1 407 ? 28.944 0.303 1.578 1.00 86.88 407 VAL A O 1
ATOM 3236 N N . MET A 1 408 ? 29.407 -1.386 2.991 1.00 86.81 408 MET A N 1
ATOM 3237 C CA . MET A 1 408 ? 28.027 -1.590 3.431 1.00 86.81 408 MET A CA 1
ATOM 3238 C C . MET A 1 408 ? 27.941 -1.445 4.947 1.00 86.81 408 MET A C 1
ATOM 3240 O O . MET A 1 408 ? 28.602 -2.160 5.699 1.00 86.81 408 MET A O 1
ATOM 3244 N N . PHE A 1 409 ? 27.086 -0.526 5.387 1.00 87.81 409 PHE A N 1
ATOM 3245 C CA . PHE A 1 409 ? 26.786 -0.293 6.794 1.00 87.81 409 PHE A CA 1
ATOM 3246 C C . PHE A 1 409 ? 25.421 -0.899 7.098 1.00 87.81 409 PHE A C 1
ATOM 3248 O O . PHE A 1 409 ? 24.429 -0.553 6.456 1.00 87.81 409 PHE A O 1
ATOM 3255 N N . ALA A 1 410 ? 25.370 -1.815 8.059 1.00 84.19 410 ALA A N 1
ATOM 3256 C CA . ALA A 1 410 ? 24.137 -2.487 8.438 1.00 84.19 410 ALA A CA 1
ATOM 3257 C C . ALA A 1 410 ? 24.072 -2.666 9.958 1.00 84.19 410 ALA A C 1
ATOM 3259 O O . ALA A 1 410 ? 25.001 -3.186 10.575 1.00 84.19 410 ALA A O 1
ATOM 3260 N N . GLY A 1 411 ? 22.951 -2.249 10.547 1.00 80.88 411 GLY A N 1
ATOM 3261 C CA . GLY A 1 411 ? 22.575 -2.545 11.928 1.00 80.88 411 GLY A CA 1
ATOM 3262 C C . GLY A 1 411 ? 21.248 -3.302 11.953 1.00 80.88 411 GLY A C 1
ATOM 3263 O O . GLY A 1 411 ? 20.339 -2.972 11.187 1.00 80.88 411 GLY A O 1
ATOM 3264 N N . GLY A 1 412 ? 21.147 -4.332 12.797 1.00 84.00 412 GLY A N 1
ATOM 3265 C CA . GLY A 1 412 ? 19.944 -5.160 12.924 1.00 84.00 412 GLY A CA 1
ATOM 3266 C C . GLY A 1 412 ? 19.456 -5.719 11.581 1.00 84.00 412 GLY A C 1
ATOM 3267 O O . GLY A 1 412 ? 20.222 -6.276 10.793 1.00 84.00 412 GLY A O 1
ATOM 3268 N N . THR A 1 413 ? 18.170 -5.526 11.290 1.00 84.94 413 THR A N 1
ATOM 3269 C CA . THR A 1 413 ? 17.512 -5.975 10.048 1.00 84.94 413 THR A CA 1
ATOM 3270 C C . THR A 1 413 ? 17.952 -5.211 8.799 1.00 84.94 413 THR A C 1
ATOM 3272 O O . THR A 1 413 ? 17.674 -5.659 7.688 1.00 84.94 413 THR A O 1
ATOM 3275 N N . GLY A 1 414 ? 18.722 -4.124 8.942 1.00 85.31 414 GLY A N 1
ATOM 3276 C CA . GLY A 1 414 ? 19.351 -3.412 7.824 1.00 85.31 414 GLY A CA 1
ATOM 3277 C C . GLY A 1 414 ? 20.314 -4.274 6.996 1.00 85.31 414 GLY A C 1
ATOM 3278 O O . GLY A 1 414 ? 20.687 -3.890 5.891 1.00 85.31 414 GLY A O 1
ATOM 3279 N N . ILE A 1 415 ? 20.676 -5.466 7.487 1.00 88.06 415 ILE A N 1
ATOM 3280 C CA . ILE A 1 415 ? 21.430 -6.477 6.737 1.00 88.06 415 ILE A CA 1
ATOM 3281 C C . ILE A 1 415 ? 20.637 -7.078 5.565 1.00 88.06 415 ILE A C 1
ATOM 3283 O O . ILE A 1 415 ? 21.246 -7.587 4.626 1.00 88.06 415 ILE A O 1
ATOM 3287 N N . ALA A 1 416 ? 19.298 -7.010 5.597 1.00 90.12 416 ALA A N 1
ATOM 3288 C CA . ALA A 1 416 ? 18.401 -7.629 4.620 1.00 90.12 416 ALA A CA 1
ATOM 3289 C C . ALA A 1 416 ? 18.825 -7.377 3.157 1.00 90.12 416 ALA A C 1
ATOM 3291 O O . ALA A 1 416 ? 19.207 -8.343 2.497 1.00 90.12 416 ALA A O 1
ATOM 3292 N N . PRO A 1 417 ? 18.874 -6.128 2.652 1.00 90.88 417 PRO A N 1
ATOM 3293 C CA . PRO A 1 417 ? 19.273 -5.875 1.268 1.00 90.88 417 PRO A CA 1
ATOM 3294 C C . PRO A 1 417 ? 20.721 -6.276 0.960 1.00 90.88 417 PRO A C 1
ATOM 3296 O O . PRO A 1 417 ? 21.035 -6.680 -0.159 1.00 90.88 417 PRO A O 1
ATOM 3299 N N . MET A 1 418 ? 21.616 -6.169 1.947 1.00 91.81 418 MET A N 1
ATOM 3300 C CA . MET A 1 418 ? 23.045 -6.437 1.764 1.00 91.81 418 MET A CA 1
ATOM 3301 C C . MET A 1 418 ? 23.296 -7.912 1.451 1.00 91.81 418 MET A C 1
ATOM 3303 O O . MET A 1 418 ? 24.194 -8.230 0.675 1.00 91.81 418 MET A O 1
ATOM 3307 N N . ARG A 1 419 ? 22.467 -8.815 1.996 1.00 90.62 419 ARG A N 1
ATOM 3308 C CA . ARG A 1 419 ? 22.502 -10.246 1.661 1.00 90.62 419 ARG A CA 1
ATOM 3309 C C . ARG A 1 419 ? 22.279 -10.478 0.168 1.00 90.62 419 ARG A C 1
ATOM 3311 O O . ARG A 1 419 ? 23.070 -11.187 -0.448 1.00 90.62 419 ARG A O 1
ATOM 3318 N N . GLY A 1 420 ? 21.258 -9.840 -0.408 1.00 91.38 420 GLY A N 1
ATOM 3319 C CA . GLY A 1 420 ? 20.976 -9.910 -1.843 1.00 91.38 420 GLY A CA 1
ATOM 3320 C C . GLY A 1 420 ? 22.122 -9.333 -2.676 1.00 91.38 420 GLY A C 1
ATOM 3321 O O . GLY A 1 420 ? 22.598 -9.983 -3.602 1.00 91.38 420 GLY A O 1
ATOM 3322 N N . LEU A 1 421 ? 22.636 -8.154 -2.305 1.00 91.38 421 LEU A N 1
ATOM 3323 C CA . LEU A 1 421 ? 23.747 -7.508 -3.022 1.00 91.38 421 LEU A CA 1
ATOM 3324 C C . LEU A 1 421 ? 25.026 -8.361 -3.009 1.00 91.38 421 LEU A C 1
ATOM 3326 O O . LEU A 1 421 ? 25.717 -8.455 -4.023 1.00 91.38 421 LEU A O 1
ATOM 3330 N N . ILE A 1 422 ? 25.337 -9.013 -1.885 1.00 90.19 422 ILE A N 1
ATOM 3331 C CA . ILE A 1 422 ? 26.480 -9.931 -1.780 1.00 90.19 422 ILE A CA 1
ATOM 3332 C C . ILE A 1 422 ? 26.264 -11.178 -2.620 1.00 90.19 422 ILE A C 1
ATOM 3334 O O . ILE A 1 422 ? 27.169 -11.563 -3.357 1.00 90.19 422 ILE A O 1
ATOM 3338 N N . ALA A 1 423 ? 25.091 -11.806 -2.519 1.00 90.19 423 ALA A N 1
ATOM 3339 C CA . ALA A 1 423 ? 24.775 -12.993 -3.303 1.00 90.19 423 ALA A CA 1
ATOM 3340 C C . ALA A 1 423 ? 24.900 -12.702 -4.807 1.00 90.19 423 ALA A C 1
ATOM 3342 O O . ALA A 1 423 ? 25.527 -13.470 -5.536 1.00 90.19 423 ALA A O 1
ATOM 3343 N N . GLU A 1 424 ? 24.418 -11.539 -5.251 1.00 90.69 424 GLU A N 1
ATOM 3344 C CA . GLU A 1 424 ? 24.549 -11.090 -6.635 1.00 90.69 424 GLU A CA 1
ATOM 3345 C C . GLU A 1 424 ? 26.016 -10.875 -7.033 1.00 90.69 424 GLU A C 1
ATOM 3347 O O . GLU A 1 424 ? 26.458 -11.315 -8.095 1.00 90.69 424 GLU A O 1
ATOM 3352 N N . ARG A 1 425 ? 26.816 -10.261 -6.152 1.00 87.38 425 ARG A N 1
ATOM 3353 C CA . ARG A 1 425 ? 28.249 -10.033 -6.378 1.00 87.38 425 ARG A CA 1
ATOM 3354 C C . ARG A 1 425 ? 29.032 -11.341 -6.513 1.00 87.38 425 ARG A C 1
ATOM 3356 O O . ARG A 1 425 ? 29.895 -11.442 -7.385 1.00 87.38 425 ARG A O 1
ATOM 3363 N N . VAL A 1 426 ? 28.730 -12.327 -5.668 1.00 87.31 426 VAL A N 1
ATOM 3364 C CA . VAL A 1 426 ? 29.331 -13.669 -5.708 1.00 87.31 426 VAL A CA 1
ATOM 3365 C C . VAL A 1 426 ? 28.924 -14.392 -6.991 1.00 87.31 426 VAL A C 1
ATOM 3367 O O . VAL A 1 426 ? 29.788 -14.928 -7.684 1.00 87.31 426 VAL A O 1
ATOM 3370 N N . ARG A 1 427 ? 27.638 -14.334 -7.365 1.00 86.25 427 ARG A N 1
ATOM 3371 C CA . ARG A 1 427 ? 27.121 -14.913 -8.614 1.00 86.25 427 ARG A CA 1
ATOM 3372 C C . ARG A 1 427 ? 27.812 -14.328 -9.848 1.00 86.25 427 ARG A C 1
ATOM 3374 O O . ARG A 1 427 ? 28.215 -15.078 -10.735 1.00 86.25 427 ARG A O 1
ATOM 3381 N N . ALA A 1 428 ? 27.986 -13.008 -9.892 1.00 80.75 428 ALA A N 1
ATOM 3382 C CA . ALA A 1 428 ? 28.674 -12.326 -10.984 1.00 80.75 428 ALA A CA 1
ATOM 3383 C C . ALA A 1 428 ? 30.174 -12.676 -11.049 1.00 80.75 428 ALA A C 1
ATOM 3385 O O . ALA A 1 428 ? 30.716 -12.837 -12.140 1.00 80.75 428 ALA A O 1
ATOM 3386 N N . GLY A 1 429 ? 30.838 -12.842 -9.898 1.00 69.44 429 GLY A N 1
ATOM 3387 C CA . GLY A 1 429 ? 32.244 -13.260 -9.823 1.00 69.44 429 GLY A CA 1
ATOM 3388 C C . GLY A 1 429 ? 32.486 -14.724 -10.214 1.00 69.44 429 GLY A C 1
ATOM 3389 O O . GLY A 1 429 ? 33.525 -15.037 -10.786 1.00 69.44 429 GLY A O 1
ATOM 3390 N N . GLY A 1 430 ? 31.520 -15.614 -9.963 1.00 52.88 430 GLY A N 1
ATOM 3391 C CA . GLY A 1 430 ? 31.607 -17.043 -10.292 1.00 52.88 430 GLY A CA 1
ATOM 3392 C C . GLY A 1 430 ? 31.408 -17.389 -11.775 1.00 52.88 430 GLY A C 1
ATOM 3393 O O . GLY A 1 430 ? 31.742 -18.496 -12.189 1.00 52.88 430 GLY A O 1
ATOM 3394 N N . ARG A 1 431 ? 30.904 -16.459 -12.601 1.00 44.62 431 ARG A N 1
ATOM 3395 C CA . ARG A 1 431 ? 30.720 -16.662 -14.055 1.00 44.62 431 ARG A CA 1
ATOM 3396 C C . ARG A 1 431 ? 31.993 -16.448 -14.890 1.00 44.62 431 ARG A C 1
ATOM 3398 O O . ARG A 1 431 ? 31.942 -16.572 -16.109 1.00 44.62 431 ARG A O 1
ATOM 3405 N N . GLY A 1 432 ? 33.138 -16.187 -14.257 1.00 33.59 432 GLY A N 1
ATOM 3406 C CA . GLY A 1 432 ? 34.447 -16.178 -14.908 1.00 33.59 432 GLY A CA 1
ATOM 3407 C C . GLY A 1 432 ? 35.252 -17.432 -14.572 1.00 33.59 432 GLY A C 1
ATOM 3408 O O . GLY A 1 432 ? 35.915 -17.474 -13.540 1.00 33.59 432 GLY A O 1
ATOM 3409 N N . ARG A 1 433 ? 35.280 -18.431 -15.466 1.00 31.67 433 ARG A N 1
ATOM 3410 C CA . ARG A 1 433 ? 36.449 -19.321 -15.532 1.00 31.67 433 ARG A CA 1
ATOM 3411 C C . ARG A 1 433 ? 37.609 -18.472 -16.042 1.00 31.67 433 ARG A C 1
ATOM 3413 O O . ARG A 1 433 ? 37.669 -18.172 -17.227 1.00 31.67 433 ARG A O 1
ATOM 3420 N N . CYS A 1 434 ? 38.508 -18.075 -15.154 1.00 27.48 434 CYS A N 1
ATOM 3421 C CA . CYS A 1 434 ? 39.812 -17.561 -15.544 1.00 27.48 434 CYS A CA 1
ATOM 3422 C C . CYS A 1 434 ? 40.859 -18.227 -14.652 1.00 27.48 434 CYS A C 1
ATOM 3424 O O . CYS A 1 434 ? 40.918 -17.974 -13.447 1.00 27.48 434 CYS A O 1
ATOM 3426 N N . GLY A 1 435 ? 41.633 -19.139 -15.245 1.00 28.73 435 GLY A N 1
ATOM 3427 C CA . GLY A 1 435 ? 42.843 -19.665 -14.629 1.00 28.73 435 GLY A CA 1
ATOM 3428 C C . GLY A 1 435 ? 43.804 -18.515 -14.343 1.00 28.73 435 GLY A C 1
ATOM 3429 O O . GLY A 1 435 ? 43.899 -17.572 -15.122 1.00 28.73 435 GLY A O 1
ATOM 3430 N N . SER A 1 436 ? 44.498 -18.583 -13.208 1.00 27.72 436 SER A N 1
ATOM 3431 C CA . SER A 1 436 ? 45.529 -17.612 -12.829 1.00 27.72 436 SER A CA 1
ATOM 3432 C C . SER A 1 436 ? 45.039 -16.153 -12.746 1.00 27.72 436 SER A C 1
ATOM 3434 O O . SER A 1 436 ? 45.565 -15.253 -13.397 1.00 27.72 436 SER A O 1
ATOM 3436 N N . CYS A 1 437 ? 44.070 -15.880 -11.874 1.00 22.92 437 CYS A N 1
ATOM 3437 C CA . CYS A 1 437 ? 43.911 -14.550 -11.287 1.00 22.92 437 CYS A CA 1
ATOM 3438 C C . CYS A 1 437 ? 43.467 -14.684 -9.832 1.00 22.92 437 CYS A C 1
ATOM 3440 O O . CYS A 1 437 ? 42.306 -14.957 -9.534 1.00 22.92 437 CYS A O 1
ATOM 3442 N N . SER A 1 438 ? 44.408 -14.438 -8.920 1.00 27.41 438 SER A N 1
ATOM 3443 C CA . SER A 1 438 ? 44.132 -14.005 -7.549 1.00 27.41 438 SER A CA 1
ATOM 3444 C C . SER A 1 438 ? 43.421 -12.648 -7.607 1.00 27.41 438 SER A C 1
ATOM 3446 O O . SER A 1 438 ? 44.005 -11.588 -7.391 1.00 27.41 438 SER A O 1
ATOM 3448 N N . ALA A 1 439 ? 42.141 -12.654 -7.972 1.00 29.06 439 ALA A N 1
ATOM 3449 C CA . ALA A 1 439 ? 41.286 -11.507 -7.771 1.00 29.06 439 ALA A CA 1
ATOM 3450 C C . ALA A 1 439 ? 40.966 -11.474 -6.276 1.00 29.06 439 ALA A C 1
ATOM 3452 O O . ALA A 1 439 ? 40.036 -12.132 -5.807 1.00 29.06 439 ALA A O 1
ATOM 3453 N N . ARG A 1 440 ? 41.734 -10.686 -5.513 1.00 32.09 440 ARG A N 1
ATOM 3454 C CA . ARG A 1 440 ? 41.231 -10.075 -4.278 1.00 32.09 440 ARG A CA 1
ATOM 3455 C C . ARG A 1 440 ? 40.026 -9.216 -4.667 1.00 32.09 440 ARG A C 1
ATOM 3457 O O . ARG A 1 440 ? 40.138 -8.003 -4.807 1.00 32.09 440 ARG A O 1
ATOM 3464 N N . ALA A 1 441 ? 38.874 -9.848 -4.886 1.00 35.88 441 ALA A N 1
ATOM 3465 C CA . ALA A 1 441 ? 37.593 -9.179 -4.811 1.00 35.88 441 ALA A CA 1
ATOM 3466 C C . ALA A 1 441 ? 37.564 -8.572 -3.411 1.00 35.88 441 ALA A C 1
ATOM 3468 O O . ALA A 1 441 ? 37.591 -9.302 -2.418 1.00 35.88 441 ALA A O 1
ATOM 3469 N N . SER A 1 442 ? 37.661 -7.248 -3.339 1.00 36.12 442 SER A N 1
ATOM 3470 C CA . SER A 1 442 ? 37.616 -6.488 -2.099 1.00 36.12 442 SER A CA 1
ATOM 3471 C C . SER A 1 442 ? 36.408 -6.979 -1.312 1.00 36.12 442 SER A C 1
ATOM 3473 O O . SER A 1 442 ? 35.262 -6.767 -1.715 1.00 36.12 442 SER A O 1
ATOM 3475 N N . ARG A 1 443 ? 36.677 -7.741 -0.243 1.00 39.31 443 ARG A N 1
ATOM 3476 C CA . ARG A 1 443 ? 35.638 -8.260 0.641 1.00 39.31 443 ARG A CA 1
ATOM 3477 C C . ARG A 1 443 ? 34.797 -7.060 1.074 1.00 39.31 443 ARG A C 1
ATOM 3479 O O . ARG A 1 443 ? 35.391 -6.046 1.450 1.00 39.31 443 ARG A O 1
ATOM 3486 N N . PRO A 1 444 ? 33.460 -7.135 1.005 1.00 45.50 444 PRO A N 1
ATOM 3487 C CA . PRO A 1 444 ? 32.632 -6.070 1.538 1.00 45.50 444 PRO A CA 1
ATOM 3488 C C . PRO A 1 444 ? 33.033 -5.825 2.993 1.00 45.50 444 PRO A C 1
ATOM 3490 O O . PRO A 1 444 ? 33.028 -6.750 3.808 1.00 45.50 444 PRO A O 1
ATOM 3493 N N . ILE A 1 445 ? 33.445 -4.595 3.297 1.00 45.00 445 ILE A N 1
ATOM 3494 C CA . ILE A 1 445 ? 33.782 -4.205 4.663 1.00 45.00 445 ILE A CA 1
ATOM 3495 C C . ILE A 1 445 ? 32.455 -3.992 5.381 1.00 45.00 445 ILE A C 1
ATOM 3497 O O . ILE A 1 445 ? 31.706 -3.069 5.056 1.00 45.00 445 ILE A O 1
ATOM 3501 N N . PHE A 1 446 ? 32.163 -4.886 6.321 1.00 44.88 446 PHE A N 1
ATOM 3502 C CA . PHE A 1 446 ? 31.014 -4.789 7.205 1.00 44.88 446 PHE A CA 1
ATOM 3503 C C . PHE A 1 446 ? 31.401 -4.031 8.461 1.00 44.88 446 PHE A C 1
ATOM 3505 O O . PHE A 1 446 ? 32.229 -4.492 9.243 1.00 44.88 446 PHE A O 1
ATOM 3512 N N . ILE A 1 447 ? 30.760 -2.887 8.672 1.00 45.16 447 ILE A N 1
ATOM 3513 C CA . ILE A 1 447 ? 30.825 -2.173 9.944 1.00 45.16 447 ILE A CA 1
ATOM 3514 C C . ILE A 1 447 ? 29.461 -2.342 10.603 1.00 45.16 447 ILE A C 1
ATOM 3516 O O . ILE A 1 447 ? 28.473 -1.726 10.202 1.00 45.16 447 ILE A O 1
ATOM 3520 N N . THR A 1 448 ? 29.402 -3.240 11.585 1.00 37.94 448 THR A N 1
ATOM 3521 C CA . THR A 1 448 ? 28.222 -3.447 12.424 1.00 37.94 448 THR A CA 1
ATOM 3522 C C . THR A 1 448 ? 28.316 -2.539 13.641 1.00 37.94 448 THR A C 1
ATOM 3524 O O . THR A 1 448 ? 29.321 -2.572 14.353 1.00 37.94 448 THR A O 1
ATOM 3527 N N . LYS A 1 449 ? 27.264 -1.768 13.924 1.00 31.47 449 LYS A N 1
ATOM 3528 C CA . LYS A 1 449 ? 27.131 -1.088 15.216 1.00 31.47 449 LYS A CA 1
ATOM 3529 C C . LYS A 1 449 ? 26.916 -2.180 16.272 1.00 31.47 449 LYS A C 1
ATOM 3531 O O . LYS A 1 449 ? 25.872 -2.828 16.252 1.00 31.47 449 LYS A O 1
ATOM 3536 N N . ARG A 1 450 ? 27.915 -2.447 17.124 1.00 29.64 450 ARG A N 1
ATOM 3537 C CA . ARG A 1 450 ? 27.664 -3.163 18.384 1.00 29.64 450 ARG A CA 1
ATOM 3538 C C . ARG A 1 450 ? 26.769 -2.232 19.202 1.00 29.64 450 ARG A C 1
ATOM 3540 O O . ARG A 1 450 ? 27.165 -1.094 19.442 1.00 29.64 450 ARG A O 1
ATOM 3547 N N . SER A 1 451 ? 25.536 -2.667 19.447 1.00 31.52 451 SER A N 1
ATOM 3548 C CA . SER A 1 451 ? 24.627 -2.044 20.412 1.00 31.52 451 SER A CA 1
ATOM 3549 C C . SER A 1 451 ? 25.223 -2.128 21.803 1.00 31.52 451 SER A C 1
ATOM 3551 O O . SER A 1 451 ? 25.718 -3.240 22.111 1.00 31.52 451 SER A O 1
#

pLDDT: mean 83.61, std 17.09, range [22.92, 98.44]

Secondary structure (DSSP, 8-state):
----------S---TTS-PPPPPTT-SHHHHHHHHHHT-----SHHHHHHHHHHTTS-HHHHHHHHHHHTS-HHHHHHHH--HHHHHHHHHHHHHHHSTTSHHHHHHHHHHHHHHHHHHTT--B-TTS-B--GGGTHHHHHHHHHHHHHHTT-SS-S---EEEEEEEEEEEE--SS--EEEEEEE-TTS-----TT-EEEE-----HHHHHHHHHHTT--S--EEEPPHHHHHHHTTSTT-TT-SEEEHHHHHHHB--SSPPHHHHHHHHHHH--HHHHHHHHTT-GGG--HHHHHHHHHHTT--TTHHHHS-TTSTT-HHHHSPBPPPEEEEB-S---TT-EEEEEEE--EEEPPPBTTB---EEE-HHHHHHHHGGGSPTT-EEEEEEE--TTSS--SSTTS--EEE--GGGGHHHHHHHHHHHHHHHT---SS--------EEE----